Protein AF-0000000068150417 (afdb_homodimer)

Radius of gyration: 22.55 Å; Cα contacts (8 Å, |Δi|>4): 994; chains: 2; bounding box: 54×65×55 Å

Structure (mmCIF, N/CA/C/O backbone):
data_AF-0000000068150417-model_v1
#
loop_
_entity.id
_entity.type
_entity.pdbx_description
1 polymer 'Cephalosporin hydroxylase'
#
loop_
_atom_site.group_PDB
_atom_site.id
_atom_site.type_symbol
_atom_site.label_atom_id
_atom_site.label_alt_id
_atom_site.label_comp_id
_atom_site.label_asym_id
_atom_site.label_entity_id
_atom_site.label_seq_id
_atom_site.pdbx_PDB_ins_code
_atom_site.Cartn_x
_atom_site.Cartn_y
_atom_site.Cartn_z
_atom_site.occupancy
_atom_site.B_iso_or_equiv
_atom_site.auth_seq_id
_atom_site.auth_comp_id
_atom_site.auth_asym_id
_atom_site.auth_atom_id
_atom_site.pdbx_PDB_model_num
ATOM 1 N N . MET A 1 1 ? -14.008 2.586 -28.312 1 77.38 1 MET A N 1
ATOM 2 C CA . MET A 1 1 ? -13.43 3.352 -27.203 1 77.38 1 MET A CA 1
ATOM 3 C C . MET A 1 1 ? -12.102 2.75 -26.766 1 77.38 1 MET A C 1
ATOM 5 O O . MET A 1 1 ? -11.914 1.532 -26.828 1 77.38 1 MET A O 1
ATOM 9 N N . ASP A 1 2 ? -11.078 3.555 -26.672 1 90.69 2 ASP A N 1
ATOM 10 C CA . ASP A 1 2 ? -9.773 3.17 -26.125 1 90.69 2 ASP A CA 1
ATOM 11 C C . ASP A 1 2 ? -9.93 2.393 -24.828 1 90.69 2 ASP A C 1
ATOM 13 O O . ASP A 1 2 ? -10.656 2.82 -23.922 1 90.69 2 ASP A O 1
ATOM 17 N N . PRO A 1 3 ? -9.539 1.089 -24.828 1 91.44 3 PRO A N 1
ATOM 18 C CA . PRO A 1 3 ? -9.719 0.241 -23.656 1 91.44 3 PRO A CA 1
ATOM 19 C C . PRO A 1 3 ? -9.203 0.897 -22.375 1 91.44 3 PRO A C 1
ATOM 21 O O . PRO A 1 3 ? -9.773 0.681 -21.297 1 91.44 3 PRO A O 1
ATOM 24 N N . ILE A 1 4 ? -8.227 1.679 -22.484 1 91.56 4 ILE A N 1
ATOM 25 C CA . ILE A 1 4 ? -7.676 2.367 -21.312 1 91.56 4 ILE A CA 1
ATOM 26 C C . ILE A 1 4 ? -8.68 3.4 -20.797 1 91.56 4 ILE A C 1
ATOM 28 O O . ILE A 1 4 ? -8.945 3.469 -19.609 1 91.56 4 ILE A O 1
ATOM 32 N N . GLU A 1 5 ? -9.203 4.168 -21.688 1 92.88 5 GLU A N 1
ATOM 33 C CA . GLU A 1 5 ? -10.18 5.188 -21.312 1 92.88 5 GLU A CA 1
ATOM 34 C C . GLU A 1 5 ? -11.461 4.559 -20.781 1 92.88 5 GLU A C 1
ATOM 36 O O . GLU A 1 5 ? -12.094 5.098 -19.859 1 92.88 5 GLU A O 1
ATOM 41 N N . GLN A 1 6 ? -11.828 3.447 -21.406 1 93.69 6 GLN A N 1
ATOM 42 C CA . GLN A 1 6 ? -13.016 2.734 -20.953 1 93.69 6 GLN A CA 1
ATOM 43 C C . GLN A 1 6 ? -12.844 2.266 -19.5 1 93.69 6 GLN A C 1
ATOM 45 O O . GLN A 1 6 ? -13.742 2.438 -18.688 1 93.69 6 GLN A O 1
ATOM 50 N N . PHE A 1 7 ? -11.758 1.683 -19.25 1 94.81 7 PHE A N 1
ATOM 51 C CA . PHE A 1 7 ? -11.477 1.192 -17.906 1 94.81 7 PHE A CA 1
ATOM 52 C C . PHE A 1 7 ? -11.445 2.342 -16.906 1 94.81 7 PHE A C 1
ATOM 54 O O . PHE A 1 7 ? -11.984 2.23 -15.805 1 94.81 7 PHE A O 1
ATOM 61 N N . ARG A 1 8 ? -10.82 3.453 -17.234 1 94.44 8 ARG A N 1
ATOM 62 C CA . ARG A 1 8 ? -10.766 4.645 -16.391 1 94.44 8 ARG A CA 1
ATOM 63 C C . ARG A 1 8 ? -12.164 5.148 -16.062 1 94.44 8 ARG A C 1
ATOM 65 O O . ARG A 1 8 ? -12.445 5.512 -14.914 1 94.44 8 ARG A O 1
ATOM 72 N N . THR A 1 9 ? -13.031 5.152 -17.047 1 95.62 9 THR A N 1
ATOM 73 C CA . THR A 1 9 ? -14.398 5.641 -16.891 1 95.62 9 THR A CA 1
ATOM 74 C C . THR A 1 9 ? -15.195 4.711 -15.977 1 95.62 9 THR A C 1
ATOM 76 O O . THR A 1 9 ? -15.953 5.172 -15.117 1 95.62 9 THR A O 1
ATOM 79 N N . GLU A 1 10 ? -15 3.436 -16.172 1 95.94 10 GLU A N 1
ATOM 80 C CA . GLU A 1 10 ? -15.68 2.443 -15.336 1 95.94 10 GLU A CA 1
ATOM 81 C C . GLU A 1 10 ? -15.266 2.578 -13.875 1 95.94 10 GLU A C 1
ATOM 83 O O . GLU A 1 10 ? -16.109 2.5 -12.977 1 95.94 10 GLU A O 1
ATOM 88 N N . ARG A 1 11 ? -14.008 2.783 -13.672 1 97.56 11 ARG A N 1
ATOM 89 C CA . ARG A 1 11 ? -13.508 2.945 -12.312 1 97.56 11 ARG A CA 1
ATOM 90 C C . ARG A 1 11 ? -14.07 4.211 -11.672 1 97.56 11 ARG A C 1
ATOM 92 O O . ARG A 1 11 ? -14.484 4.191 -10.508 1 97.56 11 ARG A O 1
ATOM 99 N N . ALA A 1 12 ? -14.047 5.309 -12.445 1 96.75 12 ALA A N 1
ATOM 100 C CA . ALA A 1 12 ? -14.578 6.574 -11.938 1 96.75 12 ALA A CA 1
ATOM 101 C C . ALA A 1 12 ? -16.047 6.434 -11.539 1 96.75 12 ALA A C 1
ATOM 103 O O . ALA A 1 12 ? -16.469 6.961 -10.516 1 96.75 12 ALA A O 1
ATOM 104 N N . ALA A 1 13 ? -16.781 5.719 -12.344 1 97.25 13 ALA A N 1
ATOM 105 C CA . ALA A 1 13 ? -18.203 5.496 -12.07 1 97.25 13 ALA A CA 1
ATOM 106 C C . ALA A 1 13 ? -18.391 4.641 -10.82 1 97.25 13 ALA A C 1
ATOM 108 O O . ALA A 1 13 ? -19.281 4.902 -10.008 1 97.25 13 ALA A O 1
ATOM 109 N N . ALA A 1 14 ? -17.609 3.613 -10.695 1 97.31 14 ALA A N 1
ATOM 110 C CA . ALA A 1 14 ? -17.688 2.746 -9.523 1 97.31 14 ALA A CA 1
ATOM 111 C C . ALA A 1 14 ? -17.406 3.531 -8.242 1 97.31 14 ALA A C 1
ATOM 113 O O . ALA A 1 14 ? -18.156 3.434 -7.273 1 97.31 14 ALA A O 1
ATOM 114 N N . ILE A 1 15 ? -16.344 4.324 -8.258 1 97.88 15 ILE A N 1
ATOM 115 C CA . ILE A 1 15 ? -15.906 5.09 -7.094 1 97.88 15 ILE A CA 1
ATOM 116 C C . ILE A 1 15 ? -16.984 6.105 -6.711 1 97.88 15 ILE A C 1
ATOM 118 O O . ILE A 1 15 ? -17.312 6.25 -5.531 1 97.88 15 ILE A O 1
ATOM 122 N N . ASP A 1 16 ? -17.5 6.785 -7.719 1 97.25 16 ASP A N 1
ATOM 123 C CA . ASP A 1 16 ? -18.609 7.707 -7.465 1 97.25 16 ASP A CA 1
ATOM 124 C C . ASP A 1 16 ? -19.812 6.973 -6.855 1 97.25 16 ASP A C 1
ATOM 126 O O . ASP A 1 16 ? -20.469 7.496 -5.961 1 97.25 16 ASP A O 1
ATOM 130 N N . GLY A 1 17 ? -20.062 5.785 -7.316 1 97.62 17 GLY A N 1
ATOM 131 C CA . GLY A 1 17 ? -21.141 4.953 -6.805 1 97.62 17 GLY A CA 1
ATOM 132 C C . GLY A 1 17 ? -20.969 4.578 -5.348 1 97.62 17 GLY A C 1
ATOM 133 O O . GLY A 1 17 ? -21.938 4.516 -4.594 1 97.62 17 GLY A O 1
ATOM 134 N N . TYR A 1 18 ? -19.719 4.289 -4.941 1 98 18 TYR A N 1
ATOM 135 C CA . TYR A 1 18 ? -19.453 3.967 -3.545 1 98 18 TYR A CA 1
ATOM 136 C C . TYR A 1 18 ? -19.891 5.102 -2.631 1 98 18 TYR A C 1
ATOM 138 O O . TYR A 1 18 ? -20.422 4.859 -1.54 1 98 18 TYR A O 1
ATOM 146 N N . GLY A 1 19 ? -19.703 6.383 -3.033 1 96.06 19 GLY A N 1
ATOM 147 C CA . GLY A 1 19 ? -20.078 7.555 -2.254 1 96.06 19 GLY A CA 1
ATOM 148 C C . GLY A 1 19 ? -21.562 7.672 -2.023 1 96.06 19 GLY A C 1
ATOM 149 O O . GLY A 1 19 ? -22 8.359 -1.099 1 96.06 19 GLY A O 1
ATOM 150 N N . ARG A 1 20 ? -22.344 6.977 -2.834 1 97 20 ARG A N 1
ATOM 151 C CA . ARG A 1 20 ? -23.797 7.047 -2.738 1 97 20 ARG A CA 1
ATOM 152 C C . ARG A 1 20 ? -24.391 5.738 -2.213 1 97 20 ARG A C 1
ATOM 154 O O . ARG A 1 20 ? -25.594 5.625 -2.023 1 97 20 ARG A O 1
ATOM 161 N N . ASP A 1 21 ? -23.562 4.809 -1.939 1 97.75 21 ASP A N 1
ATOM 162 C CA . ASP A 1 21 ? -24 3.49 -1.484 1 97.75 21 ASP A CA 1
ATOM 163 C C . ASP A 1 21 ? -24.016 3.418 0.04 1 97.75 21 ASP A C 1
ATOM 165 O O . ASP A 1 21 ? -23.062 2.945 0.661 1 97.75 21 ASP A O 1
ATOM 169 N N . GLY A 1 22 ? -25.141 3.73 0.613 1 97.88 22 GLY A N 1
ATOM 170 C CA . GLY A 1 22 ? -25.281 3.814 2.059 1 97.88 22 GLY A CA 1
ATOM 171 C C . GLY A 1 22 ? -24.953 2.51 2.764 1 97.88 22 GLY A C 1
ATOM 172 O O . GLY A 1 22 ? -24.359 2.51 3.84 1 97.88 22 GLY A O 1
ATOM 173 N N . ASP A 1 23 ? -25.328 1.364 2.195 1 98.19 23 ASP A N 1
ATOM 174 C CA . ASP A 1 23 ? -25.094 0.056 2.797 1 98.19 23 ASP A CA 1
ATOM 175 C C . ASP A 1 23 ? -23.594 -0.268 2.826 1 98.19 23 ASP A C 1
ATOM 177 O O . ASP A 1 23 ? -23.078 -0.743 3.838 1 98.19 23 ASP A O 1
ATOM 181 N N . PHE A 1 24 ? -22.953 -0.051 1.711 1 98.38 24 PHE A N 1
ATOM 182 C CA . PHE A 1 24 ? -21.516 -0.309 1.635 1 98.38 24 PHE A CA 1
ATOM 183 C C . PHE A 1 24 ? -20.75 0.624 2.564 1 98.38 24 PHE A C 1
ATOM 185 O O . PHE A 1 24 ? -19.797 0.207 3.219 1 98.38 24 PHE A O 1
ATOM 192 N N . GLN A 1 25 ? -21.156 1.893 2.686 1 98 25 GLN A N 1
ATOM 193 C CA . GLN A 1 25 ? -20.547 2.848 3.607 1 98 25 GLN A CA 1
ATOM 194 C C . GLN A 1 25 ? -20.734 2.404 5.055 1 98 25 GLN A C 1
ATOM 196 O O . GLN A 1 25 ? -19.797 2.471 5.852 1 98 25 GLN A O 1
ATOM 201 N N . ALA A 1 26 ? -21.922 1.937 5.367 1 98.12 26 ALA A N 1
ATOM 202 C CA . ALA A 1 26 ? -22.203 1.503 6.73 1 98.12 26 ALA A CA 1
ATOM 203 C C . ALA A 1 26 ? -21.344 0.294 7.113 1 98.12 26 ALA A C 1
ATOM 205 O O . ALA A 1 26 ? -20.828 0.223 8.227 1 98.12 26 ALA A O 1
ATOM 206 N N . LEU A 1 27 ? -21.25 -0.687 6.227 1 98.62 27 LEU A N 1
ATOM 207 C CA . LEU A 1 27 ? -20.422 -1.864 6.461 1 98.62 27 LEU A CA 1
ATOM 208 C C . LEU A 1 27 ? -18.953 -1.473 6.629 1 98.62 27 LEU A C 1
ATOM 210 O O . LEU A 1 27 ? -18.266 -1.995 7.512 1 98.62 27 LEU A O 1
ATOM 214 N N . SER A 1 28 ? -18.5 -0.558 5.809 1 98.56 28 SER A N 1
ATOM 215 C CA . SER A 1 28 ? -17.125 -0.082 5.887 1 98.56 28 SER A CA 1
ATOM 216 C C . SER A 1 28 ? -16.875 0.648 7.199 1 98.56 28 SER A C 1
ATOM 218 O O . SER A 1 28 ? -15.812 0.486 7.805 1 98.56 28 SER A O 1
ATOM 220 N N . ASN A 1 29 ? -17.828 1.45 7.598 1 97.75 29 ASN A N 1
ATOM 221 C CA . ASN A 1 29 ? -17.703 2.15 8.875 1 97.75 29 ASN A CA 1
ATOM 222 C C . ASN A 1 29 ? -17.656 1.174 10.047 1 97.75 29 ASN A C 1
ATOM 224 O O . ASN A 1 29 ? -16.891 1.375 10.992 1 97.75 29 ASN A O 1
ATOM 228 N N . ARG A 1 30 ? -18.469 0.105 9.992 1 98.19 30 ARG A N 1
ATOM 229 C CA . ARG A 1 30 ? -18.453 -0.915 11.039 1 98.19 30 ARG A CA 1
ATOM 230 C C . ARG A 1 30 ? -17.094 -1.619 11.086 1 98.19 30 ARG A C 1
ATOM 232 O O . ARG A 1 30 ? -16.578 -1.887 12.172 1 98.19 30 ARG A O 1
ATOM 239 N N . TRP A 1 31 ? -16.578 -1.93 9.961 1 98.62 31 TRP A N 1
ATOM 240 C CA . TRP A 1 31 ? -15.273 -2.578 9.906 1 98.62 31 TRP A CA 1
ATOM 241 C C . TRP A 1 31 ? -14.18 -1.658 10.438 1 98.62 31 TRP A C 1
ATOM 243 O O . TRP A 1 31 ? -13.289 -2.1 11.172 1 98.62 31 TRP A O 1
ATOM 253 N N . ARG A 1 32 ? -14.242 -0.388 10.047 1 98.06 32 ARG A N 1
ATOM 254 C CA . ARG A 1 32 ? -13.273 0.594 10.523 1 98.06 32 ARG A CA 1
ATOM 255 C C . ARG A 1 32 ? -13.328 0.718 12.047 1 98.06 32 ARG A C 1
ATOM 257 O O . ARG A 1 32 ? -12.289 0.754 12.703 1 98.06 32 ARG A O 1
ATOM 264 N N . GLU A 1 33 ? -14.508 0.772 12.586 1 97.94 33 GLU A N 1
ATOM 265 C CA . GLU A 1 33 ? -14.672 0.868 14.031 1 97.94 33 GLU A CA 1
ATOM 266 C C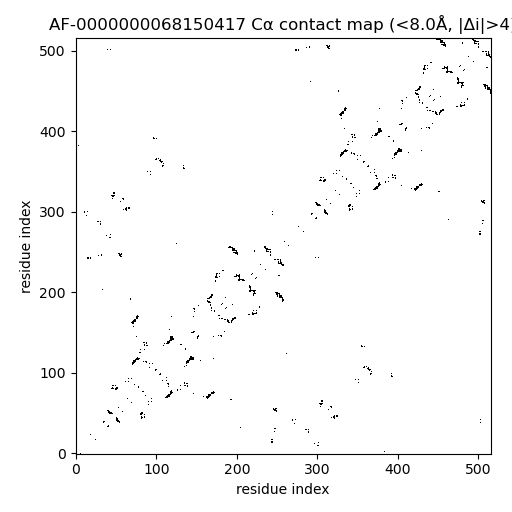 . GLU A 1 33 ? -14.094 -0.357 14.734 1 97.94 33 GLU A C 1
ATOM 268 O O . GLU A 1 33 ? -13.336 -0.226 15.695 1 97.94 33 GLU A O 1
ATOM 273 N N . ALA A 1 34 ? -14.422 -1.557 14.234 1 98.31 34 ALA A N 1
ATOM 274 C CA . ALA A 1 34 ? -13.953 -2.801 14.836 1 98.31 34 ALA A CA 1
ATOM 275 C C . ALA A 1 34 ? -12.438 -2.922 14.742 1 98.31 34 ALA A C 1
ATOM 277 O O . ALA A 1 34 ? -11.773 -3.303 15.711 1 98.31 34 ALA A O 1
ATOM 278 N N . SER A 1 35 ? -11.898 -2.623 13.57 1 98.44 35 SER A N 1
ATOM 279 C CA . SER A 1 35 ? -10.461 -2.756 13.352 1 98.44 35 SER A CA 1
ATOM 280 C C . SER A 1 35 ? -9.688 -1.733 14.172 1 98.44 35 SER A C 1
ATOM 282 O O . SER A 1 35 ? -8.602 -2.033 14.68 1 98.44 35 SER A O 1
ATOM 284 N N . MET A 1 36 ? -10.25 -0.499 14.297 1 97.44 36 MET A N 1
ATOM 285 C CA . MET A 1 36 ? -9.602 0.517 15.125 1 97.44 36 MET A CA 1
ATOM 286 C C . MET A 1 36 ? -9.57 0.082 16.594 1 97.44 36 MET A C 1
ATOM 288 O O . MET A 1 36 ? -8.547 0.238 17.266 1 97.44 36 MET A O 1
ATOM 292 N N . ALA A 1 37 ? -10.656 -0.46 17.062 1 97.19 37 ALA A N 1
ATOM 293 C CA . ALA A 1 37 ? -10.742 -0.926 18.438 1 97.19 37 ALA A CA 1
ATOM 294 C C . ALA A 1 37 ? -9.734 -2.035 18.703 1 97.19 37 ALA A C 1
ATOM 296 O O . ALA A 1 37 ? -9.234 -2.166 19.828 1 97.19 37 ALA A O 1
ATOM 297 N N . LYS A 1 38 ? -9.367 -2.727 17.688 1 97.62 38 LYS A N 1
ATOM 298 C CA . LYS A 1 38 ? -8.484 -3.877 17.844 1 97.62 38 LYS A CA 1
ATOM 299 C C . LYS A 1 38 ? -7.043 -3.514 17.5 1 97.62 38 LYS A C 1
ATOM 301 O O . LYS A 1 38 ? -6.191 -4.395 17.359 1 97.62 38 LYS A O 1
ATOM 306 N N . ARG A 1 39 ? -6.723 -2.236 17.234 1 96.81 39 ARG A N 1
ATOM 307 C CA . ARG A 1 39 ? -5.391 -1.704 16.984 1 96.81 39 ARG A CA 1
ATOM 308 C C . ARG A 1 39 ? -4.801 -2.293 15.711 1 96.81 39 ARG A C 1
ATOM 310 O O . ARG A 1 39 ? -3.598 -2.557 15.641 1 96.81 39 ARG A O 1
ATOM 317 N N . TYR A 1 40 ? -5.684 -2.512 14.789 1 98.5 40 TYR A N 1
ATOM 318 C CA . TYR A 1 40 ? -5.348 -3.088 13.492 1 98.5 40 TYR A CA 1
ATOM 319 C C . TYR A 1 40 ? -4.293 -2.248 12.781 1 98.5 40 TYR A C 1
ATOM 321 O O . TYR A 1 40 ? -3.352 -2.787 12.195 1 98.5 40 TYR A O 1
ATOM 329 N N . VAL A 1 41 ? -4.297 -0.948 12.875 1 98.12 41 VAL A N 1
ATOM 330 C CA . VAL A 1 41 ? -3.455 -0.032 12.109 1 98.12 41 VAL A CA 1
ATOM 331 C C . VAL A 1 41 ? -2.021 -0.091 12.633 1 98.12 41 VAL A C 1
ATOM 333 O O . VAL A 1 41 ? -1.094 0.39 11.977 1 98.12 41 VAL A O 1
ATOM 336 N N . TYR A 1 42 ? -1.788 -0.705 13.766 1 97.94 42 TYR A N 1
ATOM 337 C CA . TYR A 1 42 ? -0.469 -0.718 14.391 1 97.94 42 TYR A CA 1
ATOM 338 C C . TYR A 1 42 ? 0.379 -1.861 13.844 1 97.94 42 TYR A C 1
ATOM 340 O O . TYR A 1 42 ? 1.57 -1.957 14.148 1 97.94 42 TYR A O 1
ATOM 348 N N . ASN A 1 43 ? -0.133 -2.686 12.969 1 98.19 43 ASN A N 1
ATOM 349 C CA . ASN A 1 43 ? 0.503 -3.961 12.656 1 98.19 43 ASN A CA 1
ATOM 350 C C . ASN A 1 43 ? 1.342 -3.867 11.383 1 98.19 43 ASN A C 1
ATOM 352 O O . ASN A 1 43 ? 2.006 -4.832 11 1 98.19 43 ASN A O 1
ATOM 356 N N . PHE A 1 44 ? 1.406 -2.732 10.727 1 98.62 44 PHE A N 1
ATOM 357 C CA . PHE A 1 44 ? 2.025 -2.664 9.414 1 98.62 44 PHE A CA 1
ATOM 358 C C . PHE A 1 44 ? 3.381 -1.97 9.484 1 98.62 44 PHE A C 1
ATOM 360 O O . PHE A 1 44 ? 3.643 -1.206 10.414 1 98.62 44 PHE A O 1
ATOM 367 N N . ASP A 1 45 ? 4.234 -2.291 8.555 1 98.56 45 ASP A N 1
ATOM 368 C CA . ASP A 1 45 ? 5.559 -1.699 8.398 1 98.56 45 ASP A CA 1
ATOM 369 C C . ASP A 1 45 ? 5.758 -1.178 6.973 1 98.56 45 ASP A C 1
ATOM 371 O O . ASP A 1 45 ? 5.137 -1.671 6.031 1 98.56 45 ASP A O 1
ATOM 375 N N . TRP A 1 46 ? 6.539 -0.219 6.875 1 98.62 46 TRP A N 1
ATOM 376 C CA . TRP A 1 46 ? 7.074 0.191 5.582 1 98.62 46 TRP A CA 1
ATOM 377 C C . TRP A 1 46 ? 8.594 0.144 5.582 1 98.62 46 TRP A C 1
ATOM 379 O O . TRP A 1 46 ? 9.25 0.889 6.32 1 98.62 46 TRP A O 1
ATOM 389 N N . MET A 1 47 ? 9.18 -0.8 4.734 1 98.12 47 MET A N 1
ATOM 390 C CA . MET A 1 47 ? 10.625 -0.997 4.609 1 98.12 47 MET A CA 1
ATOM 391 C C . MET A 1 47 ? 11.273 -1.154 5.98 1 98.12 47 MET A C 1
ATOM 393 O O . MET A 1 47 ? 12.242 -0.469 6.293 1 98.12 47 MET A O 1
ATOM 397 N N . GLY A 1 48 ? 10.586 -1.902 6.812 1 97.06 48 GLY A N 1
ATOM 398 C CA . GLY A 1 48 ? 11.172 -2.328 8.078 1 97.06 48 GLY A CA 1
ATOM 399 C C . GLY A 1 48 ? 10.812 -1.417 9.234 1 97.06 48 GLY A C 1
ATOM 400 O O . GLY A 1 48 ? 11.164 -1.703 10.383 1 97.06 48 GLY A O 1
ATOM 401 N N . ARG A 1 49 ? 10.156 -0.29 8.992 1 97.94 49 ARG A N 1
ATOM 402 C CA . ARG A 1 49 ? 9.766 0.63 10.055 1 97.94 49 ARG A CA 1
ATOM 403 C C . ARG A 1 49 ? 8.258 0.615 10.273 1 97.94 49 ARG A C 1
ATOM 405 O O . ARG A 1 49 ? 7.488 0.648 9.312 1 97.94 49 ARG A O 1
ATOM 412 N N . PRO A 1 50 ? 7.816 0.564 11.578 1 98.19 50 PRO A N 1
ATOM 413 C CA . PRO A 1 50 ? 6.375 0.59 11.82 1 98.19 50 PRO A CA 1
ATOM 414 C C . PRO A 1 50 ? 5.707 1.848 11.266 1 98.19 50 PRO A C 1
ATOM 416 O O . PRO A 1 50 ? 6.227 2.953 11.438 1 98.19 50 PRO A O 1
ATOM 419 N N . ILE A 1 51 ? 4.633 1.663 10.57 1 98.62 51 ILE A N 1
ATOM 420 C CA . ILE A 1 51 ? 3.785 2.729 10.039 1 98.62 51 ILE A CA 1
ATOM 421 C C . ILE A 1 51 ? 2.355 2.551 10.555 1 98.62 51 ILE A C 1
ATOM 423 O O . ILE A 1 51 ? 1.712 1.536 10.273 1 98.62 51 ILE A O 1
ATOM 427 N N . ILE A 1 52 ? 1.84 3.455 11.32 1 98.12 52 ILE A N 1
ATOM 428 C CA . ILE A 1 52 ? 0.513 3.355 11.922 1 98.12 52 ILE A CA 1
ATOM 429 C C . ILE A 1 52 ? -0.528 3.938 10.969 1 98.12 52 ILE A C 1
ATOM 431 O O . ILE A 1 52 ? -0.947 5.086 11.125 1 98.12 52 ILE A O 1
ATOM 435 N N . GLN A 1 53 ? -0.897 3.197 10.023 1 98.38 53 GLN A N 1
ATOM 436 C CA . GLN A 1 53 ? -1.848 3.594 8.984 1 98.38 53 GLN A CA 1
ATOM 437 C C . GLN A 1 53 ? -2.598 2.385 8.438 1 98.38 53 GLN A C 1
ATOM 439 O O . GLN A 1 53 ? -2.078 1.268 8.445 1 98.38 53 GLN A O 1
ATOM 444 N N . TYR A 1 54 ? -3.838 2.588 7.98 1 98.75 54 TYR A N 1
ATOM 445 C CA . TYR A 1 54 ? -4.469 1.562 7.156 1 98.75 54 TYR A CA 1
ATOM 446 C C . TYR A 1 54 ? -3.693 1.355 5.859 1 98.75 54 TYR A C 1
ATOM 448 O O . TYR A 1 54 ? -3.195 2.316 5.266 1 98.75 54 TYR A O 1
ATOM 456 N N . PRO A 1 55 ? -3.666 0.112 5.34 1 98.81 55 PRO A N 1
ATOM 457 C CA . PRO A 1 55 ? -3.07 -0.134 4.023 1 98.81 55 PRO A CA 1
ATOM 458 C C . PRO A 1 55 ? -3.691 0.729 2.926 1 98.81 55 PRO A C 1
ATOM 460 O O . PRO A 1 55 ? -2.992 1.155 2.004 1 98.81 55 PRO A O 1
ATOM 463 N N . GLN A 1 56 ? -5.012 1.021 3.035 1 98.75 56 GLN A N 1
ATOM 464 C CA . GLN A 1 56 ? -5.699 1.857 2.057 1 98.75 56 GLN A CA 1
ATOM 465 C C . GLN A 1 56 ? -5.086 3.254 1.997 1 98.75 56 GLN A C 1
ATOM 467 O O . GLN A 1 56 ? -4.863 3.793 0.912 1 98.75 56 GLN A O 1
ATOM 472 N N . ASP A 1 57 ? -4.793 3.799 3.113 1 98.88 57 ASP A N 1
ATOM 473 C CA . ASP A 1 57 ? -4.207 5.133 3.178 1 98.88 57 ASP A CA 1
ATOM 474 C C . ASP A 1 57 ? -2.77 5.129 2.66 1 98.88 57 ASP A C 1
ATOM 476 O O . ASP A 1 57 ? -2.326 6.094 2.033 1 98.88 57 ASP A O 1
ATOM 480 N N . ILE A 1 58 ? -2.029 4.059 2.934 1 98.88 58 ILE A N 1
ATOM 481 C CA . ILE A 1 58 ? -0.669 3.9 2.434 1 98.88 58 ILE A CA 1
ATOM 482 C C . ILE A 1 58 ? -0.673 3.932 0.907 1 98.88 58 ILE A C 1
ATOM 484 O O . ILE A 1 58 ? 0.096 4.672 0.293 1 98.88 58 ILE A O 1
ATOM 488 N N . VAL A 1 59 ? -1.564 3.186 0.336 1 98.81 59 VAL A N 1
ATOM 489 C CA . VAL A 1 59 ? -1.64 3.104 -1.119 1 98.81 59 VAL A CA 1
ATOM 490 C C . VAL A 1 59 ? -2.109 4.441 -1.688 1 98.81 59 VAL A C 1
ATOM 492 O O . VAL A 1 59 ? -1.629 4.879 -2.736 1 98.81 59 VAL A O 1
ATOM 495 N N . ALA A 1 60 ? -3.027 5.102 -0.999 1 98.81 60 ALA A N 1
ATOM 496 C CA . ALA A 1 60 ? -3.486 6.418 -1.438 1 98.81 60 ALA A CA 1
ATOM 497 C C . ALA A 1 60 ? -2.33 7.41 -1.5 1 98.81 60 ALA A C 1
ATOM 499 O O . ALA A 1 60 ? -2.213 8.18 -2.457 1 98.81 60 ALA A O 1
ATOM 500 N N . MET A 1 61 ? -1.492 7.41 -0.476 1 98.88 61 MET A N 1
ATOM 501 C CA . MET A 1 61 ? -0.352 8.32 -0.453 1 98.88 61 MET A CA 1
ATOM 502 C C . MET A 1 61 ? 0.615 8.016 -1.591 1 98.88 61 MET A C 1
ATOM 504 O O . MET A 1 61 ? 1.162 8.93 -2.211 1 98.88 61 MET A O 1
ATOM 508 N N . GLN A 1 62 ? 0.875 6.73 -1.851 1 98.88 62 GLN A N 1
ATOM 509 C CA . GLN A 1 62 ? 1.698 6.34 -2.99 1 98.88 62 GLN A CA 1
ATOM 510 C C . GLN A 1 62 ? 1.134 6.898 -4.293 1 98.88 62 GLN A C 1
ATOM 512 O O . GLN A 1 62 ? 1.875 7.441 -5.117 1 98.88 62 GLN A O 1
ATOM 517 N N . GLU A 1 63 ? -0.151 6.773 -4.488 1 98.81 63 GLU A N 1
ATOM 518 C CA . GLU A 1 63 ? -0.794 7.246 -5.711 1 98.81 63 GLU A CA 1
ATOM 519 C C . GLU A 1 63 ? -0.714 8.766 -5.824 1 98.81 63 GLU A C 1
ATOM 521 O O . GLU A 1 63 ? -0.443 9.297 -6.902 1 98.81 63 GLU A O 1
ATOM 526 N N . LEU A 1 64 ? -0.961 9.461 -4.719 1 98.88 64 LEU A N 1
ATOM 527 C CA . LEU A 1 64 ? -0.938 10.922 -4.727 1 98.88 64 LEU A CA 1
ATOM 528 C C . LEU A 1 64 ? 0.466 11.438 -5.02 1 98.88 64 LEU A C 1
ATOM 530 O O . LEU A 1 64 ? 0.634 12.375 -5.809 1 98.88 64 LEU A O 1
ATOM 534 N N . ILE A 1 65 ? 1.438 10.844 -4.414 1 98.88 65 ILE A N 1
ATOM 535 C CA . ILE A 1 65 ? 2.812 11.297 -4.609 1 98.88 65 ILE A CA 1
ATOM 536 C C . ILE A 1 65 ? 3.248 11.023 -6.047 1 98.88 65 ILE A C 1
ATOM 538 O O . ILE A 1 65 ? 3.908 11.852 -6.672 1 98.88 65 ILE A O 1
ATOM 542 N N . TRP A 1 66 ? 2.883 9.914 -6.598 1 98.75 66 TRP A N 1
ATOM 543 C CA . TRP A 1 66 ? 3.211 9.609 -7.988 1 98.75 66 TRP A CA 1
ATOM 544 C C . TRP A 1 66 ? 2.559 10.617 -8.93 1 98.75 66 TRP A C 1
ATOM 546 O O . TRP A 1 66 ? 3.205 11.125 -9.852 1 98.75 66 TRP A O 1
ATOM 556 N N . ALA A 1 67 ? 1.314 10.891 -8.656 1 98.38 67 ALA A N 1
ATOM 557 C CA . ALA A 1 67 ? 0.53 11.727 -9.562 1 98.38 67 ALA A CA 1
ATOM 558 C C . ALA A 1 67 ? 0.979 13.18 -9.484 1 98.38 67 ALA A C 1
ATOM 560 O O . ALA A 1 67 ? 0.984 13.891 -10.5 1 98.38 67 ALA A O 1
ATOM 561 N N . THR A 1 68 ? 1.358 13.656 -8.266 1 98.62 68 THR A N 1
ATOM 562 C CA . THR A 1 68 ? 1.628 15.078 -8.086 1 98.62 68 THR A CA 1
ATOM 563 C C . THR A 1 68 ? 3.129 15.344 -8.094 1 98.62 68 THR A C 1
ATOM 565 O O . THR A 1 68 ? 3.557 16.5 -8.219 1 98.62 68 THR A O 1
ATOM 568 N N . ARG A 1 69 ? 3.924 14.43 -7.867 1 98.5 69 ARG A N 1
ATOM 569 C CA . ARG A 1 69 ? 5.379 14.453 -7.977 1 98.5 69 ARG A CA 1
ATOM 570 C C . ARG A 1 69 ? 5.977 15.562 -7.113 1 98.5 69 ARG A C 1
ATOM 572 O O . ARG A 1 69 ? 6.758 16.375 -7.598 1 98.5 69 ARG A O 1
ATOM 579 N N . PRO A 1 70 ? 5.684 15.594 -5.82 1 98.88 70 PRO A N 1
ATOM 580 C CA . PRO A 1 70 ? 6.266 16.625 -4.969 1 98.88 70 PRO A CA 1
ATOM 581 C C . PRO A 1 70 ? 7.785 16.516 -4.852 1 98.88 70 PRO A C 1
ATOM 583 O O . PRO A 1 70 ? 8.344 15.438 -5.059 1 98.88 70 PRO A O 1
ATOM 586 N N . ASP A 1 71 ? 8.445 17.641 -4.656 1 98.75 71 ASP A N 1
ATOM 587 C CA . ASP A 1 71 ? 9.867 17.609 -4.328 1 98.75 71 ASP A CA 1
ATOM 588 C C . ASP A 1 71 ? 10.086 17.859 -2.836 1 98.75 71 ASP A C 1
ATOM 590 O O . ASP A 1 71 ? 11.203 17.703 -2.338 1 98.75 71 ASP A O 1
ATOM 594 N N . LEU A 1 72 ? 8.977 18.172 -2.064 1 98.94 72 LEU A N 1
ATOM 595 C CA . LEU A 1 72 ? 9.008 18.266 -0.609 1 98.94 72 LEU A CA 1
ATOM 596 C C . LEU A 1 72 ? 7.715 17.734 -0.006 1 98.94 72 LEU A C 1
ATOM 598 O O . LEU A 1 72 ? 6.621 18.094 -0.462 1 98.94 72 LEU A O 1
ATOM 602 N N . VAL A 1 73 ? 7.828 16.859 0.962 1 98.94 73 VAL A N 1
ATOM 603 C CA . VAL A 1 73 ? 6.711 16.438 1.796 1 98.94 73 VAL A CA 1
ATOM 604 C C . VAL A 1 73 ? 6.957 16.859 3.244 1 98.94 73 VAL A C 1
ATOM 606 O O . VAL A 1 73 ? 8.008 16.547 3.814 1 98.94 73 VAL A O 1
ATOM 609 N N . ILE A 1 74 ? 6.039 17.578 3.824 1 98.94 74 ILE A N 1
ATOM 610 C CA . ILE A 1 74 ? 6.102 17.984 5.227 1 98.94 74 ILE A CA 1
ATOM 611 C C . ILE A 1 74 ? 5.094 17.188 6.039 1 98.94 74 ILE A C 1
ATOM 613 O O . ILE A 1 74 ? 3.906 17.141 5.711 1 98.94 74 ILE A O 1
ATOM 617 N N . GLU A 1 75 ? 5.598 16.547 7.059 1 98.94 75 GLU A N 1
ATOM 618 C CA . GLU A 1 75 ? 4.746 15.719 7.91 1 98.94 75 GLU A CA 1
ATOM 619 C C . GLU A 1 75 ? 4.82 16.172 9.367 1 98.94 75 GLU A C 1
ATOM 621 O O . GLU A 1 75 ? 5.91 16.328 9.914 1 98.94 75 GLU A O 1
ATOM 626 N N . THR A 1 76 ? 3.676 16.406 9.945 1 98.94 76 THR A N 1
ATOM 627 C CA . THR A 1 76 ? 3.633 16.594 11.398 1 98.94 76 THR A CA 1
ATOM 628 C C . THR A 1 76 ? 3.205 15.297 12.086 1 98.94 76 THR A C 1
ATOM 630 O O . THR A 1 76 ? 2.264 14.633 11.641 1 98.94 76 THR A O 1
ATOM 633 N N . GLY A 1 77 ? 3.881 14.906 13.086 1 98.62 77 GLY A N 1
ATOM 634 C CA . GLY A 1 77 ? 3.709 13.594 13.695 1 98.62 77 GLY A CA 1
ATOM 635 C C . GLY A 1 77 ? 4.605 12.539 13.086 1 98.62 77 GLY A C 1
ATOM 636 O O . GLY A 1 77 ? 4.531 12.266 11.883 1 98.62 77 GLY A O 1
ATOM 637 N N . ILE A 1 78 ? 5.465 11.977 13.914 1 98.31 78 ILE A N 1
ATOM 638 C CA . ILE A 1 78 ? 6.453 11.039 13.383 1 98.31 78 ILE A CA 1
ATOM 639 C C . ILE A 1 78 ? 6.168 9.641 13.914 1 98.31 78 ILE A C 1
ATOM 641 O O . ILE A 1 78 ? 6.176 8.672 13.156 1 98.31 78 ILE A O 1
ATOM 645 N N . ALA A 1 79 ? 5.82 9.508 15.305 1 96.62 79 ALA A N 1
ATOM 646 C CA . ALA A 1 79 ? 5.672 8.219 15.984 1 96.62 79 ALA A CA 1
ATOM 647 C C . ALA A 1 79 ? 6.887 7.332 15.75 1 96.62 79 ALA A C 1
ATOM 649 O O . ALA A 1 79 ? 7.992 7.652 16.188 1 96.62 79 ALA A O 1
ATOM 650 N N . HIS A 1 80 ? 6.777 6.227 14.93 1 97.12 80 HIS A N 1
ATOM 651 C CA . HIS A 1 80 ? 7.879 5.297 14.727 1 97.12 80 HIS A CA 1
ATOM 652 C C . HIS A 1 80 ? 8.688 5.668 13.484 1 97.12 80 HIS A C 1
ATOM 654 O O . HIS A 1 80 ? 9.773 5.129 13.266 1 97.12 80 HIS A O 1
ATOM 660 N N . GLY A 1 81 ? 8.195 6.531 12.664 1 98.44 81 GLY A N 1
ATOM 661 C CA . GLY A 1 81 ? 8.938 7.031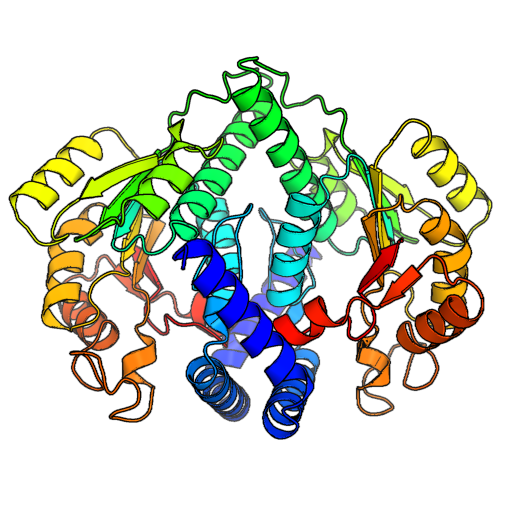 11.516 1 98.44 81 GLY A CA 1
ATOM 662 C C . GLY A 1 81 ? 8.578 6.324 10.219 1 98.44 81 GLY A C 1
ATOM 663 O O . GLY A 1 81 ? 9.125 6.641 9.164 1 98.44 81 GLY A O 1
ATOM 664 N N . GLY A 1 82 ? 7.609 5.41 10.25 1 98.69 82 GLY A N 1
ATOM 665 C CA . GLY A 1 82 ? 7.254 4.648 9.07 1 98.69 82 GLY A CA 1
ATOM 666 C C . GLY A 1 82 ? 6.758 5.512 7.926 1 98.69 82 GLY A C 1
ATOM 667 O O . GLY A 1 82 ? 7.102 5.277 6.766 1 98.69 82 GLY A O 1
ATOM 668 N N . SER A 1 83 ? 5.934 6.5 8.188 1 98.75 83 SER A N 1
ATOM 669 C CA . SER A 1 83 ? 5.41 7.359 7.133 1 98.75 83 SER A CA 1
ATOM 670 C C . SER A 1 83 ? 6.508 8.234 6.539 1 98.75 83 SER A C 1
ATOM 672 O O . SER A 1 83 ? 6.488 8.539 5.348 1 98.75 83 SER A O 1
ATOM 674 N N . LEU A 1 84 ? 7.492 8.672 7.324 1 98.81 84 LEU A N 1
ATOM 675 C CA . LEU A 1 84 ? 8.641 9.406 6.805 1 98.81 84 LEU A CA 1
ATOM 676 C C . LEU A 1 84 ? 9.43 8.555 5.812 1 98.81 84 LEU A C 1
ATOM 678 O O . LEU A 1 84 ? 9.797 9.031 4.738 1 98.81 84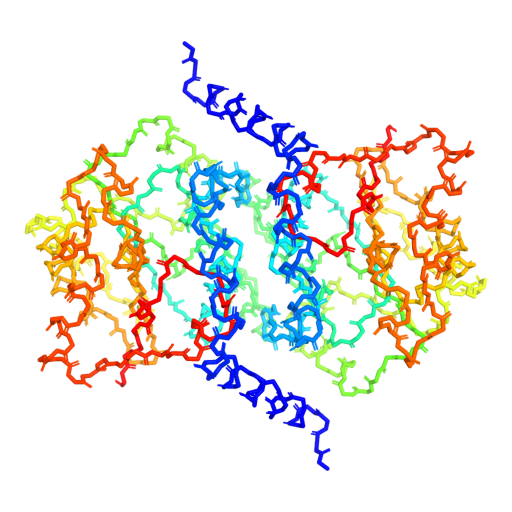 LEU A O 1
ATOM 682 N N . ILE A 1 85 ? 9.656 7.289 6.223 1 98.81 85 ILE A N 1
ATOM 683 C CA . ILE A 1 85 ? 10.398 6.375 5.363 1 98.81 85 ILE A CA 1
ATOM 684 C C . ILE A 1 85 ? 9.617 6.121 4.078 1 98.81 85 ILE A C 1
ATOM 686 O O . ILE A 1 85 ? 10.195 6.059 2.992 1 98.81 85 ILE A O 1
ATOM 690 N N . MET A 1 86 ? 8.32 5.996 4.203 1 98.88 86 MET A N 1
ATOM 691 C CA . MET A 1 86 ? 7.488 5.805 3.018 1 98.88 86 MET A CA 1
ATOM 692 C C . MET A 1 86 ? 7.621 6.984 2.062 1 98.88 86 MET A C 1
ATOM 694 O O . MET A 1 86 ? 7.93 6.801 0.883 1 98.88 86 MET A O 1
ATOM 698 N N . SER A 1 87 ? 7.422 8.172 2.598 1 98.88 87 SER A N 1
ATOM 699 C CA . SER A 1 87 ? 7.523 9.359 1.751 1 98.88 87 SER A CA 1
ATOM 700 C C . SER A 1 87 ? 8.914 9.477 1.133 1 98.88 87 SER A C 1
ATOM 702 O O . SER A 1 87 ? 9.039 9.758 -0.061 1 98.88 87 SER A O 1
ATOM 704 N N . ALA A 1 88 ? 9.898 9.227 1.952 1 98.75 88 ALA A N 1
ATOM 705 C CA . ALA A 1 88 ? 11.273 9.289 1.458 1 98.75 88 ALA A CA 1
ATOM 706 C C . ALA A 1 88 ? 11.484 8.289 0.323 1 98.75 88 ALA A C 1
ATOM 708 O O . ALA A 1 88 ? 12.133 8.609 -0.678 1 98.75 88 ALA A O 1
ATOM 709 N N . SER A 1 89 ? 10.977 7.109 0.498 1 98.62 89 SER A N 1
ATOM 710 C CA . SER A 1 89 ? 11.141 6.07 -0.512 1 98.62 89 SER A CA 1
ATOM 711 C C . SER A 1 89 ? 10.422 6.434 -1.805 1 98.62 89 SER A C 1
ATOM 713 O O . SER A 1 89 ? 10.922 6.164 -2.898 1 98.62 89 SER A O 1
ATOM 715 N N . LEU A 1 90 ? 9.25 6.992 -1.713 1 98.62 90 LEU A N 1
ATOM 716 C CA . LEU A 1 90 ? 8.484 7.371 -2.895 1 98.62 90 LEU A CA 1
ATOM 717 C C . LEU A 1 90 ? 9.156 8.531 -3.629 1 98.62 90 LEU A C 1
ATOM 719 O O . LEU A 1 90 ? 9.172 8.555 -4.863 1 98.62 90 LEU A O 1
ATOM 723 N N . LEU A 1 91 ? 9.727 9.453 -2.879 1 98.44 91 LEU A N 1
ATOM 724 C CA . LEU A 1 91 ? 10.492 10.539 -3.492 1 98.44 91 LEU A CA 1
ATOM 725 C C . LEU A 1 91 ? 11.75 10 -4.164 1 98.44 91 LEU A C 1
ATOM 727 O O . LEU A 1 91 ? 12.117 10.445 -5.254 1 98.44 91 LEU A O 1
ATOM 731 N N . ALA A 1 92 ? 12.422 9.039 -3.502 1 97.44 92 ALA A N 1
ATOM 732 C CA . ALA A 1 92 ? 13.586 8.391 -4.094 1 97.44 92 ALA A CA 1
ATOM 733 C C . ALA A 1 92 ? 13.219 7.707 -5.41 1 97.44 92 ALA A C 1
ATOM 735 O O . ALA A 1 92 ? 14 7.734 -6.367 1 97.44 92 ALA A O 1
ATOM 736 N N . MET A 1 93 ? 12.102 7.117 -5.453 1 97.38 93 MET A N 1
ATOM 737 C CA . MET A 1 93 ? 11.633 6.441 -6.66 1 97.38 93 MET A CA 1
ATOM 738 C C . MET A 1 93 ? 11.391 7.445 -7.785 1 97.38 93 MET A C 1
ATOM 740 O O . MET A 1 93 ? 11.688 7.16 -8.945 1 97.38 93 MET A O 1
ATOM 744 N N . LEU A 1 94 ? 10.836 8.586 -7.422 1 97.38 94 LEU A N 1
ATOM 745 C CA . LEU A 1 94 ? 10.688 9.633 -8.422 1 97.38 94 LEU A CA 1
ATOM 746 C C . LEU A 1 94 ? 12.039 10.023 -9.008 1 97.38 94 LEU A C 1
ATOM 748 O O . LEU A 1 94 ? 12.18 10.172 -10.227 1 97.38 94 LEU A O 1
ATOM 752 N N . ASP A 1 95 ? 13.031 10.18 -8.148 1 95.31 95 ASP A N 1
ATOM 753 C CA . ASP A 1 95 ? 14.383 10.492 -8.594 1 95.31 95 ASP A CA 1
ATOM 754 C C . ASP A 1 95 ? 14.914 9.414 -9.531 1 95.31 95 ASP A C 1
ATOM 756 O O . ASP A 1 95 ? 15.508 9.719 -10.57 1 95.31 95 ASP A O 1
ATOM 760 N N . MET A 1 96 ? 14.695 8.219 -9.133 1 94.38 96 MET A N 1
ATOM 761 C CA . MET A 1 96 ? 15.164 7.082 -9.922 1 94.38 96 MET A CA 1
ATOM 762 C C . MET A 1 96 ? 14.516 7.066 -11.297 1 94.38 96 MET A C 1
ATOM 764 O O . MET A 1 96 ? 15.195 6.91 -12.312 1 94.38 96 MET A O 1
ATOM 768 N N . CYS A 1 97 ? 13.25 7.238 -11.336 1 96.5 97 CYS A N 1
ATOM 769 C CA . CYS A 1 97 ? 12.508 7.219 -12.594 1 96.5 97 CYS A CA 1
ATOM 770 C C . CYS A 1 97 ? 12.914 8.383 -13.484 1 96.5 97 CYS A C 1
ATOM 772 O O . CYS A 1 97 ? 13.07 8.219 -14.695 1 96.5 97 CYS A O 1
ATOM 774 N N . ASP A 1 98 ? 13.086 9.562 -12.875 1 95.69 98 ASP A N 1
ATOM 775 C CA . ASP A 1 98 ? 13.539 10.727 -13.625 1 95.69 98 ASP A CA 1
ATOM 776 C C . ASP A 1 98 ? 14.906 10.477 -14.258 1 95.69 98 ASP A C 1
ATOM 778 O O . ASP A 1 98 ? 15.133 10.82 -15.422 1 95.69 98 ASP A O 1
ATOM 782 N N . ALA A 1 99 ? 15.789 9.906 -13.469 1 93.88 99 ALA A N 1
ATOM 783 C CA . ALA A 1 99 ? 17.141 9.625 -13.953 1 93.88 99 ALA A CA 1
ATOM 784 C C . ALA A 1 99 ? 17.109 8.617 -15.102 1 93.88 99 ALA A C 1
ATOM 786 O O . ALA A 1 99 ? 17.812 8.789 -16.109 1 93.88 99 ALA A O 1
ATOM 787 N N . ILE A 1 100 ? 16.312 7.59 -14.992 1 95.31 100 ILE A N 1
ATOM 788 C CA . ILE A 1 100 ? 16.188 6.566 -16.016 1 95.31 100 ILE A CA 1
ATOM 789 C C . ILE A 1 100 ? 15.664 7.195 -17.312 1 95.31 100 ILE A C 1
ATOM 791 O O . ILE A 1 100 ? 16.219 6.957 -18.391 1 95.31 100 ILE A O 1
ATOM 795 N N . GLU A 1 101 ? 14.688 7.984 -17.203 1 95.69 101 GLU A N 1
ATOM 796 C CA . GLU A 1 101 ? 14.086 8.625 -18.359 1 95.69 101 GLU A CA 1
ATOM 797 C C . GLU A 1 101 ? 15.062 9.586 -19.031 1 95.69 101 GLU A C 1
ATOM 799 O O . GLU A 1 101 ? 15.086 9.703 -20.266 1 95.69 101 GLU A O 1
ATOM 804 N N . ALA A 1 102 ? 15.883 10.234 -18.172 1 94.5 102 ALA A N 1
ATOM 805 C CA . ALA A 1 102 ? 16.875 11.188 -18.672 1 94.5 102 ALA A CA 1
ATOM 806 C C . ALA A 1 102 ? 18.125 10.469 -19.172 1 94.5 102 ALA A C 1
ATOM 808 O O . ALA A 1 102 ? 18.969 11.062 -19.844 1 94.5 102 ALA A O 1
ATOM 809 N N . GLY A 1 103 ? 18.328 9.195 -18.844 1 92.31 103 GLY A N 1
ATOM 810 C CA . GLY A 1 103 ? 19.5 8.414 -19.25 1 92.31 103 GLY A CA 1
ATOM 811 C C . GLY A 1 103 ? 20.766 8.812 -18.516 1 92.31 103 GLY A C 1
ATOM 812 O O . GLY A 1 103 ? 21.844 8.844 -19.109 1 92.31 103 GLY A O 1
ATOM 813 N N . VAL A 1 104 ? 20.562 9.219 -17.234 1 90.19 104 VAL A N 1
ATOM 814 C CA . VAL A 1 104 ? 21.719 9.672 -16.469 1 90.19 104 VAL A CA 1
ATOM 815 C C . VAL A 1 104 ? 21.828 8.883 -15.164 1 90.19 104 VAL A C 1
ATOM 817 O O . VAL A 1 104 ? 20.844 8.336 -14.68 1 90.19 104 VAL A O 1
ATOM 820 N N . SER A 1 105 ? 23.031 8.781 -14.734 1 87.44 105 SER A N 1
ATOM 821 C CA . SER A 1 105 ? 23.266 8.258 -13.391 1 87.44 105 SER A CA 1
ATOM 822 C C . SER A 1 105 ? 23.141 9.359 -12.344 1 87.44 105 SER A C 1
ATOM 824 O O . SER A 1 105 ? 23.047 10.539 -12.68 1 87.44 105 SER A O 1
ATOM 826 N N . PHE A 1 106 ? 22.906 8.945 -11.109 1 84.25 106 PHE A N 1
ATOM 827 C CA . PHE A 1 106 ? 22.875 9.922 -10.023 1 84.25 106 PHE A CA 1
ATOM 828 C C . PHE A 1 106 ? 23.391 9.305 -8.727 1 84.25 106 PHE A C 1
ATOM 830 O O . PHE A 1 106 ? 23.547 8.086 -8.64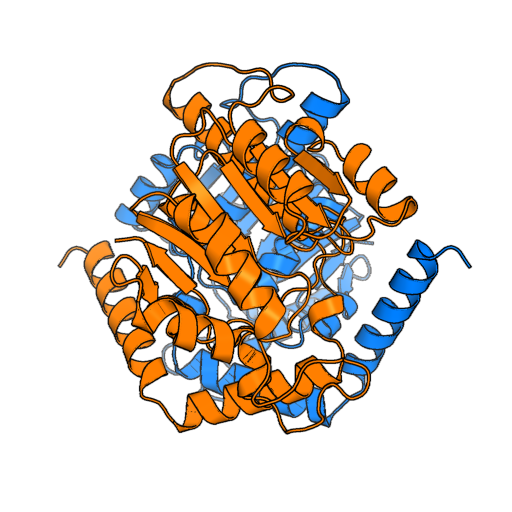1 1 84.25 106 PHE A O 1
ATOM 837 N N . ASP A 1 107 ? 23.797 10.141 -7.844 1 88.06 107 ASP A N 1
ATOM 838 C CA . ASP A 1 107 ? 24.188 9.711 -6.5 1 88.06 107 ASP A CA 1
ATOM 839 C C . ASP A 1 107 ? 22.953 9.438 -5.645 1 88.06 107 ASP A C 1
ATOM 841 O O . ASP A 1 107 ? 22.219 10.367 -5.273 1 88.06 107 ASP A O 1
ATOM 845 N N . PRO A 1 108 ? 22.781 8.133 -5.293 1 89.44 108 PRO A N 1
ATOM 846 C CA . PRO A 1 108 ? 21.547 7.797 -4.574 1 89.44 108 PRO A CA 1
ATOM 847 C C . PRO A 1 108 ? 21.5 8.367 -3.16 1 89.44 108 PRO A C 1
ATOM 849 O O . PRO A 1 108 ? 20.438 8.398 -2.531 1 89.44 108 PRO A O 1
ATOM 852 N N . SER A 1 109 ? 22.609 8.82 -2.648 1 89.62 109 SER A N 1
ATOM 853 C CA . SER A 1 109 ? 22.656 9.375 -1.298 1 89.62 109 SER A CA 1
ATOM 854 C C . SER A 1 109 ? 22.328 10.859 -1.293 1 89.62 109 SER A C 1
ATOM 856 O O . SER A 1 109 ? 22.078 11.445 -0.236 1 89.62 109 SER A O 1
ATOM 858 N N . ARG A 1 110 ? 22.312 11.406 -2.498 1 89.06 110 ARG A N 1
ATOM 859 C CA . ARG A 1 110 ? 21.969 12.82 -2.645 1 89.06 110 ARG A CA 1
ATOM 860 C C . ARG A 1 110 ? 20.625 12.984 -3.34 1 89.06 110 ARG A C 1
ATOM 862 O O . ARG A 1 110 ? 20.344 12.297 -4.32 1 89.06 110 ARG A O 1
ATOM 869 N N . SER A 1 111 ? 19.844 13.805 -2.705 1 89.69 111 SER A N 1
ATOM 870 C CA . SER A 1 111 ? 18.547 14.016 -3.322 1 89.69 111 SER A CA 1
ATOM 871 C C . SER A 1 111 ? 18.141 15.484 -3.281 1 89.69 111 SER A C 1
ATOM 873 O O . SER A 1 111 ? 18.484 16.203 -2.338 1 89.69 111 SER A O 1
ATOM 875 N N . LYS A 1 112 ? 17.422 15.875 -4.355 1 91.94 112 LYS A N 1
ATOM 876 C CA . LYS A 1 112 ? 16.812 17.203 -4.395 1 91.94 112 LYS A CA 1
ATOM 877 C C . LYS A 1 112 ? 15.422 17.172 -3.775 1 91.94 112 LYS A C 1
ATOM 879 O O . LYS A 1 112 ? 14.828 18.234 -3.523 1 91.94 112 LYS A O 1
ATOM 884 N N . ARG A 1 113 ? 14.906 15.984 -3.543 1 97.81 113 ARG A N 1
ATOM 885 C CA . ARG A 1 113 ? 13.617 15.828 -2.877 1 97.81 113 ARG A CA 1
ATOM 886 C C . ARG A 1 113 ? 13.797 15.461 -1.409 1 97.81 113 ARG A C 1
ATOM 888 O O . ARG A 1 113 ? 14.727 14.727 -1.058 1 97.81 113 ARG A O 1
ATOM 895 N N . LYS A 1 114 ? 12.898 16.016 -0.546 1 98.25 114 LYS A N 1
ATOM 896 C CA . LYS A 1 114 ? 13.102 15.805 0.885 1 98.25 114 LYS A CA 1
ATOM 897 C C . LYS A 1 114 ? 11.766 15.625 1.606 1 98.25 114 LYS A C 1
ATOM 899 O O . LYS A 1 114 ? 10.711 15.961 1.067 1 98.25 114 LYS A O 1
ATOM 904 N N . VAL A 1 115 ? 11.891 15.008 2.762 1 98.88 115 VAL A N 1
ATOM 905 C CA . VAL A 1 115 ? 10.797 14.914 3.727 1 98.88 115 VAL A CA 1
ATOM 906 C C . VAL A 1 115 ? 11.172 15.664 5 1 98.88 115 VAL A C 1
ATOM 908 O O . VAL A 1 115 ? 12.266 15.477 5.543 1 98.88 115 VAL A O 1
ATOM 911 N N . ILE A 1 116 ? 10.305 16.547 5.422 1 98.94 116 ILE A N 1
ATOM 912 C CA . ILE A 1 116 ? 10.461 17.203 6.715 1 98.94 116 ILE A CA 1
ATOM 913 C C . ILE A 1 116 ? 9.469 16.594 7.715 1 98.94 116 ILE A C 1
ATOM 915 O O . ILE A 1 116 ? 8.258 16.578 7.461 1 98.94 116 ILE A O 1
ATOM 919 N N . GLY A 1 117 ? 9.984 16.031 8.766 1 98.88 117 GLY A N 1
ATOM 920 C CA . GLY A 1 117 ? 9.164 15.531 9.859 1 98.88 117 GLY A CA 1
ATOM 921 C C . GLY A 1 117 ? 9.234 16.391 11.102 1 98.88 117 GLY A C 1
ATOM 922 O O . GLY A 1 117 ? 10.312 16.859 11.484 1 98.88 117 GLY A O 1
ATOM 923 N N . ILE A 1 118 ? 8.094 16.688 11.68 1 98.94 118 ILE A N 1
ATOM 924 C CA . ILE A 1 118 ? 8 17.484 12.898 1 98.94 118 ILE A CA 1
ATOM 925 C C . ILE A 1 118 ? 7.305 16.688 13.992 1 98.94 118 ILE A C 1
ATOM 927 O O . ILE A 1 118 ? 6.254 16.078 13.758 1 98.94 118 ILE A O 1
ATOM 931 N N . ASP A 1 119 ? 7.875 16.625 15.125 1 98.88 119 ASP A N 1
ATOM 932 C CA . ASP A 1 119 ? 7.234 15.984 16.266 1 98.88 119 ASP A CA 1
ATOM 933 C C . ASP A 1 119 ? 7.629 16.672 17.578 1 98.88 119 ASP A C 1
ATOM 935 O O . ASP A 1 119 ? 8.766 17.125 17.719 1 98.88 119 ASP A O 1
ATOM 939 N N . ILE A 1 120 ? 6.715 16.703 18.5 1 98.44 120 ILE A N 1
ATOM 940 C CA . ILE A 1 120 ? 6.945 17.375 19.781 1 98.44 120 ILE A CA 1
ATOM 941 C C . ILE A 1 120 ? 7.984 16.594 20.578 1 98.44 120 ILE A C 1
ATOM 943 O O . ILE A 1 120 ? 8.742 17.188 21.359 1 98.44 120 ILE A O 1
ATOM 947 N N . ASP A 1 121 ? 7.988 15.336 20.359 1 97.75 121 ASP A N 1
ATOM 948 C CA . ASP A 1 121 ? 8.883 14.414 21.062 1 97.75 121 ASP A CA 1
ATOM 949 C C . ASP A 1 121 ? 9.281 13.25 20.156 1 97.75 121 ASP A C 1
ATOM 951 O O . ASP A 1 121 ? 8.508 12.32 19.953 1 97.75 121 ASP A O 1
ATOM 955 N N . ILE A 1 122 ? 10.469 13.289 19.672 1 98.12 122 ILE A N 1
ATOM 956 C CA . ILE A 1 122 ? 11.008 12.195 18.875 1 98.12 122 ILE A CA 1
ATOM 957 C C . ILE A 1 122 ? 11.781 11.234 19.781 1 98.12 122 ILE A C 1
ATOM 959 O O . ILE A 1 122 ? 12.945 11.477 20.109 1 98.12 122 ILE A O 1
ATOM 963 N N . ARG A 1 123 ? 11.18 10.164 20.219 1 97.25 123 ARG A N 1
ATOM 964 C CA . ARG A 1 123 ? 11.812 9.219 21.141 1 97.25 123 ARG A CA 1
ATOM 965 C C . ARG A 1 123 ? 13.172 8.773 20.609 1 97.25 123 ARG A C 1
ATOM 967 O O . ARG A 1 123 ? 13.32 8.5 19.422 1 97.25 123 ARG A O 1
ATOM 974 N N . PRO A 1 124 ? 14.148 8.648 21.422 1 96.69 124 PRO A N 1
ATOM 975 C CA . PRO A 1 124 ? 15.531 8.391 21 1 96.69 124 PRO A CA 1
ATOM 976 C C . PRO A 1 124 ? 15.664 7.137 20.141 1 96.69 124 PRO A C 1
ATOM 978 O O . PRO A 1 124 ? 16.391 7.137 19.156 1 96.69 124 PRO A O 1
ATOM 981 N N . HIS A 1 125 ? 15.016 6.051 20.531 1 96.31 125 HIS A N 1
ATOM 982 C CA . HIS A 1 125 ? 15.141 4.812 19.766 1 96.31 125 HIS A CA 1
ATOM 983 C C . HIS A 1 125 ? 14.539 4.961 18.375 1 96.31 125 HIS A C 1
ATOM 985 O O . HIS A 1 125 ? 15.016 4.348 17.422 1 96.31 125 HIS A O 1
ATOM 991 N N . ASN A 1 126 ? 13.477 5.738 18.219 1 97.38 126 ASN A N 1
ATOM 992 C CA . ASN A 1 126 ? 12.891 5.996 16.906 1 97.38 126 ASN A CA 1
ATOM 993 C C . ASN A 1 126 ? 13.789 6.891 16.062 1 97.38 126 ASN A C 1
ATOM 995 O O . ASN A 1 126 ? 13.969 6.648 14.867 1 97.38 126 ASN A O 1
ATOM 999 N N . ARG A 1 127 ? 14.344 7.961 16.703 1 97.94 127 ARG A N 1
ATOM 1000 C CA . ARG A 1 127 ? 15.289 8.812 16 1 97.94 127 ARG A CA 1
ATOM 1001 C C . ARG A 1 127 ? 16.469 8 15.453 1 97.94 127 ARG A C 1
ATOM 1003 O O . ARG A 1 127 ? 16.828 8.133 14.289 1 97.94 127 ARG A O 1
ATOM 1010 N N . ALA A 1 128 ? 17.016 7.148 16.297 1 97.75 128 ALA A N 1
ATOM 1011 C CA . ALA A 1 128 ? 18.156 6.324 15.914 1 97.75 128 ALA A CA 1
ATOM 1012 C C . ALA A 1 128 ? 17.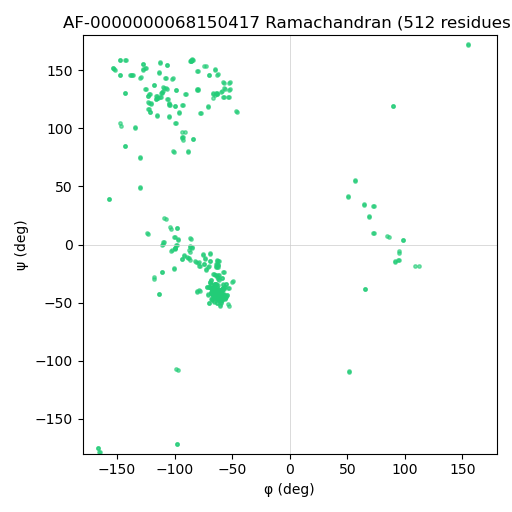812 5.414 14.742 1 97.75 128 ALA A C 1
ATOM 1014 O O . ALA A 1 128 ? 18.609 5.234 13.82 1 97.75 128 ALA A O 1
ATOM 1015 N N . ALA A 1 129 ? 16.625 4.82 14.789 1 97.44 129 ALA A N 1
ATOM 1016 C CA . ALA A 1 129 ? 16.188 3.908 13.734 1 97.44 129 ALA A CA 1
ATOM 1017 C C . ALA A 1 129 ? 16 4.648 12.406 1 97.44 129 ALA A C 1
ATOM 1019 O O . ALA A 1 129 ? 16.406 4.148 11.352 1 97.44 129 ALA A O 1
ATOM 1020 N N . ILE A 1 130 ? 15.414 5.832 12.453 1 98.44 130 ILE A N 1
ATOM 1021 C CA . ILE A 1 130 ? 15.195 6.629 11.25 1 98.44 130 ILE A CA 1
ATOM 1022 C C . ILE A 1 130 ? 16.547 7.062 10.672 1 98.44 130 ILE A C 1
ATOM 1024 O O . ILE A 1 130 ? 16.781 6.941 9.469 1 98.44 130 ILE A O 1
ATOM 1028 N N . GLU A 1 131 ? 17.453 7.488 11.555 1 98 131 GLU A N 1
ATOM 1029 C CA . GLU A 1 131 ? 18.75 8.023 11.133 1 98 131 GLU A CA 1
ATOM 1030 C C . GLU A 1 131 ? 19.672 6.914 10.617 1 98 131 GLU A C 1
ATOM 1032 O O . GLU A 1 131 ? 20.609 7.18 9.867 1 98 131 GLU A O 1
ATOM 1037 N N . SER A 1 132 ? 19.406 5.656 11 1 97.56 132 SER A N 1
ATOM 1038 C CA . SER A 1 132 ? 20.219 4.531 10.555 1 97.56 132 SER A CA 1
ATOM 1039 C C . SER A 1 132 ? 19.656 3.91 9.281 1 97.56 132 SER A C 1
ATOM 1041 O O . SER A 1 132 ? 20.297 3.062 8.664 1 97.56 132 SER A O 1
ATOM 1043 N N . HIS A 1 133 ? 18.484 4.312 8.891 1 97.88 133 HIS A N 1
ATOM 1044 C CA . HIS A 1 133 ? 17.844 3.773 7.691 1 97.88 133 HIS A CA 1
ATOM 1045 C C . HIS A 1 133 ? 18.562 4.254 6.434 1 97.88 133 HIS A C 1
ATOM 1047 O O . HIS A 1 133 ? 19.031 5.395 6.375 1 97.88 133 HIS A O 1
ATOM 1053 N N . PRO A 1 134 ? 18.656 3.467 5.367 1 97.12 134 PRO A N 1
ATOM 1054 C CA . PRO A 1 134 ? 19.359 3.873 4.152 1 97.12 134 PRO A CA 1
ATOM 1055 C C . PRO A 1 134 ? 18.797 5.156 3.545 1 97.12 134 PRO A C 1
ATOM 1057 O O . PRO A 1 134 ? 19.531 5.91 2.898 1 97.12 134 PRO A O 1
ATOM 1060 N N . LEU A 1 135 ? 17.547 5.453 3.846 1 97.62 135 LEU A N 1
ATOM 1061 C CA . LEU A 1 135 ? 16.906 6.594 3.197 1 97.62 135 LEU A CA 1
ATOM 1062 C C . LEU A 1 135 ? 16.953 7.828 4.098 1 97.62 135 LEU A C 1
ATOM 1064 O O . LEU A 1 135 ? 16.328 8.844 3.805 1 97.62 135 LEU A O 1
ATOM 1068 N N . ALA A 1 136 ? 17.75 7.793 5.105 1 97.44 136 ALA A N 1
ATOM 1069 C CA . ALA A 1 136 ? 17.812 8.844 6.117 1 97.44 136 ALA A CA 1
ATOM 1070 C C . ALA A 1 136 ? 18.25 10.172 5.5 1 97.44 136 ALA A C 1
ATOM 1072 O O . ALA A 1 136 ? 17.844 11.242 5.957 1 97.44 136 ALA A O 1
ATOM 1073 N N . SER A 1 137 ? 19.047 10.133 4.449 1 95.81 137 SER A N 1
ATOM 1074 C CA . SER A 1 137 ? 19.578 11.344 3.842 1 95.81 137 SER A CA 1
ATOM 1075 C C . SER A 1 137 ? 18.469 12.219 3.268 1 95.81 137 SER A C 1
ATOM 1077 O O . SER A 1 137 ? 18.672 13.406 3.02 1 95.81 137 SER A O 1
ATOM 1079 N N . ARG A 1 138 ? 17.266 11.664 3.078 1 97.69 138 ARG A N 1
ATOM 1080 C CA . ARG A 1 138 ? 16.141 12.383 2.49 1 97.69 138 ARG A CA 1
ATOM 1081 C C . ARG A 1 138 ? 15.219 12.938 3.57 1 97.69 138 ARG A C 1
ATOM 1083 O O . ARG A 1 138 ? 14.18 13.523 3.266 1 97.69 138 ARG A O 1
ATOM 1090 N N . ILE A 1 139 ? 15.586 12.773 4.816 1 98.56 139 ILE A N 1
ATOM 1091 C CA . ILE A 1 139 ? 14.68 13.102 5.906 1 98.56 139 ILE A CA 1
ATOM 1092 C C . ILE A 1 139 ? 15.328 14.133 6.828 1 98.56 139 ILE A C 1
ATOM 1094 O O . ILE A 1 139 ? 16.469 13.961 7.254 1 98.56 139 ILE A O 1
ATOM 1098 N N . GLN A 1 140 ? 14.672 15.234 6.98 1 98.5 140 GLN A N 1
ATOM 1099 C CA . GLN A 1 140 ? 15.023 16.219 7.996 1 98.5 140 GLN A CA 1
ATOM 1100 C C . GLN A 1 140 ? 13.961 16.281 9.094 1 98.5 140 GLN A C 1
ATOM 1102 O O . GLN A 1 140 ? 12.766 16.344 8.797 1 98.5 140 GLN A O 1
ATOM 1107 N N . MET A 1 141 ? 14.406 16.219 10.375 1 98.81 141 MET A N 1
ATOM 1108 C CA . MET A 1 141 ? 13.445 16.188 11.477 1 98.81 141 MET A CA 1
ATOM 1109 C C . MET A 1 141 ? 13.617 17.406 12.375 1 98.81 141 MET A C 1
ATOM 1111 O O . MET A 1 141 ? 14.742 17.844 12.648 1 98.81 141 MET A O 1
ATOM 1115 N N . PHE A 1 142 ? 12.523 18 12.773 1 98.81 142 PHE A N 1
ATOM 1116 C CA . PHE A 1 142 ? 12.453 19.062 13.766 1 98.81 142 PHE A CA 1
ATOM 1117 C C . PHE A 1 142 ? 11.703 18.594 15.008 1 98.81 142 PHE A C 1
ATOM 1119 O O . PHE A 1 142 ? 10.578 18.094 14.914 1 98.81 142 PHE A O 1
ATOM 1126 N N . GLU A 1 143 ? 12.328 18.734 16.188 1 98.75 143 GLU A N 1
ATOM 1127 C CA . GLU A 1 143 ? 11.695 18.359 17.453 1 98.75 143 GLU A CA 1
ATOM 1128 C C . GLU A 1 143 ? 11.141 19.578 18.172 1 98.75 143 GLU A C 1
ATOM 1130 O O . GLU A 1 143 ? 11.867 20.516 18.469 1 98.75 143 GLU A O 1
ATOM 1135 N N . GLY A 1 144 ? 9.922 19.625 18.391 1 98.69 144 GLY A N 1
ATOM 1136 C CA . GLY A 1 144 ? 9.156 20.688 19 1 98.69 144 GLY A CA 1
ATOM 1137 C C . GLY A 1 144 ? 7.695 20.703 18.578 1 98.69 144 GLY A C 1
ATOM 1138 O O . GLY A 1 144 ? 7.285 19.906 17.734 1 98.69 144 GLY A O 1
ATOM 1139 N N . SER A 1 145 ? 6.941 21.531 19.219 1 98.75 145 SER A N 1
ATOM 1140 C CA . SER A 1 145 ? 5.539 21.656 18.828 1 98.75 145 SER A CA 1
ATOM 1141 C C . SER A 1 145 ? 5.391 22.172 17.406 1 98.75 145 SER A C 1
ATOM 1143 O O . SER A 1 145 ? 6.016 23.172 17.031 1 98.75 145 SER A O 1
ATOM 1145 N N . SER A 1 146 ? 4.582 21.484 16.578 1 98.81 146 SER A N 1
ATOM 1146 C CA . SER A 1 146 ? 4.383 21.891 15.188 1 98.81 146 SER A CA 1
ATOM 1147 C C . SER A 1 146 ? 3.727 23.266 15.094 1 98.81 146 SER A C 1
ATOM 1149 O O . SER A 1 146 ? 3.734 23.875 14.031 1 98.81 146 SER A O 1
ATOM 1151 N N . ILE A 1 147 ? 3.188 23.719 16.266 1 98.81 147 ILE A N 1
ATOM 1152 C CA . ILE A 1 147 ? 2.508 25.016 16.188 1 98.81 147 ILE A CA 1
ATOM 1153 C C . ILE A 1 147 ? 3.32 26.062 16.922 1 98.81 147 ILE A C 1
ATOM 1155 O O . ILE A 1 147 ? 2.85 27.188 17.125 1 98.81 147 ILE A O 1
ATOM 1159 N N . ASP A 1 148 ? 4.477 25.719 17.469 1 98.75 148 ASP A N 1
ATOM 1160 C CA . ASP A 1 148 ? 5.402 26.703 18.016 1 98.75 148 ASP A CA 1
ATOM 1161 C C . ASP A 1 148 ? 5.918 27.641 16.922 1 98.75 148 ASP A C 1
ATOM 1163 O O . ASP A 1 148 ? 6.43 27.188 15.898 1 98.75 148 ASP A O 1
ATOM 1167 N N . PRO A 1 149 ? 5.84 28.969 17.203 1 98.56 149 PRO A N 1
ATOM 1168 C CA . PRO A 1 149 ? 6.258 29.922 16.172 1 98.56 149 PRO A CA 1
ATOM 1169 C C . PRO A 1 149 ? 7.703 29.719 15.727 1 98.56 149 PRO A C 1
ATOM 1171 O O . PRO A 1 149 ? 8.023 29.922 14.555 1 98.56 149 PRO A O 1
ATOM 1174 N N . ASP A 1 150 ? 8.547 29.344 16.594 1 98.62 150 ASP A N 1
ATOM 1175 C CA . ASP A 1 150 ? 9.945 29.109 16.234 1 98.62 150 ASP A CA 1
ATOM 1176 C C . ASP A 1 150 ? 10.078 27.891 15.32 1 98.62 150 ASP A C 1
ATOM 1178 O O . ASP A 1 150 ? 10.859 27.906 14.367 1 98.62 150 ASP A O 1
ATOM 1182 N N . ILE A 1 151 ? 9.367 26.828 15.602 1 98.81 151 ILE A N 1
ATOM 1183 C CA . ILE A 1 151 ? 9.391 25.641 14.766 1 98.81 151 ILE A CA 1
ATOM 1184 C C . ILE A 1 151 ? 8.789 25.938 13.398 1 98.81 151 ILE A C 1
ATOM 1186 O O . ILE A 1 151 ? 9.336 25.547 12.367 1 98.81 151 ILE A O 1
ATOM 1190 N N . VAL A 1 152 ? 7.68 26.656 13.398 1 98.81 152 VAL A N 1
ATOM 1191 C CA . VAL A 1 152 ? 7.035 27.031 12.141 1 98.81 152 VAL A CA 1
ATOM 1192 C C . VAL A 1 152 ? 8.008 27.828 11.281 1 98.81 152 VAL A C 1
ATOM 1194 O O . VAL A 1 152 ? 8.117 27.594 10.078 1 98.81 152 VAL A O 1
ATOM 1197 N N . ALA A 1 153 ? 8.742 28.75 11.906 1 98.69 153 ALA A N 1
ATOM 1198 C CA . ALA A 1 153 ? 9.719 29.562 11.188 1 98.69 153 ALA A CA 1
ATOM 1199 C C . ALA A 1 153 ? 10.836 28.703 10.617 1 98.69 153 ALA A C 1
ATOM 1201 O O . ALA A 1 153 ? 11.273 28.906 9.477 1 98.69 153 ALA A O 1
ATOM 1202 N N . GLN A 1 154 ? 11.297 27.766 11.344 1 98.69 154 GLN A N 1
ATOM 1203 C CA . GLN A 1 154 ? 12.352 26.859 10.891 1 98.69 154 GLN A CA 1
ATOM 1204 C C . GLN A 1 154 ? 11.891 26.016 9.703 1 98.69 154 GLN A C 1
ATOM 1206 O O . GLN A 1 154 ? 12.641 25.828 8.742 1 98.69 154 GLN A O 1
ATOM 1211 N N . VAL A 1 155 ? 10.664 25.5 9.773 1 98.75 155 VAL A N 1
ATOM 1212 C CA . VAL A 1 155 ? 10.117 24.688 8.695 1 98.75 155 VAL A CA 1
ATOM 1213 C C . VAL A 1 155 ? 9.945 25.531 7.441 1 98.75 155 VAL A C 1
ATOM 1215 O O . VAL A 1 155 ? 10.25 25.078 6.332 1 98.75 155 VAL A O 1
ATOM 1218 N N . ARG A 1 156 ? 9.445 26.734 7.617 1 98.38 156 ARG A N 1
ATOM 1219 C CA . ARG A 1 156 ? 9.281 27.641 6.48 1 98.38 156 ARG A CA 1
ATOM 1220 C C . ARG A 1 156 ? 10.625 27.922 5.812 1 98.38 156 ARG A C 1
ATOM 1222 O O . ARG A 1 156 ? 10.727 27.922 4.586 1 98.38 156 ARG A O 1
ATOM 1229 N N . GLU A 1 157 ? 11.617 28.156 6.641 1 98.44 157 GLU A N 1
ATOM 1230 C CA . GLU A 1 157 ? 12.953 28.391 6.113 1 98.44 157 GLU A CA 1
ATOM 1231 C C . GLU A 1 157 ? 13.469 27.156 5.371 1 98.44 157 GLU A C 1
ATOM 1233 O O . GLU A 1 157 ? 14.008 27.266 4.27 1 98.44 157 GLU A O 1
ATOM 1238 N N . ALA A 1 158 ? 13.305 25.984 5.957 1 98.06 158 ALA A N 1
ATOM 1239 C CA . ALA A 1 158 ? 13.781 24.734 5.375 1 98.06 158 ALA A CA 1
ATOM 1240 C C . ALA A 1 158 ? 13.031 24.406 4.094 1 98.06 158 ALA A C 1
ATOM 1242 O O . ALA A 1 158 ? 13.531 23.656 3.246 1 98.06 158 ALA A O 1
ATOM 1243 N N . SER A 1 159 ? 11.828 24.922 3.994 1 97.75 159 SER A N 1
ATOM 1244 C CA . SER A 1 159 ? 10.977 24.609 2.852 1 97.75 159 SER A CA 1
ATOM 1245 C C . SER A 1 159 ? 11.234 25.562 1.692 1 97.75 159 SER A C 1
ATOM 1247 O O . SER A 1 159 ? 10.734 25.359 0.585 1 97.75 159 SER A O 1
ATOM 1249 N N . ALA A 1 160 ? 12.109 26.516 2.08 1 93.81 160 ALA A N 1
ATOM 1250 C CA . ALA A 1 160 ? 12.383 27.531 1.058 1 93.81 160 ALA A CA 1
ATOM 1251 C C . ALA A 1 160 ? 13.125 26.922 -0.13 1 93.81 160 ALA A C 1
ATOM 1253 O O . ALA A 1 160 ? 14.008 26.078 0.046 1 93.81 160 ALA A O 1
ATOM 1254 N N . GLY A 1 161 ? 12.773 27 -1.32 1 94.06 161 GLY A N 1
ATOM 1255 C CA . GLY A 1 161 ? 13.469 26.547 -2.51 1 94.06 161 GLY A CA 1
ATOM 1256 C C . GLY A 1 161 ? 12.766 25.391 -3.197 1 94.06 161 GLY A C 1
ATOM 1257 O O . GLY A 1 161 ? 13.148 24.984 -4.297 1 94.06 161 GLY A O 1
ATOM 1258 N N . TYR A 1 162 ? 11.891 24.75 -2.414 1 97.62 162 TYR A N 1
ATOM 1259 C CA . TYR A 1 162 ? 11.133 23.672 -3.029 1 97.62 162 TYR A CA 1
ATOM 1260 C C . TYR A 1 162 ? 9.961 24.219 -3.838 1 97.62 162 TYR A C 1
ATOM 1262 O O . TYR A 1 162 ? 9.414 25.281 -3.512 1 97.62 162 TYR A O 1
ATOM 1270 N N . SER A 1 163 ? 9.594 23.516 -4.875 1 97.12 163 SER A N 1
ATOM 1271 C CA . SER A 1 163 ? 8.656 24.062 -5.852 1 97.12 163 SER A CA 1
ATOM 1272 C C . SER A 1 163 ? 7.312 23.344 -5.797 1 97.12 163 SER A C 1
ATOM 1274 O O . SER A 1 163 ? 6.301 23.859 -6.281 1 97.12 163 SER A O 1
ATOM 1276 N N . ARG A 1 164 ? 7.234 22.172 -5.34 1 98.44 164 ARG A N 1
ATOM 1277 C CA . ARG A 1 164 ? 6.02 21.359 -5.262 1 98.44 164 ARG A CA 1
ATOM 1278 C C . ARG A 1 164 ? 5.895 20.688 -3.896 1 98.44 164 ARG A C 1
ATOM 1280 O O . ARG A 1 164 ? 6.484 19.641 -3.662 1 98.44 164 ARG A O 1
ATOM 1287 N N . VAL A 1 165 ? 5.07 21.266 -3.07 1 98.94 165 VAL A N 1
ATOM 1288 C CA . VAL A 1 165 ? 5.066 20.906 -1.657 1 98.94 165 VAL A CA 1
ATOM 1289 C C . VAL A 1 165 ? 3.762 20.203 -1.31 1 98.94 165 VAL A C 1
ATOM 1291 O O . VAL A 1 165 ? 2.678 20.656 -1.678 1 98.94 165 VAL A O 1
ATOM 1294 N N . MET A 1 166 ? 3.85 19.047 -0.719 1 98.94 166 MET A N 1
ATOM 1295 C CA . MET A 1 166 ? 2.744 18.328 -0.093 1 98.94 166 MET A CA 1
ATOM 1296 C C . MET A 1 166 ? 2.863 18.359 1.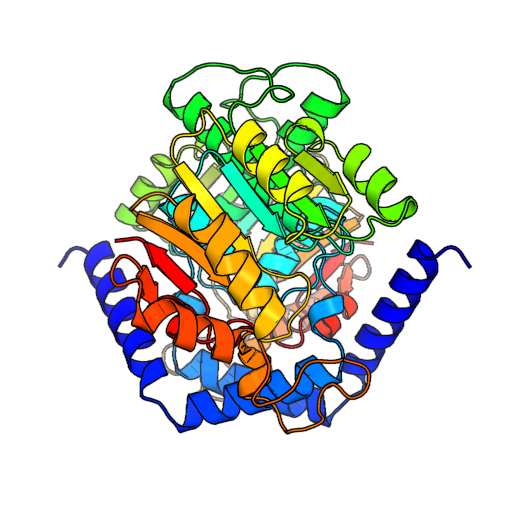428 1 98.94 166 MET A C 1
ATOM 1298 O O . MET A 1 166 ? 3.971 18.328 1.968 1 98.94 166 MET A O 1
ATOM 1302 N N . VAL A 1 167 ? 1.72 18.469 2.121 1 98.94 167 VAL A N 1
ATOM 1303 C CA . VAL A 1 167 ? 1.71 18.516 3.58 1 98.94 167 VAL A CA 1
ATOM 1304 C C . VAL A 1 167 ? 0.799 17.422 4.129 1 98.94 167 VAL A C 1
ATOM 1306 O O . VAL A 1 167 ? -0.282 17.172 3.59 1 98.94 167 VAL A O 1
ATOM 1309 N N . CYS A 1 168 ? 1.286 16.719 5.102 1 98.94 168 CYS A N 1
ATOM 1310 C CA . CYS A 1 168 ? 0.516 15.734 5.848 1 98.94 168 CYS A CA 1
ATOM 1311 C C . CYS A 1 168 ? 0.462 16.094 7.328 1 98.94 168 CYS A C 1
ATOM 1313 O O . CYS A 1 168 ? 1.5 16.188 7.984 1 98.94 168 CYS A O 1
ATOM 1315 N N . LEU A 1 169 ? -0.714 16.266 7.863 1 98.94 169 LEU A N 1
ATOM 1316 C CA . LEU A 1 169 ? -0.888 16.609 9.266 1 98.94 169 LEU A CA 1
ATOM 1317 C C . LEU A 1 169 ? -1.372 15.414 10.078 1 98.94 169 LEU A C 1
ATOM 1319 O O . LEU A 1 169 ? -2.416 14.836 9.766 1 98.94 169 LEU A O 1
ATOM 1323 N N . ASP A 1 170 ? -0.608 14.992 11.109 1 98.81 170 ASP A N 1
ATOM 1324 C CA . ASP A 1 170 ? -0.961 13.812 11.883 1 98.81 170 ASP A CA 1
ATOM 1325 C C . ASP A 1 170 ? -0.332 13.859 13.273 1 98.81 170 ASP A C 1
ATOM 1327 O O . ASP A 1 170 ? 0.131 12.844 13.789 1 98.81 170 ASP A O 1
ATOM 1331 N N . SER A 1 171 ? -0.266 14.984 13.953 1 97.88 171 SER A N 1
ATOM 1332 C CA . SER A 1 171 ? 0.312 15.102 15.289 1 97.88 171 SER A CA 1
ATOM 1333 C C . SER A 1 171 ? -0.77 15.086 16.359 1 97.88 171 SER A C 1
ATOM 1335 O O . SER A 1 171 ? -1.346 14.031 16.656 1 97.88 171 SER A O 1
ATOM 1337 N N . MET A 1 172 ? -1.069 16.266 17.016 1 97.75 172 MET A N 1
ATOM 1338 C CA . MET A 1 172 ? -2.158 16.406 17.969 1 97.75 172 MET A CA 1
ATOM 1339 C C . MET A 1 172 ? -3.494 16.594 17.266 1 97.75 172 MET A C 1
ATOM 1341 O O . MET A 1 172 ? -3.596 17.391 16.328 1 97.75 172 MET A O 1
ATOM 1345 N N . HIS A 1 173 ? -4.555 15.82 17.719 1 98.38 173 HIS A N 1
ATOM 1346 C CA . HIS A 1 173 ? -5.746 15.695 16.875 1 98.38 173 HIS A CA 1
ATOM 1347 C C . HIS A 1 173 ? -6.879 16.562 17.406 1 98.38 173 HIS A C 1
ATOM 1349 O O . HIS A 1 173 ? -8.031 16.406 17 1 98.38 173 HIS A O 1
ATOM 1355 N N . THR A 1 174 ? -6.555 17.531 18.344 1 98.81 174 THR A N 1
ATOM 1356 C CA . THR A 1 174 ? -7.59 18.453 18.781 1 98.81 174 THR A CA 1
ATOM 1357 C C . THR A 1 174 ? -7.875 19.484 17.688 1 98.81 174 THR A C 1
ATOM 1359 O O . THR A 1 174 ? -6.992 19.812 16.891 1 98.81 174 THR A O 1
ATOM 1362 N N . HIS A 1 175 ? -9.094 19.984 17.719 1 98.88 175 HIS A N 1
ATOM 1363 C CA . HIS A 1 175 ? -9.531 20.984 16.766 1 98.88 175 HIS A CA 1
ATOM 1364 C C . HIS A 1 175 ? -8.562 22.172 16.719 1 98.88 175 HIS A C 1
ATOM 1366 O O . HIS A 1 175 ? -8.086 22.547 15.641 1 98.88 175 HIS A O 1
ATOM 1372 N N . ALA A 1 176 ? -8.289 22.719 17.875 1 98.88 176 ALA A N 1
ATOM 1373 C CA . ALA A 1 176 ? -7.48 23.938 17.953 1 98.88 176 ALA A CA 1
ATOM 1374 C C . ALA A 1 176 ? -6.074 23.688 17.406 1 98.88 176 ALA A C 1
ATOM 1376 O O . ALA A 1 176 ? -5.527 24.547 16.703 1 98.88 176 ALA A O 1
ATOM 1377 N N . HIS A 1 177 ? -5.512 22.609 17.766 1 98.88 177 HIS A N 1
ATOM 1378 C CA . HIS A 1 177 ? -4.16 22.312 17.312 1 98.88 177 HIS A CA 1
ATOM 1379 C C . HIS A 1 177 ? -4.109 22.109 15.797 1 98.88 177 HIS A C 1
ATOM 1381 O O . HIS A 1 177 ? -3.236 22.656 15.125 1 98.88 177 HIS A O 1
ATOM 1387 N N . VAL A 1 178 ? -5.004 21.297 15.234 1 98.94 178 VAL A N 1
ATOM 1388 C CA . VAL A 1 178 ? -5.008 21.016 13.805 1 98.94 178 VAL A CA 1
ATOM 1389 C C . VAL A 1 178 ? -5.293 22.281 13.016 1 98.94 178 VAL A C 1
ATOM 1391 O O . VAL A 1 178 ? -4.699 22.516 11.961 1 98.94 178 VAL A O 1
ATOM 1394 N N . LEU A 1 179 ? -6.23 23.094 13.555 1 98.94 179 LEU A N 1
ATOM 1395 C CA . LEU A 1 179 ? -6.496 24.375 12.891 1 98.94 179 LEU A CA 1
ATOM 1396 C C . LEU A 1 179 ? -5.238 25.219 12.82 1 98.94 179 LEU A C 1
ATOM 1398 O O . LEU A 1 179 ? -4.949 25.844 11.789 1 98.94 179 LEU A O 1
ATOM 1402 N N . ALA A 1 180 ? -4.484 25.281 13.891 1 98.94 180 ALA A N 1
ATOM 1403 C CA . ALA A 1 180 ? -3.223 26.016 13.922 1 98.94 180 ALA A CA 1
ATOM 1404 C C . ALA A 1 180 ? -2.225 25.438 12.922 1 98.94 180 ALA A C 1
ATOM 1406 O O . ALA A 1 180 ? -1.49 26.188 12.266 1 98.94 180 ALA A O 1
ATOM 1407 N N . GLU A 1 181 ? -2.143 24.125 12.789 1 98.94 181 GLU A N 1
ATOM 1408 C CA . GLU A 1 181 ? -1.269 23.484 11.812 1 98.94 181 GLU A CA 1
ATOM 1409 C C . GLU A 1 181 ? -1.683 23.844 10.383 1 98.94 181 GLU A C 1
ATOM 1411 O O . GLU A 1 181 ? -0.832 24.094 9.531 1 98.94 181 GLU A O 1
ATOM 1416 N N . LEU A 1 182 ? -3.021 23.734 10.172 1 98.94 182 LEU A N 1
ATOM 1417 C CA . LEU A 1 182 ? -3.523 24.125 8.852 1 98.94 182 LEU A CA 1
ATOM 1418 C C . LEU A 1 182 ? -3.111 25.547 8.508 1 98.94 182 LEU A C 1
ATOM 1420 O O . LEU A 1 182 ? -2.639 25.812 7.398 1 98.94 182 LEU A O 1
ATOM 1424 N N . GLU A 1 183 ? -3.24 26.469 9.453 1 98.81 183 GLU A N 1
ATOM 1425 C CA . GLU A 1 183 ? -2.855 27.859 9.227 1 98.81 183 GLU A CA 1
ATOM 1426 C C . GLU A 1 183 ? -1.356 27.984 8.977 1 98.81 183 GLU A C 1
ATOM 1428 O O . GLU A 1 183 ? -0.925 28.812 8.172 1 98.81 183 GLU A O 1
ATOM 1433 N N . ALA A 1 184 ? -0.587 27.188 9.602 1 98.81 184 ALA A N 1
ATOM 1434 C CA . ALA A 1 184 ? 0.87 27.281 9.539 1 98.81 184 ALA A CA 1
ATOM 1435 C C . ALA A 1 184 ? 1.403 26.641 8.258 1 98.81 184 ALA A C 1
ATOM 1437 O O . ALA A 1 184 ? 2.322 27.156 7.629 1 98.81 184 ALA A O 1
ATOM 1438 N N . TYR A 1 185 ? 0.834 25.484 7.82 1 98.94 185 TYR A N 1
ATOM 1439 C CA . TYR A 1 185 ? 1.544 24.641 6.855 1 98.94 185 TYR A CA 1
ATOM 1440 C C . TYR A 1 185 ? 0.748 24.516 5.562 1 98.94 185 TYR A C 1
ATOM 1442 O O . TYR A 1 185 ? 1.322 24.312 4.488 1 98.94 185 TYR A O 1
ATOM 1450 N N . ALA A 1 186 ? -0.607 24.578 5.574 1 98.88 186 ALA A N 1
ATOM 1451 C CA . ALA A 1 186 ? -1.413 24.406 4.367 1 98.88 186 ALA A CA 1
ATOM 1452 C C . ALA A 1 186 ? -1.027 25.438 3.303 1 98.88 186 ALA A C 1
ATOM 1454 O O . ALA A 1 186 ? -0.997 25.109 2.111 1 98.88 186 ALA A O 1
ATOM 1455 N N . PRO A 1 187 ? -0.712 26.703 3.707 1 98.5 187 PRO A N 1
ATOM 1456 C CA . PRO A 1 187 ? -0.343 27.703 2.695 1 98.5 187 PRO A CA 1
ATOM 1457 C C . PRO A 1 187 ? 0.921 27.312 1.929 1 98.5 187 PRO A C 1
ATOM 1459 O O . PRO A 1 187 ? 1.187 27.859 0.855 1 98.5 187 PRO A O 1
ATOM 1462 N N . LEU A 1 188 ? 1.734 26.391 2.436 1 98.69 188 LEU A N 1
ATOM 1463 C CA . LEU A 1 188 ? 2.961 25.953 1.772 1 98.69 188 LEU A CA 1
ATOM 1464 C C . LEU A 1 188 ? 2.654 24.984 0.641 1 98.69 188 LEU A C 1
ATOM 1466 O O . LEU A 1 188 ? 3.506 24.734 -0.213 1 98.69 188 LEU A O 1
ATOM 1470 N N . VAL A 1 189 ? 1.439 24.391 0.676 1 98.88 189 VAL A N 1
ATOM 1471 C CA . VAL A 1 189 ? 1.059 23.422 -0.35 1 98.88 189 VAL A CA 1
ATOM 1472 C C . VAL A 1 189 ? 0.928 24.125 -1.698 1 98.88 189 VAL A C 1
ATOM 1474 O O . VAL A 1 189 ? 0.293 25.188 -1.797 1 98.88 189 VAL A O 1
ATOM 1477 N N . THR A 1 190 ? 1.541 23.594 -2.717 1 98.5 190 THR A N 1
ATOM 1478 C CA . THR A 1 190 ? 1.485 24.188 -4.047 1 98.5 190 THR A CA 1
ATOM 1479 C C . THR A 1 190 ? 0.238 23.734 -4.797 1 98.5 190 THR A C 1
ATOM 1481 O O . THR A 1 190 ? -0.319 22.672 -4.492 1 98.5 190 THR A O 1
ATOM 1484 N N . ALA A 1 191 ? -0.149 24.531 -5.801 1 98.44 191 ALA A N 1
ATOM 1485 C CA . ALA A 1 191 ? -1.33 24.203 -6.594 1 98.44 191 ALA A CA 1
ATOM 1486 C C . ALA A 1 191 ? -1.198 22.828 -7.23 1 98.44 191 ALA A C 1
ATOM 1488 O O . ALA A 1 191 ? -0.135 22.469 -7.746 1 98.44 191 ALA A O 1
ATOM 1489 N N . GLY A 1 192 ? -2.268 22.031 -7.141 1 98.38 192 GLY A N 1
ATOM 1490 C CA . GLY A 1 192 ? -2.283 20.688 -7.703 1 98.38 192 GLY A CA 1
ATOM 1491 C C . GLY A 1 192 ? -1.831 19.625 -6.719 1 98.38 192 GLY A C 1
ATOM 1492 O O . GLY A 1 192 ? -2.041 18.422 -6.945 1 98.38 192 GLY A O 1
ATOM 1493 N N . CYS A 1 193 ? -1.222 20.031 -5.625 1 98.75 193 CYS A N 1
ATOM 1494 C CA . CYS A 1 193 ? -0.798 19.109 -4.582 1 98.75 193 CYS A CA 1
ATOM 1495 C C . CYS A 1 193 ? -1.814 19.062 -3.447 1 98.75 193 CYS A C 1
ATOM 1497 O O . CYS A 1 193 ? -2.93 19.562 -3.586 1 98.75 193 CYS A O 1
ATOM 1499 N N . TYR A 1 194 ? -1.426 18.359 -2.35 1 98.94 194 TYR A N 1
ATOM 1500 C CA . TYR A 1 194 ? -2.43 18.078 -1.328 1 98.94 194 TYR A CA 1
ATOM 1501 C C . TYR A 1 194 ? -1.928 18.484 0.054 1 98.94 194 TYR A C 1
ATOM 1503 O O . TYR A 1 194 ? -0.733 18.375 0.342 1 98.94 194 TYR A O 1
ATOM 1511 N N . CYS A 1 195 ? -2.811 18.969 0.851 1 98.94 195 CYS A N 1
ATOM 1512 C CA . CYS A 1 195 ? -2.719 18.906 2.307 1 98.94 195 CYS A CA 1
ATOM 1513 C C . CYS A 1 195 ? -3.574 17.781 2.861 1 98.94 195 CYS A C 1
ATOM 1515 O O . CYS A 1 195 ? -4.801 17.891 2.918 1 98.94 195 CYS A O 1
ATOM 1517 N N . VAL A 1 196 ? -2.971 16.719 3.264 1 99 196 VAL A N 1
ATOM 1518 C CA . VAL A 1 196 ? -3.701 15.578 3.797 1 99 196 VAL A CA 1
ATOM 1519 C C . VAL A 1 196 ? -3.795 15.688 5.316 1 99 196 VAL A C 1
ATOM 1521 O O . VAL A 1 196 ? -2.771 15.742 6.008 1 99 196 VAL A O 1
ATOM 1524 N N . VAL A 1 197 ? -5.004 15.742 5.828 1 98.94 197 VAL A N 1
ATOM 1525 C CA . VAL A 1 197 ? -5.258 15.828 7.262 1 98.94 197 VAL A CA 1
ATOM 1526 C C . VAL A 1 197 ? -5.746 14.477 7.785 1 98.94 197 VAL A C 1
ATOM 1528 O O . VAL A 1 197 ? -6.875 14.07 7.5 1 98.94 197 VAL A O 1
ATOM 1531 N N . PHE A 1 198 ? -4.914 13.836 8.547 1 98.81 198 PHE A N 1
ATOM 1532 C CA . PHE A 1 198 ? -5.211 12.484 9.008 1 98.81 198 PHE A CA 1
ATOM 1533 C C . PHE A 1 198 ? -6.062 12.516 10.273 1 98.81 198 PHE A C 1
ATOM 1535 O O . PHE A 1 198 ? -6.109 13.531 10.969 1 98.81 198 PHE A O 1
ATOM 1542 N N . ASP A 1 199 ? -6.727 11.445 10.508 1 98.62 199 ASP A N 1
ATOM 1543 C CA . ASP A 1 199 ? -7.512 11.102 11.688 1 98.62 199 ASP A CA 1
ATOM 1544 C C . ASP A 1 199 ? -8.766 11.969 11.789 1 98.62 199 ASP A C 1
ATOM 1546 O O . ASP A 1 199 ? -9.258 12.227 12.891 1 98.62 199 ASP A O 1
ATOM 1550 N N . THR A 1 200 ? -9.203 12.484 10.648 1 98.81 200 THR A N 1
ATOM 1551 C CA . THR A 1 200 ? -10.508 13.141 10.594 1 98.81 200 THR A CA 1
ATOM 1552 C C . THR A 1 200 ? -11.617 12.148 10.938 1 98.81 200 THR A C 1
ATOM 1554 O O . THR A 1 200 ? -12.734 12.555 11.281 1 98.81 200 THR A O 1
ATOM 1557 N N . LEU A 1 201 ? -11.336 10.812 10.945 1 98.5 201 LEU A N 1
ATOM 1558 C CA . LEU A 1 201 ? -12.32 9.781 11.234 1 98.5 201 LEU A CA 1
ATOM 1559 C C . LEU A 1 201 ? -12.844 9.914 12.664 1 98.5 201 LEU A C 1
ATOM 1561 O O . LEU A 1 201 ? -13.898 9.367 13 1 98.5 201 LEU A O 1
ATOM 1565 N N . VAL A 1 202 ? -12.102 10.617 13.516 1 98.5 202 VAL A N 1
ATOM 1566 C CA . VAL A 1 202 ? -12.484 10.773 14.914 1 98.5 202 VAL A CA 1
ATOM 1567 C C . VAL A 1 202 ? -13.914 11.297 15.008 1 98.5 202 VAL A C 1
ATOM 1569 O O . VAL A 1 202 ? -14.688 10.875 15.875 1 98.5 202 VAL A O 1
ATOM 1572 N N . GLU A 1 203 ? -14.305 12.172 14.117 1 98.5 203 GLU A N 1
ATOM 1573 C CA . GLU A 1 203 ? -15.625 12.789 14.117 1 98.5 203 GLU A CA 1
ATOM 1574 C C . GLU A 1 203 ? -16.719 11.75 13.859 1 98.5 203 GLU A C 1
ATOM 1576 O O . GLU A 1 203 ? -17.859 11.93 14.281 1 98.5 203 GLU A O 1
ATOM 1581 N N . ASP A 1 204 ? -16.359 10.688 13.18 1 97.5 204 ASP A N 1
ATOM 1582 C CA . ASP A 1 204 ? -17.328 9.695 12.734 1 97.5 204 ASP A CA 1
ATOM 1583 C C . ASP A 1 204 ? -17.344 8.484 13.664 1 97.5 204 ASP A C 1
ATOM 1585 O O . ASP A 1 204 ? -18.094 7.535 13.438 1 97.5 204 ASP A O 1
ATOM 1589 N N . MET A 1 205 ? -16.469 8.477 14.664 1 97.69 205 MET A N 1
ATOM 1590 C CA . MET A 1 205 ? -16.406 7.402 15.648 1 97.69 205 MET A CA 1
ATOM 1591 C C . MET A 1 205 ? -17.391 7.656 16.797 1 97.69 205 MET A C 1
ATOM 1593 O O . MET A 1 205 ? -17.844 8.789 16.984 1 97.69 205 MET A O 1
ATOM 1597 N N . PRO A 1 206 ? -17.781 6.578 17.547 1 97.06 206 PRO A N 1
ATOM 1598 C CA . PRO A 1 206 ? -18.609 6.816 18.734 1 97.06 206 PRO A CA 1
ATOM 1599 C C . PRO A 1 206 ? -17.922 7.75 19.734 1 97.06 206 PRO A C 1
ATOM 1601 O O . PRO A 1 206 ? -16.719 7.668 19.938 1 97.06 206 PRO A O 1
ATOM 1604 N N . ALA A 1 207 ? -18.734 8.648 20.328 1 97.31 207 ALA A N 1
ATOM 1605 C CA . ALA A 1 207 ? -18.203 9.516 21.375 1 97.31 207 ALA A CA 1
ATOM 1606 C C . ALA A 1 207 ? -17.5 8.695 22.453 1 97.31 207 ALA A C 1
ATOM 1608 O O . ALA A 1 207 ? -18 7.645 22.875 1 97.31 207 ALA A O 1
ATOM 1609 N N . GLY A 1 208 ? -16.344 9.125 22.844 1 97.06 208 GLY A N 1
ATOM 1610 C CA . GLY A 1 208 ? -15.609 8.461 23.906 1 97.06 208 GLY A CA 1
ATOM 1611 C C . GLY A 1 208 ? -14.789 7.277 23.422 1 97.06 208 GLY A C 1
ATOM 1612 O O . GLY A 1 208 ? -14.188 6.559 24.219 1 97.06 208 GLY A O 1
ATOM 1613 N N . PHE A 1 209 ? -14.734 7.117 22.125 1 96.69 209 PHE A N 1
ATOM 1614 C CA . PHE A 1 209 ? -14 5.988 21.562 1 96.69 209 PHE A CA 1
ATOM 1615 C C . PHE A 1 209 ? -12.531 6.035 21.969 1 96.69 209 PHE A C 1
ATOM 1617 O O . PHE A 1 209 ? -11.93 5 22.266 1 96.69 209 PHE A O 1
ATOM 1624 N N . PHE A 1 210 ? -12.016 7.238 21.969 1 94.94 210 PHE A N 1
ATOM 1625 C CA . PHE A 1 210 ? -10.633 7.457 22.375 1 94.94 210 PHE A CA 1
ATOM 1626 C C . PHE A 1 210 ? -10.562 7.996 23.797 1 94.94 210 PHE A C 1
ATOM 1628 O O . PHE A 1 210 ? -10.297 9.18 24 1 94.94 210 PHE A O 1
ATOM 1635 N N . ASP A 1 211 ? -10.664 7.223 24.75 1 90.44 211 ASP A N 1
ATOM 1636 C CA . ASP A 1 211 ? -10.922 7.637 26.125 1 90.44 211 ASP A CA 1
ATOM 1637 C C . ASP A 1 211 ? -9.648 8.141 26.797 1 90.44 211 ASP A C 1
ATOM 1639 O O . ASP A 1 211 ? -9.711 8.852 27.812 1 90.44 211 ASP A O 1
ATOM 1643 N N . ASP A 1 212 ? -8.586 7.895 26.297 1 93.06 212 ASP A N 1
ATOM 1644 C CA . ASP A 1 212 ? -7.336 8.336 26.891 1 93.06 212 ASP A CA 1
ATOM 1645 C C . ASP A 1 212 ? -6.707 9.469 26.078 1 93.06 212 ASP A C 1
ATOM 1647 O O . ASP A 1 212 ? -5.5 9.703 26.172 1 93.06 212 ASP A O 1
ATOM 1651 N N . ARG A 1 213 ? -7.543 10.188 25.281 1 95.75 213 ARG A N 1
ATOM 1652 C CA . ARG A 1 213 ? -7.055 11.242 24.406 1 95.75 213 ARG A CA 1
ATOM 1653 C C . ARG A 1 213 ? -7.824 12.539 24.625 1 95.75 213 ARG A C 1
ATOM 1655 O O . ARG A 1 213 ? -8.961 12.523 25.094 1 95.75 213 ARG A O 1
ATOM 1662 N N . PRO A 1 214 ? -7.219 13.648 24.312 1 97.31 214 PRO A N 1
ATOM 1663 C CA . PRO A 1 214 ? -7.887 14.93 24.531 1 97.31 214 PRO A CA 1
ATOM 1664 C C . PRO A 1 214 ? -8.766 15.344 23.344 1 97.31 214 PRO A C 1
ATOM 1666 O O . PRO A 1 214 ? -9.242 16.484 23.297 1 97.31 214 PRO A O 1
ATOM 1669 N N . TRP A 1 215 ? -8.93 14.539 22.375 1 98.12 215 TRP A N 1
ATOM 1670 C CA . TRP A 1 215 ? -9.812 14.797 21.234 1 98.12 215 TRP A CA 1
ATOM 1671 C C . TRP A 1 215 ? -11 13.844 21.234 1 98.12 215 TRP A C 1
ATOM 1673 O O . TRP A 1 215 ? -10.945 12.781 21.859 1 98.12 215 TRP A O 1
ATOM 1683 N N . ASP A 1 216 ? -12.023 14.234 20.625 1 98.19 216 ASP A N 1
ATOM 1684 C CA . ASP A 1 216 ? -13.258 13.461 20.5 1 98.19 216 ASP A CA 1
ATOM 1685 C C . ASP A 1 216 ? -14.172 14.047 19.438 1 98.19 216 ASP A C 1
ATOM 1687 O O . ASP A 1 216 ? -13.766 14.93 18.688 1 98.19 216 ASP A O 1
ATOM 1691 N N . VAL A 1 217 ? -15.383 13.43 19.359 1 98.06 217 VAL A N 1
ATOM 1692 C CA . VAL A 1 217 ? -16.406 14.016 18.516 1 98.06 217 VAL A CA 1
ATOM 1693 C C . VAL A 1 217 ? -16.625 15.477 18.891 1 98.06 217 VAL A C 1
ATOM 1695 O O . VAL A 1 217 ? -16.734 15.812 20.062 1 98.06 217 VAL A O 1
ATOM 1698 N N . GLY A 1 218 ? -16.531 16.312 17.859 1 98.5 218 GLY A N 1
ATOM 1699 C CA . GLY A 1 218 ? -16.734 17.734 18.094 1 98.5 218 GLY A CA 1
ATOM 1700 C C . GLY A 1 218 ? -15.43 18.484 18.328 1 98.5 218 GLY A C 1
ATOM 1701 O O . GLY A 1 218 ? -15.414 19.719 18.328 1 98.5 218 GLY A O 1
ATOM 1702 N N . ASP A 1 219 ? -14.336 17.859 18.562 1 98.81 219 ASP A N 1
ATOM 1703 C CA . ASP A 1 219 ? -13 18.391 18.781 1 98.81 219 ASP A CA 1
ATOM 1704 C C . ASP A 1 219 ? -11.938 17.484 18.156 1 98.81 219 ASP A C 1
ATOM 1706 O O . ASP A 1 219 ? -11.312 16.688 18.859 1 98.81 219 ASP A O 1
ATOM 1710 N N . ASN A 1 220 ? -11.727 17.703 16.906 1 98.88 220 ASN A N 1
ATOM 1711 C CA . ASN A 1 220 ? -10.883 16.781 16.156 1 98.88 220 ASN A CA 1
ATOM 1712 C C . ASN A 1 220 ? -10.453 17.375 14.812 1 98.88 220 ASN A C 1
ATOM 1714 O O . ASN A 1 220 ? -10.836 18.5 14.477 1 98.88 220 ASN A O 1
ATOM 1718 N N . PRO A 1 221 ? -9.695 16.641 13.992 1 98.94 221 PRO A N 1
ATOM 1719 C CA . PRO A 1 221 ? -9.164 17.156 12.734 1 98.94 221 PRO A CA 1
ATOM 1720 C C . PRO A 1 221 ? -10.266 17.5 11.734 1 98.94 221 PRO A C 1
ATOM 1722 O O . PRO A 1 221 ? -10.141 18.469 10.969 1 98.94 221 PRO A O 1
ATOM 1725 N N . LYS A 1 222 ? -11.375 16.75 11.719 1 98.94 222 LYS A N 1
ATOM 1726 C CA . LYS A 1 222 ? -12.422 17.031 10.75 1 98.94 222 LYS A CA 1
ATOM 1727 C C . LYS A 1 222 ? -13.078 18.391 11.016 1 98.94 222 LYS A C 1
ATOM 1729 O O . LYS A 1 222 ? -13.344 19.141 10.086 1 98.94 222 LYS A O 1
ATOM 1734 N N . THR A 1 223 ? -13.328 18.609 12.305 1 98.94 223 THR A N 1
ATOM 1735 C CA . THR A 1 223 ? -13.914 19.906 12.648 1 98.94 223 THR A CA 1
ATOM 1736 C C . THR A 1 223 ? -12.977 21.047 12.281 1 98.94 223 THR A C 1
ATOM 1738 O O . THR A 1 223 ? -13.422 22.109 11.836 1 98.94 223 THR A O 1
ATOM 1741 N N . ALA A 1 224 ? -11.664 20.859 12.406 1 98.94 224 ALA A N 1
ATOM 1742 C CA . ALA A 1 224 ? -10.672 21.859 12.023 1 98.94 224 ALA A CA 1
ATOM 1743 C C . ALA A 1 224 ? -10.664 22.078 10.508 1 98.94 224 ALA A C 1
ATOM 1745 O O . ALA A 1 224 ? -10.594 23.203 10.031 1 98.94 224 ALA A O 1
ATOM 1746 N N . VAL A 1 225 ? -10.75 20.953 9.758 1 98.94 225 VAL A N 1
ATOM 1747 C CA . VAL A 1 225 ? -10.766 21.016 8.297 1 98.94 225 VAL A CA 1
ATOM 1748 C C . VAL A 1 225 ? -11.953 21.844 7.828 1 98.94 225 VAL A C 1
ATOM 1750 O O . VAL A 1 225 ? -11.797 22.75 7.008 1 98.94 225 VAL A O 1
ATOM 1753 N N . HIS A 1 226 ? -13.133 21.516 8.359 1 98.94 226 HIS A N 1
ATOM 1754 C CA . HIS A 1 226 ? -14.344 22.203 7.938 1 98.94 226 HIS A CA 1
ATOM 1755 C C . HIS A 1 226 ? -14.297 23.688 8.305 1 98.94 226 HIS A C 1
ATOM 1757 O O . HIS A 1 226 ? -14.75 24.531 7.535 1 98.94 226 HIS A O 1
ATOM 1763 N N . GLU A 1 227 ? -13.781 23.984 9.477 1 98.94 227 GLU A N 1
ATOM 1764 C CA . GLU A 1 227 ? -13.617 25.375 9.859 1 98.94 227 GLU A CA 1
ATOM 1765 C C . GLU A 1 227 ? -12.648 26.094 8.93 1 98.94 227 GLU A C 1
ATOM 1767 O O . GLU A 1 227 ? -12.938 27.203 8.461 1 98.94 227 GLU A O 1
ATOM 1772 N N . TYR A 1 228 ? -11.492 25.547 8.703 1 98.94 228 TYR A N 1
ATOM 1773 C CA . TYR A 1 228 ? -10.445 26.125 7.867 1 98.94 228 TYR A CA 1
ATOM 1774 C C . TYR A 1 228 ? -10.977 26.438 6.477 1 98.94 228 TYR A C 1
ATOM 1776 O O . TYR A 1 228 ? -10.695 27.5 5.922 1 98.94 228 TYR A O 1
ATOM 1784 N N . LEU A 1 229 ? -11.75 25.531 5.898 1 98.88 229 LEU A N 1
ATOM 1785 C CA . LEU A 1 229 ? -12.18 25.609 4.504 1 98.88 229 LEU A CA 1
ATOM 1786 C C . LEU A 1 229 ? -13.195 26.734 4.316 1 98.88 229 LEU A C 1
ATOM 1788 O O . LEU A 1 229 ? -13.445 27.172 3.189 1 98.88 229 LEU A O 1
ATOM 1792 N N . LYS A 1 230 ? -13.844 27.219 5.391 1 98.69 230 LYS A N 1
ATOM 1793 C CA . LYS A 1 230 ? -14.805 28.312 5.301 1 98.69 230 LYS A CA 1
ATOM 1794 C C . LYS A 1 230 ? -14.156 29.562 4.723 1 98.69 230 LYS A C 1
ATOM 1796 O O . LYS A 1 230 ? -14.82 30.359 4.051 1 98.69 230 LYS A O 1
ATOM 1801 N N . SER A 1 231 ? -12.859 29.734 4.922 1 98.5 231 SER A N 1
ATOM 1802 C CA . SER A 1 231 ? -12.211 30.969 4.516 1 98.5 231 SER A CA 1
ATOM 1803 C C . SER A 1 231 ? -11.047 30.703 3.564 1 98.5 231 SER A C 1
ATOM 1805 O O . SER A 1 231 ? -10.258 31.594 3.273 1 98.5 231 SER A O 1
ATOM 1807 N N . HIS A 1 232 ? -10.914 29.547 3.104 1 98.69 232 HIS A N 1
ATOM 1808 C CA . HIS A 1 232 ? -9.805 29.203 2.227 1 98.69 232 HIS A CA 1
ATOM 1809 C C . HIS A 1 232 ? -10.297 28.484 0.974 1 98.69 232 HIS A C 1
ATOM 1811 O O . HIS A 1 232 ? -10.078 27.281 0.815 1 98.69 232 HIS A O 1
ATOM 1817 N N . PRO A 1 233 ? -10.898 29.25 0.041 1 98.38 233 PRO A N 1
ATOM 1818 C CA . PRO A 1 233 ? -11.516 28.656 -1.153 1 98.38 233 PRO A CA 1
ATOM 1819 C C . PRO A 1 233 ? -10.492 28.078 -2.125 1 98.38 233 PRO A C 1
ATOM 1821 O O . PRO A 1 233 ? -10.867 27.391 -3.082 1 98.38 233 PRO A O 1
ATOM 1824 N N . GLU A 1 234 ? -9.188 28.328 -1.828 1 98.62 234 GLU A N 1
ATOM 1825 C CA . GLU A 1 234 ? -8.141 27.797 -2.693 1 98.62 234 GLU A CA 1
ATOM 1826 C C . GLU A 1 234 ? -7.957 26.297 -2.455 1 98.62 234 GLU A C 1
ATOM 1828 O O . GLU A 1 234 ? -7.242 25.625 -3.205 1 98.62 234 GLU A O 1
ATOM 1833 N N . PHE A 1 235 ? -8.602 25.734 -1.422 1 98.88 235 PHE A N 1
ATOM 1834 C CA . PHE A 1 235 ? -8.578 24.297 -1.16 1 98.88 235 PHE A CA 1
ATOM 1835 C C . PHE A 1 235 ? -9.969 23.703 -1.347 1 98.88 235 PHE A C 1
ATOM 1837 O O . PHE A 1 235 ? -10.977 24.359 -1.08 1 98.88 235 PHE A O 1
ATOM 1844 N N . GLU A 1 236 ? -10.008 22.469 -1.781 1 98.75 236 GLU A N 1
ATOM 1845 C CA . GLU A 1 236 ? -11.242 21.688 -1.852 1 98.75 236 GLU A CA 1
ATOM 1846 C C . GLU A 1 236 ? -11.023 20.266 -1.348 1 98.75 236 GLU A C 1
ATOM 1848 O O . GLU A 1 236 ? -9.945 19.688 -1.524 1 98.75 236 GLU A O 1
ATOM 1853 N N . ILE A 1 237 ? -12.016 19.734 -0.73 1 98.88 237 ILE A N 1
ATOM 1854 C CA . ILE A 1 237 ? -11.961 18.328 -0.347 1 98.88 237 ILE A CA 1
ATOM 1855 C C . ILE A 1 237 ? -12.078 17.438 -1.591 1 98.88 237 ILE A C 1
ATOM 1857 O O . ILE A 1 237 ? -13.055 17.531 -2.338 1 98.88 237 ILE A O 1
ATOM 1861 N N . ASP A 1 238 ? -11.102 16.656 -1.866 1 98.69 238 ASP A N 1
ATOM 1862 C CA . ASP A 1 238 ? -11.18 15.664 -2.932 1 98.69 238 ASP A CA 1
ATOM 1863 C C . ASP A 1 238 ? -11.852 14.383 -2.441 1 98.69 238 ASP A C 1
ATOM 1865 O O . ASP A 1 238 ? -11.18 13.422 -2.068 1 98.69 238 ASP A O 1
ATOM 1869 N N . ARG A 1 239 ? -13.102 14.242 -2.547 1 97.75 239 ARG A N 1
ATOM 1870 C CA . ARG A 1 239 ? -13.891 13.148 -1.998 1 97.75 239 ARG A CA 1
ATOM 1871 C C . ARG A 1 239 ? -13.695 11.875 -2.801 1 97.75 239 ARG A C 1
ATOM 1873 O O . ARG A 1 239 ? -14.023 10.781 -2.334 1 97.75 239 ARG A O 1
ATOM 1880 N N . SER A 1 240 ? -13.156 12 -4.016 1 97.94 240 SER A N 1
ATOM 1881 C CA . SER A 1 240 ? -12.93 10.805 -4.82 1 97.94 240 SER A CA 1
ATOM 1882 C C . SER A 1 240 ? -11.938 9.859 -4.145 1 97.94 240 SER A C 1
ATOM 1884 O O . SER A 1 240 ? -12.031 8.641 -4.301 1 97.94 240 SER A O 1
ATOM 1886 N N . VAL A 1 241 ? -11.008 10.453 -3.318 1 98.5 241 VAL A N 1
ATOM 1887 C CA . VAL A 1 241 ? -10.008 9.625 -2.658 1 98.5 241 VAL A CA 1
ATOM 1888 C C . VAL A 1 241 ? -10.672 8.773 -1.577 1 98.5 241 VAL A C 1
ATOM 1890 O O . VAL A 1 241 ? -10.539 7.551 -1.579 1 98.5 241 VAL A O 1
ATOM 1893 N N . GLN A 1 242 ? -11.461 9.414 -0.7 1 98.12 242 GLN A N 1
ATOM 1894 C CA . GLN A 1 242 ? -12.086 8.648 0.37 1 98.12 242 GLN A CA 1
ATOM 1895 C C . GLN A 1 242 ? -13.156 7.715 -0.18 1 98.12 242 GLN A C 1
ATOM 1897 O O . GLN A 1 242 ? -13.375 6.625 0.357 1 98.12 242 GLN A O 1
ATOM 1902 N N . ASN A 1 243 ? -13.859 8.109 -1.281 1 98.12 243 ASN A N 1
ATOM 1903 C CA . ASN A 1 243 ? -14.828 7.223 -1.908 1 98.12 243 ASN A CA 1
ATOM 1904 C C . ASN A 1 243 ? -14.164 5.953 -2.441 1 98.12 243 ASN A C 1
ATOM 1906 O O . ASN A 1 243 ? -14.719 4.859 -2.324 1 98.12 243 ASN A O 1
ATOM 1910 N N . LYS A 1 244 ? -13.008 6.148 -2.967 1 98.56 244 LYS A N 1
ATOM 1911 C CA . LYS A 1 244 ? -12.234 5.023 -3.484 1 98.56 244 LYS A CA 1
ATOM 1912 C C . LYS A 1 244 ? -11.789 4.098 -2.357 1 98.56 244 LYS A C 1
ATOM 1914 O O . LYS A 1 244 ? -11.867 2.873 -2.486 1 98.56 244 LYS A O 1
ATOM 1919 N N . LEU A 1 245 ? -11.359 4.609 -1.259 1 98.69 245 LEU A N 1
ATOM 1920 C CA . LEU A 1 245 ? -10.695 3.85 -0.204 1 98.69 245 LEU A CA 1
ATOM 1921 C C . LEU A 1 245 ? -11.711 3.084 0.636 1 98.69 245 LEU A C 1
ATOM 1923 O O . LEU A 1 245 ? -11.43 1.971 1.089 1 98.69 245 LEU A O 1
ATOM 1927 N N . MET A 1 246 ? -12.867 3.686 0.93 1 98.19 246 MET A N 1
ATOM 1928 C CA . MET A 1 246 ? -13.961 3.158 1.735 1 98.19 246 MET A CA 1
ATOM 1929 C C . MET A 1 246 ? -13.531 2.957 3.184 1 98.19 246 MET A C 1
ATOM 1931 O O . MET A 1 246 ? -14.312 3.17 4.105 1 98.19 246 MET A O 1
ATOM 1935 N N . VAL A 1 247 ? -12.344 2.527 3.4 1 98.12 247 VAL A N 1
ATOM 1936 C CA . VAL A 1 247 ? -11.703 2.451 4.711 1 98.12 247 VAL A CA 1
ATOM 1937 C C . VAL A 1 247 ? -10.508 3.396 4.758 1 98.12 247 VAL A C 1
ATOM 1939 O O . VAL A 1 247 ? -9.5 3.166 4.086 1 98.12 247 VAL A O 1
ATOM 1942 N N . THR A 1 248 ? -10.633 4.422 5.52 1 98.62 248 THR A N 1
ATOM 1943 C CA . THR A 1 248 ? -9.602 5.449 5.641 1 98.62 248 THR A CA 1
ATOM 1944 C C . THR A 1 248 ? -9.68 6.133 7 1 98.62 248 THR A C 1
ATOM 1946 O O . THR A 1 248 ? -10.758 6.215 7.598 1 98.62 248 THR A O 1
ATOM 1949 N N . VAL A 1 249 ? -8.555 6.609 7.445 1 98.62 249 VAL A N 1
ATOM 1950 C CA . VAL A 1 249 ? -8.547 7.398 8.672 1 98.62 249 VAL A CA 1
ATOM 1951 C C . VAL A 1 249 ? -8.867 8.859 8.352 1 98.62 249 VAL A C 1
ATOM 1953 O O . VAL A 1 249 ? -9 9.68 9.258 1 98.62 249 VAL A O 1
ATOM 1956 N N . ALA A 1 250 ? -9.047 9.211 7.043 1 98.75 250 ALA A N 1
ATOM 1957 C CA . ALA A 1 250 ? -9.055 10.633 6.715 1 98.75 250 ALA A CA 1
ATOM 1958 C C . ALA A 1 250 ? -10.266 11 5.863 1 98.75 250 ALA A C 1
ATOM 1960 O O . ALA A 1 250 ? -10.133 11.641 4.82 1 98.75 250 ALA A O 1
ATOM 1961 N N . PRO A 1 251 ? -11.5 10.578 6.301 1 98.56 251 PRO A N 1
ATOM 1962 C CA . PRO A 1 251 ? -12.656 11.125 5.586 1 98.56 251 PRO A CA 1
ATOM 1963 C C . PRO A 1 251 ? -12.695 12.656 5.629 1 98.56 251 PRO A C 1
ATOM 1965 O O . PRO A 1 251 ? -12.555 13.25 6.695 1 98.56 251 PRO A O 1
ATOM 1968 N N . ASP A 1 252 ? -12.805 13.273 4.445 1 98.75 252 ASP A N 1
ATOM 1969 C CA . ASP A 1 252 ? -12.789 14.719 4.254 1 98.75 252 ASP A CA 1
ATOM 1970 C C . ASP A 1 252 ? -11.391 15.289 4.465 1 98.75 252 ASP A C 1
ATOM 1972 O O . ASP A 1 252 ? -11.203 16.516 4.492 1 98.75 252 ASP A O 1
ATOM 1976 N N . GLY A 1 253 ? -10.383 14.461 4.578 1 98.94 253 GLY A N 1
ATOM 1977 C CA . GLY A 1 253 ? -9.07 14.938 4.977 1 98.94 253 GLY A CA 1
ATOM 1978 C C . GLY A 1 253 ? -8.125 15.125 3.807 1 98.94 253 GLY A C 1
ATOM 1979 O O . GLY A 1 253 ? -6.988 15.562 3.988 1 98.94 253 GLY A O 1
ATOM 1980 N N . PHE A 1 254 ? -8.562 14.781 2.594 1 98.94 254 PHE A N 1
ATOM 1981 C CA . PHE A 1 254 ? -7.746 14.977 1.402 1 98.94 254 PHE A CA 1
ATOM 1982 C C . PHE A 1 254 ? -8.055 16.312 0.749 1 98.94 254 PHE A C 1
ATOM 1984 O O . PHE A 1 254 ? -8.953 16.406 -0.091 1 98.94 254 PHE A O 1
ATOM 1991 N N . LEU A 1 255 ? -7.277 17.359 1.124 1 98.94 255 LEU A N 1
ATOM 1992 C CA . LEU A 1 255 ? -7.5 18.719 0.63 1 98.94 255 LEU A CA 1
ATOM 1993 C C . LEU A 1 255 ? -6.59 19.016 -0.557 1 98.94 255 LEU A C 1
ATOM 1995 O O . LEU A 1 255 ? -5.371 19.109 -0.403 1 98.94 255 LEU A O 1
ATOM 1999 N N . LYS A 1 256 ? -7.137 19.188 -1.686 1 98.88 256 LYS A N 1
ATOM 2000 C CA . LYS A 1 256 ? -6.387 19.578 -2.879 1 98.88 256 LYS A CA 1
ATOM 2001 C C . LYS A 1 256 ? -6.312 21.094 -3.021 1 98.88 256 LYS A C 1
ATOM 2003 O O . LYS A 1 256 ? -7.32 21.781 -2.877 1 98.88 256 LYS A O 1
ATOM 2008 N N . ARG A 1 257 ? -5.137 21.562 -3.205 1 98.88 257 ARG A N 1
ATOM 2009 C CA . ARG A 1 257 ? -5.016 22.969 -3.523 1 98.88 257 ARG A CA 1
ATOM 2010 C C . ARG A 1 257 ? -5.316 23.234 -4.996 1 98.88 257 ARG A C 1
ATOM 2012 O O . ARG A 1 257 ? -4.781 22.562 -5.875 1 98.88 257 ARG A O 1
ATOM 2019 N N . LEU A 1 258 ? -6.141 24.25 -5.285 1 98.06 258 LEU A N 1
ATOM 2020 C CA . LEU A 1 258 ? -6.598 24.578 -6.633 1 98.06 258 LEU A CA 1
ATOM 2021 C C . LEU A 1 258 ? -5.605 25.484 -7.344 1 98.06 258 LEU A C 1
ATOM 2023 O O . LEU A 1 258 ? -4.906 26.266 -6.703 1 98.06 258 LEU A O 1
ATOM 2027 N N . MET B 1 1 ? 12.164 -3.637 29.469 1 77.81 1 MET B N 1
ATOM 2028 C CA . MET B 1 1 ? 12.117 -4.262 28.156 1 77.81 1 MET B CA 1
ATOM 2029 C C . MET B 1 1 ? 12.344 -3.23 27.047 1 77.81 1 MET B C 1
ATOM 2031 O O . MET B 1 1 ? 11.953 -2.07 27.188 1 77.81 1 MET B O 1
ATOM 2035 N N . ASP B 1 2 ? 13.227 -3.5 26.156 1 90.69 2 ASP B N 1
ATOM 2036 C CA . ASP B 1 2 ? 13.469 -2.688 24.969 1 90.69 2 ASP B CA 1
ATOM 2037 C C . ASP B 1 2 ? 12.156 -2.316 24.281 1 90.69 2 ASP B C 1
ATOM 2039 O O . ASP B 1 2 ? 11.312 -3.18 24.031 1 90.69 2 ASP B O 1
ATOM 2043 N N . PRO B 1 3 ? 11.828 -1.006 24.25 1 91.44 3 PRO B N 1
ATOM 2044 C CA . PRO B 1 3 ? 10.547 -0.561 23.688 1 91.44 3 PRO B CA 1
ATOM 2045 C C . PRO B 1 3 ? 10.281 -1.154 22.312 1 91.44 3 PRO B C 1
ATOM 2047 O O . PRO B 1 3 ? 9.125 -1.416 21.953 1 91.44 3 PRO B O 1
ATOM 2050 N N . ILE B 1 4 ? 11.273 -1.379 21.578 1 91.5 4 ILE B N 1
ATOM 2051 C CA . ILE B 1 4 ? 11.125 -1.957 20.25 1 91.5 4 ILE B CA 1
ATOM 2052 C C . ILE B 1 4 ? 10.641 -3.402 20.375 1 91.5 4 ILE B C 1
ATOM 2054 O O . ILE B 1 4 ? 9.703 -3.807 19.672 1 91.5 4 ILE B O 1
ATOM 2058 N N . GLU B 1 5 ? 11.258 -4.145 21.203 1 92.81 5 GLU B N 1
ATOM 2059 C CA . GLU B 1 5 ? 10.891 -5.539 21.422 1 92.81 5 GLU B CA 1
ATOM 2060 C C . GLU B 1 5 ? 9.484 -5.652 22.016 1 92.81 5 GLU B C 1
ATOM 2062 O O . GLU B 1 5 ? 8.742 -6.574 21.688 1 92.81 5 GLU B O 1
ATOM 2067 N N . GLN B 1 6 ? 9.195 -4.73 22.922 1 93.69 6 GLN B N 1
ATOM 2068 C CA . GLN B 1 6 ? 7.867 -4.715 23.516 1 93.69 6 GLN B CA 1
ATOM 2069 C C . GLN B 1 6 ? 6.793 -4.496 22.453 1 93.69 6 GLN B C 1
ATOM 2071 O O . GLN B 1 6 ? 5.777 -5.199 22.438 1 93.69 6 GLN B O 1
ATOM 2076 N N . PHE B 1 7 ? 7.004 -3.551 21.656 1 94.75 7 PHE B N 1
ATOM 2077 C CA . PHE B 1 7 ? 6.051 -3.246 20.594 1 94.75 7 PHE B CA 1
ATOM 2078 C C . PHE B 1 7 ? 5.906 -4.426 19.641 1 94.75 7 PHE B C 1
ATOM 2080 O O . PHE B 1 7 ? 4.797 -4.773 19.234 1 94.75 7 PHE B O 1
ATOM 2087 N N . ARG B 1 8 ? 6.988 -5.059 19.25 1 94.31 8 ARG B N 1
ATOM 2088 C CA . ARG B 1 8 ? 6.984 -6.238 18.391 1 94.31 8 ARG B CA 1
ATOM 2089 C C . ARG B 1 8 ? 6.152 -7.359 19 1 94.31 8 ARG B C 1
ATOM 2091 O O . ARG B 1 8 ? 5.375 -8.016 18.312 1 94.31 8 ARG B O 1
ATOM 2098 N N . THR B 1 9 ? 6.301 -7.574 20.297 1 95.62 9 THR B N 1
ATOM 2099 C CA . THR B 1 9 ? 5.594 -8.633 21 1 95.62 9 THR B CA 1
ATOM 2100 C C . THR B 1 9 ? 4.098 -8.336 21.062 1 95.62 9 THR B C 1
ATOM 2102 O O . THR B 1 9 ? 3.275 -9.234 20.875 1 95.62 9 THR B O 1
ATOM 2105 N N . GLU B 1 10 ? 3.789 -7.086 21.312 1 96 10 GLU B N 1
ATOM 2106 C CA . GLU B 1 10 ? 2.393 -6.668 21.359 1 96 10 GLU B CA 1
ATOM 2107 C C . GLU B 1 10 ? 1.71 -6.875 20.016 1 96 10 GLU B C 1
ATOM 2109 O O . GLU B 1 10 ? 0.571 -7.344 19.953 1 96 10 GLU B O 1
ATOM 2114 N N . ARG B 1 11 ? 2.406 -6.547 18.984 1 97.56 11 ARG B N 1
ATOM 2115 C CA . ARG B 1 11 ? 1.855 -6.719 17.641 1 97.56 11 ARG B CA 1
ATOM 2116 C C . ARG B 1 11 ? 1.646 -8.195 17.312 1 97.56 11 ARG B C 1
ATOM 2118 O O . ARG B 1 11 ? 0.61 -8.578 16.766 1 97.56 11 ARG B O 1
ATOM 2125 N N . ALA B 1 12 ? 2.662 -9 17.656 1 96.75 12 ALA B N 1
ATOM 2126 C CA . ALA B 1 12 ? 2.561 -10.438 17.406 1 96.75 12 ALA B CA 1
ATOM 2127 C C . ALA B 1 12 ? 1.363 -11.039 18.141 1 96.75 12 ALA B C 1
ATOM 2129 O O . ALA B 1 12 ? 0.652 -11.883 17.594 1 96.75 12 ALA B O 1
ATOM 2130 N N . ALA B 1 13 ? 1.157 -10.594 19.344 1 97.31 13 ALA B N 1
ATOM 2131 C CA . ALA B 1 13 ? 0.035 -11.07 20.156 1 97.31 13 ALA B CA 1
ATOM 2132 C C . ALA B 1 13 ? -1.297 -10.633 19.547 1 97.31 13 ALA B C 1
ATOM 2134 O O . ALA B 1 13 ? -2.256 -11.414 19.516 1 97.31 13 ALA B O 1
ATOM 2135 N N . ALA B 1 14 ? -1.366 -9.414 19.109 1 97.31 14 ALA B N 1
ATOM 2136 C CA . ALA B 1 14 ? -2.584 -8.906 18.484 1 97.31 14 ALA B CA 1
ATOM 2137 C C . ALA B 1 14 ? -2.934 -9.711 17.234 1 97.31 14 ALA B C 1
ATOM 2139 O O . ALA B 1 14 ? -4.078 -10.133 17.062 1 97.31 14 ALA B O 1
ATOM 2140 N N . ILE B 1 15 ? -1.948 -9.938 16.391 1 97.88 15 ILE B N 1
ATOM 2141 C CA . ILE B 1 15 ? -2.133 -10.633 15.125 1 97.88 15 ILE B CA 1
ATOM 2142 C C . ILE B 1 15 ? -2.582 -12.07 15.383 1 97.88 15 ILE B C 1
ATOM 2144 O O . ILE B 1 15 ? -3.51 -12.562 14.742 1 97.88 15 ILE B O 1
ATOM 2148 N N . ASP B 1 16 ? -1.908 -12.711 16.328 1 97.25 16 ASP B N 1
ATOM 2149 C CA . ASP B 1 16 ? -2.33 -14.055 16.719 1 97.25 16 ASP B CA 1
ATOM 2150 C C . ASP B 1 16 ? -3.771 -14.047 17.219 1 97.25 16 ASP B C 1
ATOM 2152 O O . ASP B 1 16 ? -4.539 -14.969 16.938 1 97.25 16 ASP B O 1
ATOM 2156 N N . GLY B 1 17 ? -4.148 -13.039 17.953 1 97.69 17 GLY B N 1
ATOM 2157 C CA . GLY B 1 17 ? -5.496 -12.875 18.469 1 97.69 17 GLY B CA 1
ATOM 2158 C C . GLY B 1 17 ? -6.543 -12.742 17.375 1 97.69 17 GLY B C 1
ATOM 2159 O O . GLY B 1 17 ? -7.656 -13.258 17.516 1 97.69 17 GLY B O 1
ATOM 2160 N N . TYR B 1 18 ? -6.195 -12.008 16.297 1 98 18 TYR B N 1
ATOM 2161 C CA . TYR B 1 18 ? -7.121 -11.875 15.18 1 98 18 TYR B CA 1
ATOM 2162 C C . TYR B 1 18 ? -7.5 -13.234 14.617 1 98 18 TYR B C 1
ATOM 2164 O O . TYR B 1 18 ? -8.648 -13.453 14.234 1 98 18 TYR B O 1
ATOM 2172 N N . GLY B 1 19 ? -6.555 -14.203 14.539 1 96 19 GLY B N 1
ATOM 2173 C CA . GLY B 1 19 ? -6.781 -15.539 14.016 1 96 19 GLY B CA 1
ATOM 2174 C C . GLY B 1 19 ? -7.77 -16.344 14.836 1 96 19 GLY B C 1
ATOM 2175 O O . GLY B 1 19 ? -8.344 -17.312 14.344 1 96 19 GLY B O 1
ATOM 2176 N N . ARG B 1 20 ? -7.996 -15.922 16.062 1 97 20 ARG B N 1
ATOM 2177 C CA . ARG B 1 20 ? -8.891 -16.641 16.969 1 97 20 ARG B CA 1
ATOM 2178 C C . ARG B 1 20 ? -10.156 -15.844 17.234 1 97 20 ARG B C 1
ATOM 2180 O O . ARG B 1 20 ? -11.055 -16.312 17.953 1 97 20 ARG B O 1
ATOM 2187 N N . ASP B 1 21 ? -10.273 -14.711 16.672 1 97.81 21 ASP B N 1
ATOM 2188 C CA . ASP B 1 21 ? -11.414 -13.82 16.875 1 97.81 21 ASP B CA 1
ATOM 2189 C C . ASP B 1 21 ? -12.492 -14.055 15.82 1 97.81 21 ASP B C 1
ATOM 2191 O O . ASP B 1 21 ? -12.547 -13.336 14.82 1 97.81 21 ASP B O 1
ATOM 2195 N N . GLY B 1 22 ? -13.406 -14.938 16.109 1 97.88 22 GLY B N 1
ATOM 2196 C CA . GLY B 1 22 ? -14.422 -15.336 15.156 1 97.88 22 GLY B CA 1
ATOM 2197 C C . GLY B 1 22 ? -15.281 -14.188 14.68 1 97.88 22 GLY B C 1
ATOM 2198 O O . GLY B 1 22 ? -15.656 -14.125 13.508 1 97.88 22 GLY B O 1
ATOM 2199 N N . ASP B 1 23 ? -15.633 -13.234 15.555 1 98.19 23 ASP B N 1
ATOM 2200 C CA . ASP B 1 23 ? -16.469 -12.094 15.203 1 98.19 23 ASP B CA 1
ATOM 2201 C C . ASP B 1 23 ? -15.75 -11.156 14.242 1 98.19 23 ASP B C 1
ATOM 2203 O O . ASP B 1 23 ? -16.328 -10.703 13.258 1 98.19 23 ASP B O 1
ATOM 2207 N N . PHE B 1 24 ? -14.516 -10.859 14.555 1 98.38 24 PHE B N 1
ATOM 2208 C CA . PHE B 1 24 ? -13.727 -9.984 13.688 1 98.38 24 PHE B CA 1
ATOM 2209 C C . PHE B 1 24 ? -13.492 -10.641 12.336 1 98.38 24 PHE B C 1
ATOM 2211 O O . PHE B 1 24 ? -13.555 -9.977 11.297 1 98.38 24 PHE B O 1
ATOM 2218 N N . GLN B 1 25 ? -13.258 -11.953 12.281 1 98 25 GLN B N 1
ATOM 2219 C CA . GLN B 1 25 ? -13.102 -12.703 11.039 1 98 25 GLN B CA 1
ATOM 2220 C C . GLN B 1 25 ? -14.383 -12.664 10.211 1 98 25 GLN B C 1
ATOM 2222 O O . GLN B 1 25 ? -14.336 -12.461 9 1 98 25 GLN B O 1
ATOM 2227 N N . ALA B 1 26 ? -15.5 -12.836 10.875 1 98.12 26 ALA B N 1
ATOM 2228 C CA . ALA B 1 26 ? -16.781 -12.836 10.18 1 98.12 26 ALA B CA 1
ATOM 2229 C C . ALA B 1 26 ? -17.062 -11.469 9.555 1 98.12 26 ALA B C 1
ATOM 2231 O O . ALA B 1 26 ? -17.531 -11.383 8.422 1 98.12 26 ALA B O 1
ATOM 2232 N N . LEU B 1 27 ? -16.844 -10.398 10.305 1 98.56 27 LEU B N 1
ATOM 2233 C CA . LEU B 1 27 ? -17.031 -9.039 9.797 1 98.56 27 LEU B CA 1
ATOM 2234 C C . LEU B 1 27 ? -16.109 -8.773 8.617 1 98.56 27 LEU B C 1
ATOM 2236 O O . LEU B 1 27 ? -16.516 -8.172 7.617 1 98.56 27 LEU B O 1
ATOM 2240 N N . SER B 1 28 ? -14.875 -9.219 8.719 1 98.56 28 SER B N 1
ATOM 2241 C CA . SER B 1 28 ? -13.898 -9.047 7.648 1 98.56 28 SER B CA 1
ATOM 2242 C C . SER B 1 28 ? -14.312 -9.82 6.398 1 98.56 28 SER B C 1
ATOM 2244 O O . SER B 1 28 ? -14.164 -9.32 5.277 1 98.56 28 SER B O 1
ATOM 2246 N N . ASN B 1 29 ? -14.797 -11.016 6.609 1 97.75 29 ASN B N 1
ATOM 2247 C CA . ASN B 1 29 ? -15.281 -11.82 5.492 1 97.75 29 ASN B CA 1
ATOM 2248 C C . ASN B 1 29 ? -16.469 -11.156 4.801 1 97.75 29 ASN B C 1
ATOM 2250 O O . ASN B 1 29 ? -16.562 -11.172 3.574 1 97.75 29 ASN B O 1
ATOM 2254 N N . ARG B 1 30 ? -17.391 -10.562 5.582 1 98.19 30 ARG B N 1
ATOM 2255 C CA . ARG B 1 30 ? -18.531 -9.852 5.016 1 98.19 30 ARG B CA 1
ATOM 2256 C C . ARG B 1 30 ? -18.078 -8.648 4.199 1 98.19 30 ARG B C 1
ATOM 2258 O O . ARG B 1 30 ? -18.609 -8.383 3.121 1 98.19 30 ARG B O 1
ATOM 2265 N N . TRP B 1 31 ? -17.141 -7.945 4.707 1 98.62 31 TRP B N 1
ATOM 2266 C CA . TRP B 1 31 ? -16.609 -6.789 3.99 1 98.62 31 TRP B CA 1
ATOM 2267 C C . TRP B 1 31 ? -15.922 -7.219 2.697 1 98.62 31 TRP B C 1
ATOM 2269 O O . TRP B 1 31 ? -16.094 -6.578 1.657 1 98.62 31 TRP B O 1
ATOM 2279 N N . ARG B 1 32 ? -15.141 -8.289 2.781 1 98.06 32 ARG B N 1
ATOM 2280 C CA . ARG B 1 32 ? -14.461 -8.812 1.601 1 98.06 32 ARG B CA 1
ATOM 2281 C C . ARG B 1 32 ? -15.469 -9.227 0.531 1 98.06 32 ARG B C 1
ATOM 2283 O O . ARG B 1 32 ? -15.289 -8.922 -0.65 1 98.06 32 ARG B O 1
ATOM 2290 N N . GLU B 1 33 ? -16.5 -9.891 0.937 1 97.94 33 GLU B N 1
ATOM 2291 C CA . GLU B 1 33 ? -17.547 -10.32 -0.003 1 97.94 33 GLU B CA 1
ATOM 2292 C C . GLU B 1 33 ? -18.219 -9.117 -0.666 1 97.94 33 GLU B C 1
ATOM 2294 O O . GLU B 1 33 ? -18.344 -9.078 -1.89 1 97.94 33 GLU B O 1
ATOM 2299 N N . ALA B 1 34 ? -18.594 -8.109 0.139 1 98.31 34 ALA B N 1
ATOM 2300 C CA . ALA B 1 34 ? -19.266 -6.926 -0.375 1 98.31 34 ALA B CA 1
ATOM 2301 C C . ALA B 1 34 ? -18.359 -6.133 -1.306 1 98.31 34 ALA B C 1
ATOM 2303 O O . ALA B 1 34 ? -18.781 -5.684 -2.373 1 98.31 34 ALA B O 1
ATOM 2304 N N . SER B 1 35 ? -17.109 -5.941 -0.893 1 98.44 35 SER B N 1
ATOM 2305 C CA . SER B 1 35 ? -16.172 -5.152 -1.682 1 98.44 35 SER B CA 1
ATOM 2306 C C . SER B 1 35 ? -15.82 -5.859 -2.984 1 98.44 35 SER B C 1
ATOM 2308 O O . SER B 1 35 ? -15.656 -5.215 -4.023 1 98.44 35 SER B O 1
ATOM 2310 N N . MET B 1 36 ? -15.703 -7.215 -2.922 1 97.44 36 MET B N 1
ATOM 2311 C CA . MET B 1 36 ? -15.438 -7.98 -4.137 1 97.44 36 MET B CA 1
ATOM 2312 C C . MET B 1 36 ? -16.594 -7.855 -5.125 1 97.44 36 MET B C 1
ATOM 2314 O O . MET B 1 36 ? -16.375 -7.668 -6.324 1 97.44 36 MET B O 1
ATOM 2318 N N . ALA B 1 37 ? -17.781 -7.945 -4.621 1 97.19 37 ALA B N 1
ATOM 2319 C CA . ALA B 1 37 ? -18.984 -7.832 -5.461 1 97.19 37 ALA B CA 1
ATOM 2320 C C . ALA B 1 37 ? -19.047 -6.465 -6.133 1 97.19 37 ALA B C 1
ATOM 2322 O O . ALA B 1 37 ? -19.562 -6.336 -7.242 1 97.19 37 ALA B O 1
ATOM 2323 N N . LYS B 1 38 ? -18.438 -5.508 -5.527 1 97.56 38 LYS B N 1
ATOM 2324 C CA . LYS B 1 38 ? -18.531 -4.137 -6.02 1 97.56 38 LYS B CA 1
ATOM 2325 C C . LYS B 1 38 ? -17.281 -3.758 -6.809 1 97.56 38 LYS B C 1
ATOM 2327 O O . LYS B 1 38 ? -17.062 -2.586 -7.125 1 97.56 38 LYS B O 1
ATOM 2332 N N . ARG B 1 39 ? -16.344 -4.695 -7.078 1 96.81 39 ARG B N 1
ATOM 2333 C CA . ARG B 1 39 ? -15.148 -4.527 -7.898 1 96.81 39 ARG B CA 1
ATOM 2334 C C . ARG B 1 39 ? -14.195 -3.52 -7.27 1 96.81 39 ARG B C 1
ATOM 2336 O O . ARG B 1 39 ? -13.539 -2.75 -7.977 1 96.81 39 ARG B O 1
ATOM 2343 N N . TYR B 1 40 ? -14.211 -3.543 -5.973 1 98.5 40 TYR B N 1
ATOM 2344 C CA . TYR B 1 40 ? -13.391 -2.646 -5.168 1 98.5 40 TYR B CA 1
ATOM 2345 C C . TYR B 1 40 ? -11.914 -2.785 -5.523 1 98.5 40 TYR B C 1
ATOM 2347 O O . TYR B 1 40 ? -11.203 -1.785 -5.637 1 98.5 40 TYR B O 1
ATOM 2355 N N . VAL B 1 41 ? -11.398 -3.939 -5.824 1 98.12 41 VAL B N 1
ATOM 2356 C CA . VAL B 1 41 ? -9.984 -4.227 -6.016 1 98.12 41 VAL B CA 1
ATOM 2357 C C . VAL B 1 41 ? -9.516 -3.641 -7.344 1 98.12 41 VAL B C 1
ATOM 2359 O O . VAL B 1 41 ? -8.312 -3.531 -7.59 1 98.12 41 VAL B O 1
ATOM 2362 N N . TYR B 1 42 ? -10.406 -3.215 -8.203 1 97.94 42 TYR B N 1
ATOM 2363 C CA . TYR B 1 42 ? -10.047 -2.74 -9.531 1 97.94 42 TYR B CA 1
ATOM 2364 C C . TYR B 1 42 ? -9.688 -1.261 -9.508 1 97.94 42 TYR B C 1
ATOM 2366 O O . TYR B 1 42 ? -9.227 -0.708 -10.508 1 97.94 42 TYR B O 1
ATOM 2374 N N . ASN B 1 43 ? -9.758 -0.596 -8.391 1 98.19 43 ASN B N 1
ATOM 2375 C CA . ASN B 1 43 ? -9.734 0.862 -8.359 1 98.19 43 ASN B CA 1
ATOM 2376 C C . ASN B 1 43 ? -8.344 1.392 -8.031 1 98.19 43 ASN B C 1
ATOM 2378 O O . ASN B 1 43 ? -8.117 2.604 -8.016 1 98.19 43 ASN B O 1
ATOM 2382 N N . PHE B 1 44 ? -7.367 0.548 -7.812 1 98.62 44 PHE B N 1
ATOM 2383 C CA . PHE B 1 44 ? -6.082 1.01 -7.305 1 98.62 44 PHE B CA 1
ATOM 2384 C C . PHE B 1 44 ? -5.023 0.987 -8.398 1 98.62 44 PHE B C 1
ATOM 2386 O O . PHE B 1 44 ? -5.16 0.255 -9.383 1 98.62 44 PHE B O 1
ATOM 2393 N N . ASP B 1 45 ? -4.027 1.822 -8.25 1 98.56 45 ASP B N 1
ATOM 2394 C CA . ASP B 1 45 ? -2.877 1.918 -9.141 1 98.56 45 ASP B CA 1
ATOM 2395 C C . ASP B 1 45 ? -1.568 1.815 -8.359 1 98.56 45 ASP B C 1
ATOM 2397 O O . ASP B 1 45 ? -1.52 2.146 -7.176 1 98.56 45 ASP B O 1
ATOM 2401 N N . TRP B 1 46 ? -0.619 1.328 -8.984 1 98.69 46 TRP B N 1
ATOM 2402 C CA . TRP B 1 46 ? 0.752 1.446 -8.5 1 98.69 46 TRP B CA 1
ATOM 2403 C C . TRP B 1 46 ? 1.633 2.156 -9.523 1 98.69 46 TRP B C 1
ATOM 2405 O O . TRP B 1 46 ? 1.854 1.645 -10.625 1 98.69 46 TRP B O 1
ATOM 2415 N N . MET B 1 47 ? 2.127 3.412 -9.141 1 98.19 47 MET B N 1
ATOM 2416 C CA . MET B 1 47 ? 2.979 4.242 -9.984 1 98.19 47 MET B CA 1
ATOM 2417 C C . MET B 1 47 ? 2.371 4.41 -11.375 1 98.19 47 MET B C 1
ATOM 2419 O O . MET B 1 47 ? 3.041 4.18 -12.383 1 98.19 47 MET B O 1
ATOM 2423 N N . GLY B 1 48 ? 1.074 4.602 -11.375 1 97.06 48 GLY B N 1
ATOM 2424 C CA . GLY B 1 48 ? 0.384 4.996 -12.586 1 97.06 48 GLY B CA 1
ATOM 2425 C C . GLY B 1 48 ? -0.208 3.824 -13.352 1 97.06 48 GLY B C 1
ATOM 2426 O O . GLY B 1 48 ? -0.899 4.012 -14.352 1 97.06 48 GLY B O 1
ATOM 2427 N N . ARG B 1 49 ? 0.046 2.584 -12.938 1 97.94 49 ARG B N 1
ATOM 2428 C CA . ARG B 1 49 ? -0.498 1.408 -13.609 1 97.94 49 ARG B CA 1
ATOM 2429 C C . ARG B 1 49 ? -1.543 0.716 -12.742 1 97.94 49 ARG B C 1
ATOM 2431 O O . ARG B 1 49 ? -1.337 0.533 -11.539 1 97.94 49 ARG B O 1
ATOM 2438 N N . PRO B 1 50 ? -2.697 0.322 -13.359 1 98.19 50 PRO B N 1
ATOM 2439 C CA . PRO B 1 50 ? -3.701 -0.383 -12.562 1 98.19 50 PRO B CA 1
ATOM 2440 C C . PRO B 1 50 ? -3.17 -1.678 -11.953 1 98.19 50 PRO B C 1
ATOM 2442 O O . PRO B 1 50 ? -2.492 -2.451 -12.633 1 98.19 50 PRO B O 1
ATOM 2445 N N . ILE B 1 51 ? -3.404 -1.854 -10.688 1 98.62 51 ILE B N 1
ATOM 2446 C CA . ILE B 1 51 ? -3.082 -3.064 -9.945 1 98.62 51 ILE B CA 1
ATOM 2447 C C . ILE B 1 51 ? -4.352 -3.635 -9.312 1 98.62 51 ILE B C 1
ATOM 2449 O O . ILE B 1 51 ? -4.988 -2.977 -8.484 1 98.62 51 ILE B O 1
ATOM 2453 N N . ILE B 1 52 ? -4.77 -4.801 -9.68 1 98.12 52 ILE B N 1
ATOM 2454 C CA . ILE B 1 52 ? -6.004 -5.41 -9.195 1 98.12 52 ILE B CA 1
ATOM 2455 C C . ILE B 1 52 ? -5.723 -6.203 -7.922 1 98.12 52 ILE B C 1
ATOM 2457 O O . ILE B 1 52 ? -5.547 -7.426 -7.973 1 98.12 52 ILE B O 1
ATOM 2461 N N . GLN B 1 53 ? -5.645 -5.547 -6.855 1 98.44 53 GLN B N 1
ATOM 2462 C CA . GLN B 1 53 ? -5.336 -6.125 -5.551 1 98.44 53 GLN B CA 1
ATOM 2463 C C . GLN B 1 53 ? -5.945 -5.293 -4.426 1 98.44 53 GLN B C 1
ATOM 2465 O O . GLN B 1 53 ? -6.141 -4.086 -4.574 1 98.44 53 GLN B O 1
ATOM 2470 N N . TYR B 1 54 ? -6.27 -5.93 -3.299 1 98.75 54 TYR B N 1
ATOM 2471 C CA . TYR B 1 54 ? -6.535 -5.152 -2.092 1 98.75 54 TYR B CA 1
ATOM 2472 C C . TYR B 1 54 ? -5.293 -4.387 -1.654 1 98.75 54 TYR B C 1
ATOM 2474 O O . TYR B 1 54 ? -4.176 -4.898 -1.748 1 98.75 54 TYR B O 1
ATOM 2482 N N . PRO B 1 55 ? -5.469 -3.182 -1.08 1 98.81 55 PRO B N 1
ATOM 2483 C CA . PRO B 1 55 ? -4.336 -2.459 -0.497 1 98.81 55 PRO B CA 1
ATOM 2484 C C . PRO B 1 55 ? -3.584 -3.283 0.545 1 98.81 55 PRO B C 1
ATOM 2486 O O . PRO B 1 55 ? -2.359 -3.18 0.652 1 98.81 55 PRO B O 1
ATOM 2489 N N . GLN B 1 56 ? -4.316 -4.145 1.307 1 98.75 56 GLN B N 1
ATOM 2490 C CA . GLN B 1 56 ? -3.697 -5 2.312 1 98.75 56 GLN B CA 1
ATOM 2491 C C . GLN B 1 56 ? -2.678 -5.945 1.681 1 98.75 56 GLN B C 1
ATOM 2493 O O . GLN B 1 56 ? -1.574 -6.113 2.203 1 98.75 56 GLN B O 1
ATOM 2498 N N . ASP B 1 57 ? -3.016 -6.5 0.584 1 98.88 57 ASP B N 1
ATOM 2499 C CA . ASP B 1 57 ? -2.123 -7.426 -0.104 1 98.88 57 ASP B CA 1
ATOM 2500 C C . ASP B 1 57 ? -0.924 -6.695 -0.702 1 98.88 57 ASP B C 1
ATOM 2502 O O . ASP B 1 57 ? 0.186 -7.23 -0.733 1 98.88 57 ASP B O 1
ATOM 2506 N N . ILE B 1 58 ? -1.143 -5.48 -1.202 1 98.88 58 ILE B N 1
ATOM 2507 C CA . ILE B 1 58 ? -0.068 -4.645 -1.73 1 98.88 58 ILE B CA 1
ATOM 2508 C C . ILE B 1 58 ? 0.971 -4.391 -0.641 1 98.88 58 ILE B C 1
ATOM 2510 O O . ILE B 1 58 ? 2.168 -4.59 -0.858 1 98.88 58 ILE B O 1
ATOM 2514 N N . VAL B 1 59 ? 0.502 -4.027 0.511 1 98.81 59 VAL B N 1
ATOM 2515 C CA . VAL B 1 59 ? 1.401 -3.719 1.618 1 98.81 59 VAL B CA 1
ATOM 2516 C C . VAL B 1 59 ? 2.096 -4.992 2.092 1 98.81 59 VAL B C 1
ATOM 2518 O O . VAL B 1 59 ? 3.281 -4.973 2.436 1 98.81 59 VAL B O 1
ATOM 2521 N N . ALA B 1 60 ? 1.379 -6.109 2.098 1 98.81 60 ALA B N 1
ATOM 2522 C CA . ALA B 1 60 ? 1.983 -7.383 2.475 1 98.81 60 ALA B CA 1
ATOM 2523 C C . ALA B 1 60 ? 3.148 -7.73 1.554 1 98.81 60 ALA B C 1
ATOM 2525 O O . ALA B 1 60 ? 4.203 -8.172 2.016 1 98.81 60 ALA B O 1
ATOM 2526 N N . MET B 1 61 ? 2.957 -7.547 0.258 1 98.88 61 MET B N 1
ATOM 2527 C CA . MET B 1 61 ? 4.02 -7.848 -0.698 1 98.88 61 MET B CA 1
ATOM 2528 C C . MET B 1 61 ? 5.223 -6.938 -0.481 1 98.88 61 MET B C 1
ATOM 2530 O O . MET B 1 61 ? 6.367 -7.379 -0.581 1 98.88 61 MET B O 1
ATOM 2534 N N . GLN B 1 62 ? 4.984 -5.648 -0.232 1 98.88 62 GLN B N 1
ATOM 2535 C CA . GLN B 1 62 ? 6.07 -4.73 0.101 1 98.88 62 GLN B CA 1
ATOM 2536 C C . GLN B 1 62 ? 6.859 -5.227 1.307 1 98.88 62 GLN B C 1
ATOM 2538 O O . GLN B 1 62 ? 8.094 -5.219 1.293 1 98.88 62 GLN B O 1
ATOM 2543 N N . GLU B 1 63 ? 6.172 -5.652 2.338 1 98.81 63 GLU B N 1
ATOM 2544 C CA . GLU B 1 63 ? 6.828 -6.121 3.557 1 98.81 63 GLU B CA 1
ATOM 2545 C C . GLU B 1 63 ? 7.621 -7.398 3.301 1 98.81 63 GLU B C 1
ATOM 2547 O O . GLU B 1 63 ? 8.742 -7.547 3.791 1 98.81 63 GLU B O 1
ATOM 2552 N N . LEU B 1 64 ? 7.031 -8.32 2.541 1 98.88 64 LEU B N 1
ATOM 2553 C CA . LEU B 1 64 ? 7.695 -9.586 2.26 1 98.88 64 LEU B CA 1
ATOM 2554 C C . LEU B 1 64 ? 8.953 -9.375 1.427 1 98.88 64 LEU B C 1
ATOM 2556 O O . LEU B 1 64 ? 9.992 -9.969 1.703 1 98.88 64 LEU B O 1
ATOM 2560 N N . ILE B 1 65 ? 8.859 -8.531 0.441 1 98.88 65 ILE B N 1
ATOM 2561 C CA . ILE B 1 65 ? 10 -8.289 -0.429 1 98.88 65 ILE B CA 1
ATOM 2562 C C . ILE B 1 65 ? 11.109 -7.586 0.357 1 98.88 65 ILE B C 1
ATOM 2564 O O . ILE B 1 65 ? 12.289 -7.906 0.204 1 98.88 65 ILE B O 1
ATOM 2568 N N . TRP B 1 66 ? 10.781 -6.672 1.21 1 98.75 66 TRP B N 1
ATOM 2569 C CA . TRP B 1 66 ? 11.773 -6 2.039 1 98.75 66 TRP B CA 1
ATOM 2570 C C . TRP B 1 66 ? 12.469 -6.996 2.967 1 98.75 66 TRP B C 1
ATOM 2572 O O . TRP B 1 66 ? 13.695 -6.984 3.09 1 98.75 66 TRP B O 1
ATOM 2582 N N . ALA B 1 67 ? 11.664 -7.84 3.557 1 98.38 67 ALA B N 1
ATOM 2583 C CA . ALA B 1 67 ? 12.18 -8.75 4.574 1 98.38 67 ALA B CA 1
ATOM 2584 C C . ALA B 1 67 ? 13.039 -9.844 3.945 1 98.38 67 ALA B C 1
ATOM 2586 O O . ALA B 1 67 ? 14.039 -10.273 4.527 1 98.38 67 ALA B O 1
ATOM 2587 N N . THR B 1 68 ? 12.648 -10.32 2.738 1 98.62 68 THR B N 1
ATOM 2588 C CA . THR B 1 68 ? 13.312 -11.484 2.158 1 98.62 68 THR B CA 1
ATOM 2589 C C . THR B 1 68 ? 14.336 -11.055 1.106 1 98.62 68 THR B C 1
ATOM 2591 O O . THR B 1 68 ? 15.18 -11.852 0.69 1 98.62 68 THR B O 1
ATOM 2594 N N . ARG B 1 69 ? 14.242 -9.938 0.579 1 98.5 69 ARG B N 1
ATOM 2595 C CA . ARG B 1 69 ? 15.188 -9.297 -0.326 1 98.5 69 ARG B CA 1
ATOM 2596 C C . ARG B 1 69 ? 15.445 -10.164 -1.554 1 98.5 69 ARG B C 1
ATOM 2598 O O . ARG B 1 69 ? 16.594 -10.445 -1.889 1 98.5 69 ARG B O 1
ATOM 2605 N N . PRO B 1 70 ? 14.414 -10.57 -2.287 1 98.88 70 PRO B N 1
ATOM 2606 C CA . PRO B 1 70 ? 14.641 -11.383 -3.482 1 98.88 70 PRO B CA 1
ATOM 2607 C C . PRO B 1 70 ? 15.414 -10.633 -4.566 1 98.88 70 PRO B C 1
ATOM 2609 O O . PRO B 1 70 ? 15.406 -9.398 -4.594 1 98.88 70 PRO B O 1
ATOM 2612 N N . ASP B 1 71 ? 16.156 -11.367 -5.367 1 98.75 71 ASP B N 1
ATOM 2613 C CA . ASP B 1 71 ? 16.766 -10.773 -6.555 1 98.75 71 ASP B CA 1
ATOM 2614 C C . ASP B 1 71 ? 16 -11.164 -7.816 1 98.75 71 ASP B C 1
ATOM 2616 O O . ASP B 1 71 ? 16.266 -10.625 -8.898 1 98.75 71 ASP B O 1
ATOM 2620 N N . LEU B 1 72 ? 14.969 -12.078 -7.688 1 98.94 72 LEU B N 1
ATOM 2621 C CA . LEU B 1 72 ? 14.047 -12.406 -8.766 1 98.94 72 LEU B CA 1
ATOM 2622 C C . LEU B 1 72 ? 12.641 -12.633 -8.227 1 98.94 72 LEU B C 1
ATOM 2624 O O . LEU B 1 72 ? 12.453 -13.336 -7.23 1 98.94 72 LEU B O 1
ATOM 2628 N N . VAL B 1 73 ? 11.664 -11.992 -8.828 1 98.94 73 VAL B N 1
ATOM 2629 C CA . VAL B 1 73 ? 10.25 -12.273 -8.586 1 98.94 73 VAL B CA 1
ATOM 2630 C C . VAL B 1 73 ? 9.609 -12.797 -9.867 1 98.94 73 VAL B C 1
ATOM 2632 O O . VAL B 1 73 ? 9.711 -12.172 -10.922 1 98.94 73 VAL B O 1
ATOM 2635 N N . ILE B 1 74 ? 8.992 -13.953 -9.805 1 98.94 74 ILE B N 1
ATOM 2636 C CA . ILE B 1 74 ? 8.266 -14.539 -10.922 1 98.94 74 ILE B CA 1
ATOM 2637 C C . ILE B 1 74 ? 6.762 -14.422 -10.68 1 98.94 74 ILE B C 1
ATOM 2639 O O . ILE B 1 74 ? 6.262 -14.859 -9.633 1 98.94 74 ILE B O 1
ATOM 2643 N N . GLU B 1 75 ? 6.102 -13.844 -11.617 1 98.94 75 GLU B N 1
ATOM 2644 C CA . GLU B 1 75 ? 4.656 -13.648 -11.5 1 98.94 75 GLU B CA 1
ATOM 2645 C C . GLU B 1 75 ? 3.92 -14.281 -12.68 1 98.94 75 GLU B C 1
ATOM 2647 O O . GLU B 1 75 ? 4.27 -14.047 -13.836 1 98.94 75 GLU B O 1
ATOM 2652 N N . THR B 1 76 ? 2.947 -15.102 -12.367 1 98.94 76 THR B N 1
ATOM 2653 C CA . THR B 1 76 ? 2.025 -15.547 -13.406 1 98.94 76 THR B CA 1
ATOM 2654 C C . THR B 1 76 ? 0.735 -14.734 -13.367 1 98.94 76 THR B C 1
ATOM 2656 O O . THR B 1 76 ? 0.184 -14.484 -12.297 1 98.94 76 THR B O 1
ATOM 2659 N N . GLY B 1 77 ? 0.287 -14.281 -14.469 1 98.62 77 GLY B N 1
ATOM 2660 C CA . GLY B 1 77 ? -0.797 -13.32 -14.547 1 98.62 77 GLY B CA 1
ATOM 2661 C C . GLY B 1 77 ? -0.317 -11.883 -14.516 1 98.62 77 GLY B C 1
ATOM 2662 O O . GLY B 1 77 ? 0.338 -11.453 -13.562 1 98.62 77 GLY B O 1
ATOM 2663 N N . ILE B 1 78 ? -0.61 -11.164 -15.586 1 98.38 78 ILE B N 1
ATOM 2664 C CA . ILE B 1 78 ? -0.076 -9.805 -15.695 1 98.38 78 ILE B CA 1
ATOM 2665 C C . ILE B 1 78 ? -1.218 -8.797 -15.625 1 98.38 78 ILE B C 1
ATOM 2667 O O . ILE B 1 78 ? -1.121 -7.789 -14.914 1 98.38 78 ILE B O 1
ATOM 2671 N N . ALA B 1 79 ? -2.428 -9.086 -16.359 1 96.69 79 ALA B N 1
ATOM 2672 C CA . ALA B 1 79 ? -3.537 -8.141 -16.5 1 96.69 79 ALA B CA 1
ATOM 2673 C C . ALA B 1 79 ? -3.045 -6.781 -16.984 1 96.69 79 ALA B C 1
ATOM 2675 O O . ALA B 1 79 ? -2.541 -6.66 -18.094 1 96.69 79 ALA B O 1
ATOM 2676 N N . HIS B 1 80 ? -3.059 -5.711 -16.125 1 97.12 80 HIS B N 1
ATOM 2677 C CA . HIS B 1 80 ? -2.674 -4.367 -16.547 1 97.12 80 HIS B CA 1
ATOM 2678 C C . HIS B 1 80 ? -1.197 -4.105 -16.266 1 97.12 80 HIS B C 1
ATOM 2680 O O . HIS B 1 80 ? -0.641 -3.107 -16.734 1 97.12 80 HIS B O 1
ATOM 2686 N N . GLY B 1 81 ? -0.552 -4.93 -15.508 1 98.44 81 GLY B N 1
ATOM 2687 C CA . GLY B 1 81 ? 0.88 -4.832 -15.281 1 98.44 81 GLY B CA 1
ATOM 2688 C C . GLY B 1 81 ? 1.228 -4.125 -13.984 1 98.44 81 GLY B C 1
ATOM 2689 O O . GLY B 1 81 ? 2.404 -3.957 -13.656 1 98.44 81 GLY B O 1
ATOM 2690 N N . GLY B 1 82 ? 0.225 -3.764 -13.18 1 98.69 82 GLY B N 1
ATOM 2691 C CA . GLY B 1 82 ? 0.477 -3.029 -11.953 1 98.69 82 GLY B CA 1
ATOM 2692 C C . GLY B 1 82 ? 1.333 -3.797 -10.961 1 98.69 82 GLY B C 1
ATOM 2693 O O . GLY B 1 82 ? 2.213 -3.223 -10.312 1 98.69 82 GLY B O 1
ATOM 2694 N N . SER B 1 83 ? 1.104 -5.078 -10.789 1 98.75 83 SER B N 1
ATOM 2695 C CA . SER B 1 83 ? 1.885 -5.867 -9.836 1 98.75 83 SER B CA 1
ATOM 2696 C C . SER B 1 83 ? 3.322 -6.039 -10.32 1 98.75 83 SER B C 1
ATOM 2698 O O . SER B 1 83 ? 4.25 -6.094 -9.508 1 98.75 83 SER B O 1
ATOM 2700 N N . LEU B 1 84 ? 3.57 -6.133 -11.625 1 98.88 84 LEU B N 1
ATOM 2701 C CA . LEU B 1 84 ? 4.926 -6.176 -12.156 1 98.88 84 LEU B CA 1
ATOM 2702 C C . LEU B 1 84 ? 5.684 -4.895 -11.82 1 98.88 84 LEU B C 1
ATOM 2704 O O . LEU B 1 84 ? 6.84 -4.949 -11.391 1 98.88 84 LEU B O 1
ATOM 2708 N N . ILE B 1 85 ? 4.98 -3.762 -12.031 1 98.81 85 ILE B N 1
ATOM 2709 C CA . ILE B 1 85 ? 5.598 -2.471 -11.75 1 98.81 85 ILE B CA 1
ATOM 2710 C C . ILE B 1 85 ? 5.887 -2.348 -10.258 1 98.81 85 ILE B C 1
ATOM 2712 O O . ILE B 1 85 ? 6.934 -1.835 -9.859 1 98.81 85 ILE B O 1
ATOM 2716 N N . MET B 1 86 ? 4.98 -2.83 -9.453 1 98.88 86 MET B N 1
ATOM 2717 C CA . MET B 1 86 ? 5.199 -2.805 -8.008 1 98.88 86 MET B CA 1
ATOM 2718 C C . MET B 1 86 ? 6.445 -3.604 -7.633 1 98.88 86 MET B C 1
ATOM 2720 O O . MET B 1 86 ? 7.34 -3.086 -6.961 1 98.88 86 MET B O 1
ATOM 2724 N N . SER B 1 87 ? 6.492 -4.828 -8.094 1 98.88 87 SER B N 1
ATOM 2725 C CA . SER B 1 87 ? 7.645 -5.668 -7.773 1 98.88 87 SER B CA 1
ATOM 2726 C C . SER B 1 87 ? 8.938 -5.051 -8.289 1 98.88 87 SER B C 1
ATOM 2728 O O . SER B 1 87 ? 9.945 -5.016 -7.578 1 98.88 87 SER B O 1
ATOM 2730 N N . ALA B 1 88 ? 8.859 -4.555 -9.492 1 98.75 88 ALA B N 1
ATOM 2731 C CA . ALA B 1 88 ? 10.031 -3.908 -10.078 1 98.75 88 ALA B CA 1
ATOM 2732 C C . ALA B 1 88 ? 10.492 -2.727 -9.227 1 98.75 88 ALA B C 1
ATOM 2734 O O . ALA B 1 88 ? 11.688 -2.535 -9.008 1 98.75 88 ALA B O 1
ATOM 2735 N N . SER B 1 89 ? 9.547 -1.949 -8.781 1 98.69 89 SER B N 1
ATOM 2736 C CA . SER B 1 89 ? 9.867 -0.775 -7.977 1 98.69 89 SER B CA 1
ATOM 2737 C C . SER B 1 89 ? 10.469 -1.173 -6.637 1 98.69 89 SER B C 1
ATOM 2739 O O . SER B 1 89 ? 11.391 -0.514 -6.141 1 98.69 89 SER B O 1
ATOM 2741 N N . LEU B 1 90 ? 9.969 -2.203 -6.023 1 98.69 90 LEU B N 1
ATOM 2742 C CA . LEU B 1 90 ? 10.477 -2.656 -4.73 1 98.69 90 LEU B CA 1
ATOM 2743 C C . LEU B 1 90 ? 11.875 -3.238 -4.875 1 98.69 90 LEU B C 1
ATOM 2745 O O . LEU B 1 90 ? 12.734 -3.027 -4.012 1 98.69 90 LEU B O 1
ATOM 2749 N N . LEU B 1 91 ? 12.125 -3.93 -5.969 1 98.5 91 LEU B N 1
ATOM 2750 C CA . LEU B 1 91 ? 13.461 -4.426 -6.25 1 98.5 91 LEU B CA 1
ATOM 2751 C C . LEU B 1 91 ? 14.43 -3.275 -6.516 1 98.5 91 LEU B C 1
ATOM 2753 O O . LEU B 1 91 ? 15.578 -3.307 -6.074 1 98.5 91 LEU B O 1
ATOM 2757 N N . ALA B 1 92 ? 13.953 -2.266 -7.266 1 97.5 92 ALA B N 1
ATOM 2758 C CA . ALA B 1 92 ? 14.758 -1.069 -7.504 1 97.5 92 ALA B CA 1
ATOM 2759 C C . ALA B 1 92 ? 15.125 -0.389 -6.188 1 97.5 92 ALA B C 1
ATOM 2761 O O . ALA B 1 92 ? 16.25 0.106 -6.035 1 97.5 92 ALA B O 1
ATOM 2762 N N . MET B 1 93 ? 14.234 -0.354 -5.293 1 97.44 93 MET B N 1
ATOM 2763 C CA . MET B 1 93 ? 14.477 0.252 -3.986 1 97.44 93 MET B CA 1
ATOM 2764 C C . MET B 1 93 ? 15.531 -0.527 -3.211 1 97.44 93 MET B C 1
ATOM 2766 O O . MET B 1 93 ? 16.359 0.065 -2.523 1 97.44 93 MET B O 1
ATOM 2770 N N . LEU B 1 94 ? 15.461 -1.837 -3.311 1 97.38 94 LEU B N 1
ATOM 2771 C CA . LEU B 1 94 ? 16.5 -2.641 -2.691 1 97.38 94 LEU B CA 1
ATOM 2772 C C . LEU B 1 94 ? 17.875 -2.283 -3.264 1 97.38 94 LEU B C 1
ATOM 2774 O O . LEU B 1 94 ? 18.844 -2.127 -2.516 1 97.38 94 LEU B O 1
ATOM 2778 N N . ASP B 1 95 ? 17.953 -2.141 -4.574 1 95.31 95 ASP B N 1
ATOM 2779 C CA . ASP B 1 95 ? 19.188 -1.739 -5.219 1 95.31 95 ASP B CA 1
ATOM 2780 C C . ASP B 1 95 ? 19.672 -0.385 -4.699 1 95.31 95 ASP B C 1
ATOM 2782 O O . ASP B 1 95 ? 20.859 -0.207 -4.414 1 95.31 95 ASP B O 1
ATOM 2786 N N . MET B 1 96 ? 18.734 0.494 -4.609 1 94.38 96 MET B N 1
ATOM 2787 C CA . MET B 1 96 ? 19.062 1.843 -4.152 1 94.38 96 MET B CA 1
ATOM 2788 C C . MET B 1 96 ? 19.594 1.821 -2.721 1 94.38 96 MET B C 1
ATOM 2790 O O . MET B 1 96 ? 20.609 2.443 -2.424 1 94.38 96 MET B O 1
ATOM 2794 N N . CYS B 1 97 ? 18.938 1.127 -1.881 1 96.5 97 CYS B N 1
ATOM 2795 C CA . CYS B 1 97 ? 19.344 1.045 -0.48 1 96.5 97 CYS B CA 1
ATOM 2796 C C . CYS B 1 97 ? 20.688 0.361 -0.335 1 96.5 97 CYS B C 1
ATOM 2798 O O . CYS B 1 97 ? 21.531 0.799 0.453 1 96.5 97 CYS B O 1
ATOM 2800 N N . ASP B 1 98 ? 20.906 -0.715 -1.11 1 95.69 98 ASP B N 1
ATOM 2801 C CA . ASP B 1 98 ? 22.188 -1.396 -1.1 1 95.69 98 ASP B CA 1
ATOM 2802 C C . ASP B 1 98 ? 23.312 -0.45 -1.519 1 95.69 98 ASP B C 1
ATOM 2804 O O . ASP B 1 98 ? 24.391 -0.44 -0.908 1 95.69 98 ASP B O 1
ATOM 2808 N N . ALA B 1 99 ? 23.062 0.285 -2.566 1 93.88 99 ALA B N 1
ATOM 2809 C CA . ALA B 1 99 ? 24.062 1.224 -3.078 1 93.88 99 ALA B CA 1
ATOM 2810 C C . ALA B 1 99 ? 24.375 2.303 -2.047 1 93.88 99 ALA B C 1
ATOM 2812 O O . ALA B 1 99 ? 25.531 2.646 -1.833 1 93.88 99 ALA B O 1
ATOM 2813 N N . ILE B 1 100 ? 23.375 2.84 -1.402 1 95.31 100 ILE B N 1
ATOM 2814 C CA . ILE B 1 100 ? 23.547 3.873 -0.388 1 95.31 100 ILE B CA 1
ATOM 2815 C C . ILE B 1 100 ? 24.375 3.33 0.767 1 95.31 100 ILE B C 1
ATOM 2817 O O . ILE B 1 100 ? 25.328 3.982 1.214 1 95.31 100 ILE B O 1
ATOM 2821 N N . GLU B 1 101 ? 24.078 2.178 1.204 1 95.69 101 GLU B N 1
ATOM 2822 C CA . GLU B 1 101 ? 24.781 1.566 2.322 1 95.69 101 GLU B CA 1
ATOM 2823 C C . GLU B 1 101 ? 26.234 1.274 1.96 1 95.69 101 GLU B C 1
ATOM 2825 O O . GLU B 1 101 ? 27.125 1.4 2.801 1 95.69 101 GLU B O 1
ATOM 2830 N N . ALA B 1 102 ? 26.438 0.913 0.668 1 94.44 102 ALA B N 1
ATOM 2831 C CA . ALA B 1 102 ? 27.781 0.605 0.189 1 94.44 102 ALA B CA 1
ATOM 2832 C C . ALA B 1 102 ? 28.531 1.88 -0.17 1 94.44 102 ALA B C 1
ATOM 2834 O O . ALA B 1 102 ? 29.75 1.851 -0.369 1 94.44 102 ALA B O 1
ATOM 2835 N N . GLY B 1 103 ? 27.875 3.037 -0.306 1 92.31 103 GLY B N 1
ATOM 2836 C CA . GLY B 1 103 ? 28.5 4.305 -0.651 1 92.31 103 GLY B CA 1
ATOM 2837 C C . GLY B 1 103 ? 28.922 4.383 -2.105 1 92.31 103 GLY B C 1
ATOM 2838 O O . GLY B 1 103 ? 29.984 4.941 -2.422 1 92.31 103 GLY B O 1
ATOM 2839 N N . VAL B 1 104 ? 28.125 3.713 -2.977 1 90.25 104 VAL B N 1
ATOM 2840 C CA . VAL B 1 104 ? 28.5 3.689 -4.383 1 90.25 104 VAL B CA 1
ATOM 2841 C C . VAL B 1 104 ? 27.344 4.188 -5.242 1 90.25 104 VAL B C 1
ATOM 2843 O O . VAL B 1 104 ? 26.188 4.137 -4.82 1 90.25 104 VAL B O 1
ATOM 2846 N N . SER B 1 105 ? 27.719 4.727 -6.336 1 87.44 105 SER B N 1
ATOM 2847 C CA . SER B 1 105 ? 26.719 5.039 -7.352 1 87.44 105 SER B CA 1
ATOM 2848 C C . SER B 1 105 ? 26.422 3.828 -8.227 1 87.44 105 SER B C 1
ATOM 2850 O O . SER B 1 105 ? 27.109 2.816 -8.156 1 87.44 105 SER B O 1
ATOM 2852 N N . PHE B 1 106 ? 25.266 3.867 -8.875 1 84.31 106 PHE B N 1
ATOM 2853 C CA . PHE B 1 106 ? 24.953 2.799 -9.812 1 84.31 106 PHE B CA 1
ATOM 2854 C C . PHE B 1 106 ? 24.109 3.326 -10.969 1 84.31 106 PHE B C 1
ATOM 2856 O O . PHE B 1 106 ? 23.594 4.445 -10.906 1 84.31 106 PHE B O 1
ATOM 2863 N N . ASP B 1 107 ? 24.125 2.607 -12.039 1 88.25 107 ASP B N 1
ATOM 2864 C CA . ASP B 1 107 ? 23.25 2.902 -13.172 1 88.25 107 ASP B CA 1
ATOM 2865 C C . ASP B 1 107 ? 21.828 2.43 -12.906 1 88.25 107 ASP B C 1
ATOM 2867 O O . ASP B 1 107 ? 21.562 1.226 -12.859 1 88.25 107 ASP B O 1
ATOM 2871 N N . PRO B 1 108 ? 20.906 3.424 -12.789 1 89.62 108 PRO B N 1
ATOM 2872 C CA . PRO B 1 108 ? 19.547 3.039 -12.406 1 89.62 108 PRO B CA 1
ATOM 2873 C C . PRO B 1 108 ? 18.828 2.258 -13.5 1 89.62 108 PRO B C 1
ATOM 2875 O O . PRO B 1 108 ? 17.797 1.637 -13.242 1 89.62 108 PRO B O 1
ATOM 2878 N N . SER B 1 109 ? 19.328 2.256 -14.695 1 89.88 109 SER B N 1
ATOM 2879 C CA . SER B 1 109 ? 18.703 1.544 -15.797 1 89.88 109 SER B CA 1
ATOM 2880 C C . SER B 1 109 ? 19.156 0.09 -15.852 1 89.88 109 SER B C 1
ATOM 2882 O O . SER B 1 109 ? 18.547 -0.729 -16.547 1 89.88 109 SER B O 1
ATOM 2884 N N . ARG B 1 110 ? 20.203 -0.168 -15.094 1 89.44 110 ARG B N 1
ATOM 2885 C CA . ARG B 1 110 ? 20.719 -1.53 -15.016 1 89.44 110 ARG B CA 1
ATOM 2886 C C . ARG B 1 110 ? 20.453 -2.143 -13.648 1 89.44 110 ARG B C 1
ATOM 2888 O O . ARG B 1 110 ? 20.625 -1.476 -12.625 1 89.44 110 ARG B O 1
ATOM 2895 N N . SER B 1 111 ? 19.953 -3.334 -13.734 1 90.19 111 SER B N 1
ATOM 2896 C CA . SER B 1 111 ? 19.672 -3.973 -12.453 1 90.19 111 SER B CA 1
ATOM 2897 C C . SER B 1 111 ? 20.062 -5.449 -12.477 1 90.19 111 SER B C 1
ATOM 2899 O O . SER B 1 111 ? 19.938 -6.109 -13.508 1 90.19 111 SER B O 1
ATOM 2901 N N . LYS B 1 112 ? 20.516 -5.902 -11.297 1 92.06 112 LYS B N 1
ATOM 2902 C CA . LYS B 1 112 ? 20.766 -7.328 -11.094 1 92.06 112 LYS B CA 1
ATOM 2903 C C . LYS B 1 112 ? 19.516 -8.039 -10.594 1 92.06 112 LYS B C 1
ATOM 2905 O O . LYS B 1 112 ? 19.469 -9.266 -10.547 1 92.06 112 LYS B O 1
ATOM 2910 N N . ARG B 1 113 ? 18.516 -7.266 -10.211 1 97.88 113 ARG B N 1
ATOM 2911 C CA . ARG B 1 113 ? 17.234 -7.82 -9.789 1 97.88 113 ARG B CA 1
ATOM 2912 C C . ARG B 1 113 ? 16.188 -7.691 -10.891 1 97.88 113 ARG B C 1
ATOM 2914 O O . ARG B 1 113 ? 16.172 -6.703 -11.625 1 97.88 113 ARG B O 1
ATOM 2921 N N . LYS B 1 114 ? 15.32 -8.727 -11.016 1 98.31 114 LYS B N 1
ATOM 2922 C CA . LYS B 1 114 ? 14.375 -8.719 -12.133 1 98.31 114 LYS B CA 1
ATOM 2923 C C . LYS B 1 114 ? 13.016 -9.273 -11.711 1 98.31 114 LYS B C 1
ATOM 2925 O O . LYS B 1 114 ? 12.906 -9.938 -10.672 1 98.31 114 LYS B O 1
ATOM 2930 N N . VAL B 1 115 ? 12.039 -8.906 -12.492 1 98.88 115 VAL B N 1
ATOM 2931 C CA . VAL B 1 115 ? 10.703 -9.484 -12.43 1 98.88 115 VAL B CA 1
ATOM 2932 C C . VAL B 1 115 ? 10.398 -10.219 -13.734 1 98.88 115 VAL B C 1
ATOM 2934 O O . VAL B 1 115 ? 10.594 -9.672 -14.82 1 98.88 115 VAL B O 1
ATOM 2937 N N . ILE B 1 116 ? 9.992 -11.438 -13.617 1 98.94 116 ILE B N 1
ATOM 2938 C CA . ILE B 1 116 ? 9.492 -12.188 -14.766 1 98.94 116 ILE B CA 1
ATOM 2939 C C . ILE B 1 116 ? 7.973 -12.289 -14.703 1 98.94 116 ILE B C 1
ATOM 2941 O O . ILE B 1 116 ? 7.418 -12.75 -13.703 1 98.94 116 ILE B O 1
ATOM 2945 N N . GLY B 1 117 ? 7.316 -11.766 -15.703 1 98.88 117 GLY B N 1
ATOM 2946 C CA . GLY B 1 117 ? 5.871 -11.891 -15.828 1 98.88 117 GLY B CA 1
ATOM 2947 C C . GLY B 1 117 ? 5.453 -12.852 -16.938 1 98.88 117 GLY B C 1
ATOM 2948 O O . GLY B 1 117 ? 6.031 -12.844 -18.016 1 98.88 117 GLY B O 1
ATOM 2949 N N . ILE B 1 118 ? 4.512 -13.711 -16.641 1 98.94 118 ILE B N 1
ATOM 2950 C CA . ILE B 1 118 ? 3.988 -14.68 -17.594 1 98.94 118 ILE B CA 1
ATOM 2951 C C . ILE B 1 118 ? 2.482 -14.484 -17.75 1 98.94 118 ILE B C 1
ATOM 2953 O O . ILE B 1 118 ? 1.757 -14.375 -16.766 1 98.94 118 ILE B O 1
ATOM 2957 N N . ASP B 1 119 ? 2.035 -14.391 -18.938 1 98.88 119 ASP B N 1
ATOM 2958 C CA . ASP B 1 119 ? 0.602 -14.328 -19.203 1 98.88 119 ASP B CA 1
ATOM 2959 C C . ASP B 1 119 ? 0.26 -15 -20.531 1 98.88 119 ASP B C 1
ATOM 2961 O O . ASP B 1 119 ? 1.03 -14.922 -21.484 1 98.88 119 ASP B O 1
ATOM 2965 N N . ILE B 1 120 ? -0.892 -15.609 -20.578 1 98.44 120 ILE B N 1
ATOM 2966 C CA . ILE B 1 120 ? -1.324 -16.328 -21.781 1 98.44 120 ILE B CA 1
ATOM 2967 C C . ILE B 1 120 ? -1.595 -15.336 -22.906 1 98.44 120 ILE B C 1
ATOM 2969 O O . ILE B 1 120 ? -1.413 -15.664 -24.078 1 98.44 120 ILE B O 1
ATOM 2973 N N . ASP B 1 121 ? -2.004 -14.18 -22.516 1 97.69 121 ASP B N 1
ATOM 2974 C CA . ASP B 1 121 ? -2.359 -13.109 -23.438 1 97.69 121 ASP B CA 1
ATOM 2975 C C . ASP B 1 121 ? -2.021 -11.742 -22.859 1 97.69 121 ASP B C 1
ATOM 2977 O O . ASP B 1 121 ? -2.762 -11.219 -22.016 1 97.69 121 ASP B O 1
ATOM 2981 N N . ILE B 1 122 ? -0.954 -11.172 -23.297 1 98.12 122 ILE B N 1
ATOM 2982 C CA . ILE B 1 122 ? -0.58 -9.82 -22.906 1 98.12 122 ILE B CA 1
ATOM 2983 C C . ILE B 1 122 ? -1.156 -8.805 -23.891 1 98.12 122 ILE B C 1
ATOM 2985 O O . ILE B 1 122 ? -0.571 -8.555 -24.953 1 98.12 122 ILE B O 1
ATOM 2989 N N . ARG B 1 123 ? -2.283 -8.203 -23.594 1 97.25 123 ARG B N 1
ATOM 2990 C CA . ARG B 1 123 ? -2.941 -7.266 -24.5 1 97.25 123 ARG B CA 1
ATOM 2991 C C . ARG B 1 123 ? -1.976 -6.176 -24.953 1 97.25 123 ARG B C 1
ATOM 2993 O O . ARG B 1 123 ? -1.194 -5.656 -24.156 1 97.25 123 ARG B O 1
ATOM 3000 N N . PRO B 1 124 ? -2.002 -5.797 -26.172 1 96.69 124 PRO B N 1
ATOM 3001 C CA . PRO B 1 124 ? -1.015 -4.887 -26.766 1 96.69 124 PRO B CA 1
ATOM 3002 C C . PRO B 1 124 ? -0.912 -3.564 -26 1 96.69 124 PRO B C 1
ATOM 3004 O O . PRO B 1 124 ? 0.192 -3.059 -25.781 1 96.69 124 PRO B O 1
ATOM 3007 N N . HIS B 1 125 ? -2.027 -2.971 -25.641 1 96.31 125 HIS B N 1
ATOM 3008 C CA . HIS B 1 125 ? -1.982 -1.688 -24.938 1 96.31 125 HIS B CA 1
ATOM 3009 C C . HIS B 1 125 ? -1.339 -1.829 -23.562 1 96.31 125 HIS B C 1
ATOM 3011 O O . HIS B 1 125 ? -0.682 -0.903 -23.094 1 96.31 125 HIS B O 1
ATOM 3017 N N . ASN B 1 126 ? -1.525 -2.957 -22.891 1 97.38 126 ASN B N 1
ATOM 3018 C CA . ASN B 1 126 ? -0.875 -3.195 -21.609 1 97.38 126 ASN B CA 1
ATOM 3019 C C . ASN B 1 126 ? 0.624 -3.43 -21.766 1 97.38 126 ASN B C 1
ATOM 3021 O O . ASN B 1 126 ? 1.427 -2.912 -21 1 97.38 126 ASN B O 1
ATOM 3025 N N . ARG B 1 127 ? 1.002 -4.242 -22.812 1 97.94 127 ARG B N 1
ATOM 3026 C CA . ARG B 1 127 ? 2.418 -4.441 -23.094 1 97.94 127 ARG B CA 1
ATOM 3027 C C . ARG B 1 127 ? 3.119 -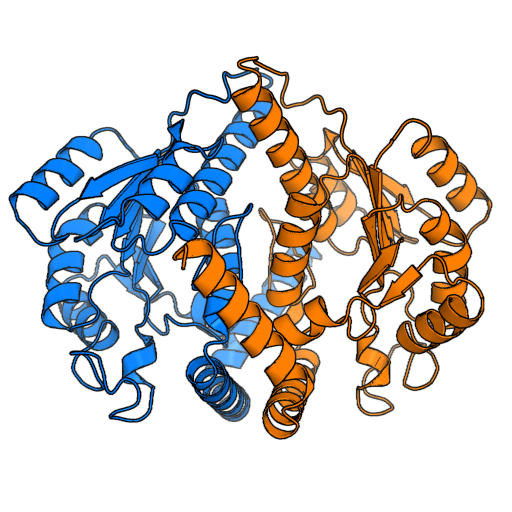3.113 -23.359 1 97.94 127 ARG B C 1
ATOM 3029 O O . ARG B 1 127 ? 4.184 -2.85 -22.781 1 97.94 127 ARG B O 1
ATOM 3036 N N . ALA B 1 128 ? 2.502 -2.273 -24.172 1 97.75 128 ALA B N 1
ATOM 3037 C CA . ALA B 1 128 ? 3.076 -0.974 -24.516 1 97.75 128 ALA B CA 1
ATOM 3038 C C . ALA B 1 128 ? 3.254 -0.111 -23.266 1 97.75 128 ALA B C 1
ATOM 3040 O O . ALA B 1 128 ? 4.273 0.568 -23.109 1 97.75 128 ALA B O 1
ATOM 3041 N N . ALA B 1 129 ? 2.26 -0.12 -22.375 1 97.5 129 ALA B N 1
ATOM 3042 C CA . ALA B 1 129 ? 2.311 0.682 -21.156 1 97.5 129 ALA B CA 1
ATOM 3043 C C . ALA B 1 129 ? 3.422 0.201 -20.234 1 97.5 129 ALA B C 1
ATOM 3045 O O . ALA B 1 129 ? 4.152 1.011 -19.656 1 97.5 129 ALA B O 1
ATOM 3046 N N . ILE B 1 130 ? 3.559 -1.114 -20.094 1 98.44 130 ILE B N 1
ATOM 3047 C CA . ILE B 1 130 ? 4.594 -1.685 -19.234 1 98.44 130 ILE B CA 1
ATOM 3048 C C . ILE B 1 130 ? 5.973 -1.367 -19.812 1 98.44 130 ILE B C 1
ATOM 3050 O O . ILE B 1 130 ? 6.871 -0.932 -19.094 1 98.44 130 ILE B O 1
ATOM 3054 N N . GLU B 1 131 ? 6.109 -1.5 -21.141 1 98.06 131 GLU B N 1
ATOM 3055 C CA . GLU B 1 131 ? 7.398 -1.323 -21.812 1 98.06 131 GLU B CA 1
ATOM 3056 C C . GLU B 1 131 ? 7.801 0.148 -21.844 1 98.06 131 GLU B C 1
ATOM 3058 O O . GLU B 1 131 ? 8.984 0.469 -22 1 98.06 131 GLU B O 1
ATOM 3063 N N . SER B 1 132 ? 6.836 1.07 -21.719 1 97.62 132 SER B N 1
ATOM 3064 C CA . SER B 1 132 ? 7.125 2.5 -21.75 1 97.62 132 SER B CA 1
ATOM 3065 C C . SER B 1 132 ? 7.375 3.037 -20.344 1 97.62 132 SER B C 1
ATOM 3067 O O . SER B 1 132 ? 7.797 4.184 -20.172 1 97.62 132 SER B O 1
ATOM 3069 N N . HIS B 1 133 ? 7.117 2.234 -19.328 1 97.88 133 HIS B N 1
ATOM 3070 C CA . HIS B 1 133 ? 7.316 2.656 -17.953 1 97.88 133 HIS B CA 1
ATOM 3071 C C . HIS B 1 133 ? 8.797 2.787 -17.625 1 97.88 133 HIS B C 1
ATOM 3073 O O . HIS B 1 133 ? 9.617 2 -18.109 1 97.88 133 HIS B O 1
ATOM 3079 N N . PRO B 1 134 ? 9.227 3.73 -16.781 1 97.12 134 PRO B N 1
ATOM 3080 C CA . PRO B 1 134 ? 10.641 3.912 -16.453 1 97.12 134 PRO B CA 1
ATOM 3081 C C . PRO B 1 134 ? 11.281 2.65 -15.883 1 97.12 134 PRO B C 1
ATOM 3083 O O . PRO B 1 134 ? 12.484 2.434 -16.062 1 97.12 134 PRO B O 1
ATOM 3086 N N . LEU B 1 135 ? 10.461 1.774 -15.312 1 97.69 135 LEU B N 1
ATOM 3087 C CA . LEU B 1 135 ? 11.023 0.61 -14.633 1 97.69 135 LEU B CA 1
ATOM 3088 C C . LEU B 1 135 ? 10.992 -0.614 -15.539 1 97.69 135 LEU B C 1
ATOM 3090 O O . LEU B 1 135 ? 11.25 -1.732 -15.094 1 97.69 135 LEU B O 1
ATOM 3094 N N . ALA B 1 136 ? 10.766 -0.421 -16.781 1 97.5 136 ALA B N 1
ATOM 3095 C CA . ALA B 1 136 ? 10.594 -1.502 -17.75 1 97.5 136 ALA B CA 1
ATOM 3096 C C . ALA B 1 136 ? 11.844 -2.363 -17.844 1 97.5 136 ALA B C 1
ATOM 3098 O O . ALA B 1 136 ? 11.766 -3.568 -18.094 1 97.5 136 ALA B O 1
ATOM 3099 N N . SER B 1 137 ? 13 -1.786 -17.625 1 95.81 137 SER B N 1
ATOM 3100 C CA . SER B 1 137 ? 14.266 -2.5 -17.781 1 95.81 137 SER B CA 1
ATOM 3101 C C . SER B 1 137 ? 14.375 -3.648 -16.781 1 95.81 137 SER B C 1
ATOM 3103 O O . SER B 1 137 ? 15.188 -4.559 -16.969 1 95.81 137 SER B O 1
ATOM 3105 N N . ARG B 1 138 ? 13.547 -3.658 -15.719 1 97.75 138 ARG B N 1
ATOM 3106 C CA . ARG B 1 138 ? 13.594 -4.68 -14.68 1 97.75 138 ARG B CA 1
ATOM 3107 C C . ARG B 1 138 ? 12.555 -5.77 -14.938 1 97.75 138 ARG B C 1
ATOM 3109 O O . ARG B 1 138 ? 12.398 -6.684 -14.125 1 97.75 138 ARG B O 1
ATOM 3116 N N . ILE B 1 139 ? 11.859 -5.699 -16.047 1 98.62 139 ILE B N 1
ATOM 3117 C CA . ILE B 1 139 ? 10.734 -6.594 -16.266 1 98.62 139 ILE B CA 1
ATOM 3118 C C . ILE B 1 139 ? 10.953 -7.387 -17.562 1 98.62 139 ILE B C 1
ATOM 3120 O O . ILE B 1 139 ? 11.273 -6.809 -18.609 1 98.62 139 ILE B O 1
ATOM 3124 N N . GLN B 1 140 ? 10.938 -8.656 -17.438 1 98.5 140 GLN B N 1
ATOM 3125 C CA . GLN B 1 140 ? 10.898 -9.555 -18.578 1 98.5 140 GLN B CA 1
ATOM 3126 C C . GLN B 1 140 ? 9.562 -10.289 -18.656 1 98.5 140 GLN B C 1
ATOM 3128 O O . GLN B 1 140 ? 9.078 -10.812 -17.656 1 98.5 140 GLN B O 1
ATOM 3133 N N . MET B 1 141 ? 8.938 -10.281 -19.859 1 98.81 141 MET B N 1
ATOM 3134 C CA . MET B 1 141 ? 7.613 -10.891 -20 1 98.81 141 MET B CA 1
ATOM 3135 C C . MET B 1 141 ? 7.648 -12.055 -20.984 1 98.81 141 MET B C 1
ATOM 3137 O O . MET B 1 141 ? 8.32 -11.984 -22.016 1 98.81 141 MET B O 1
ATOM 3141 N N . PHE B 1 142 ? 6.988 -13.125 -20.656 1 98.81 142 PHE B N 1
ATOM 3142 C CA . PHE B 1 142 ? 6.742 -14.273 -21.516 1 98.81 142 PHE B CA 1
ATOM 3143 C C . PHE B 1 142 ? 5.254 -14.422 -21.797 1 98.81 142 PHE B C 1
ATOM 3145 O O . PHE B 1 142 ? 4.438 -14.461 -20.875 1 98.81 142 PHE B O 1
ATOM 3152 N N . GLU B 1 143 ? 4.891 -14.492 -23.094 1 98.75 143 GLU B N 1
ATOM 3153 C CA . GLU B 1 143 ? 3.5 -14.672 -23.5 1 98.75 143 GLU B CA 1
ATOM 3154 C C . GLU B 1 143 ? 3.213 -16.125 -23.859 1 98.75 143 GLU B C 1
ATOM 3156 O O . GLU B 1 143 ? 3.861 -16.688 -24.75 1 98.75 143 GLU B O 1
ATOM 3161 N N . GLY B 1 144 ? 2.365 -16.734 -23.203 1 98.69 144 GLY B N 1
ATOM 3162 C CA . GLY B 1 144 ? 1.971 -18.125 -23.328 1 98.69 144 GLY B CA 1
ATOM 3163 C C . GLY B 1 144 ? 1.391 -18.703 -22.047 1 98.69 144 GLY B C 1
ATOM 3164 O O . GLY B 1 144 ? 1.371 -18.031 -21.016 1 98.69 144 GLY B O 1
ATOM 3165 N N . SER B 1 145 ? 0.885 -19.891 -22.156 1 98.75 145 SER B N 1
ATOM 3166 C CA . SER B 1 145 ? 0.363 -20.547 -20.969 1 98.75 145 SER B CA 1
ATOM 3167 C C . SER B 1 145 ? 1.468 -20.797 -19.938 1 98.75 145 SER B C 1
ATOM 3169 O O . SER B 1 145 ? 2.527 -21.328 -20.281 1 98.75 145 SER B O 1
ATOM 3171 N N . SER B 1 146 ? 1.25 -20.391 -18.672 1 98.81 146 SER B N 1
ATOM 3172 C CA . SER B 1 146 ? 2.248 -20.578 -17.625 1 98.81 146 SER B CA 1
ATOM 3173 C C . SER B 1 146 ? 2.527 -22.047 -17.375 1 98.81 146 SER B C 1
ATOM 3175 O O . SER B 1 146 ? 3.523 -22.391 -16.734 1 98.81 146 SER B O 1
ATOM 3177 N N . ILE B 1 147 ? 1.618 -22.906 -17.922 1 98.81 147 ILE B N 1
ATOM 3178 C CA . ILE B 1 147 ? 1.836 -24.328 -17.641 1 98.81 147 ILE B CA 1
ATOM 3179 C C . ILE B 1 147 ? 2.287 -25.031 -18.922 1 98.81 147 ILE B C 1
ATOM 3181 O O . ILE B 1 147 ? 2.357 -26.266 -18.969 1 98.81 147 ILE B O 1
ATOM 3185 N N . ASP B 1 148 ? 2.451 -24.312 -20.016 1 98.75 148 ASP B N 1
ATOM 3186 C CA . ASP B 1 148 ? 3.064 -24.875 -21.219 1 98.75 148 ASP B CA 1
ATOM 3187 C C . ASP B 1 148 ? 4.516 -25.266 -20.969 1 98.75 148 ASP B C 1
ATOM 3189 O O . ASP B 1 148 ? 5.312 -24.438 -20.484 1 98.75 148 ASP B O 1
ATOM 3193 N N . PRO B 1 149 ? 4.871 -26.531 -21.359 1 98.56 149 PRO B N 1
ATOM 3194 C CA . PRO B 1 149 ? 6.234 -26.984 -21.078 1 98.56 149 PRO B CA 1
ATOM 3195 C C . PRO B 1 149 ? 7.297 -26.094 -21.688 1 98.56 149 PRO B C 1
ATOM 3197 O O . PRO B 1 149 ? 8.367 -25.906 -21.109 1 98.56 149 PRO B O 1
ATOM 3200 N N . ASP B 1 150 ? 7.059 -25.531 -22.812 1 98.69 150 ASP B N 1
ATOM 3201 C CA . ASP B 1 150 ? 8.023 -24.656 -23.453 1 98.69 150 ASP B CA 1
ATOM 3202 C C . ASP B 1 150 ? 8.188 -23.359 -22.672 1 98.69 150 ASP B C 1
ATOM 3204 O O . ASP B 1 150 ? 9.297 -22.844 -22.516 1 98.69 150 ASP B O 1
ATOM 3208 N N . ILE B 1 151 ? 7.102 -22.781 -22.188 1 98.81 151 ILE B N 1
ATOM 3209 C CA . ILE B 1 151 ? 7.148 -21.562 -21.391 1 98.81 151 ILE B CA 1
ATOM 3210 C C . ILE B 1 151 ? 7.852 -21.844 -20.062 1 98.81 151 ILE B C 1
ATOM 3212 O O . ILE B 1 151 ? 8.695 -21.062 -19.625 1 98.81 151 ILE B O 1
ATOM 3216 N N . VAL B 1 152 ? 7.508 -22.953 -19.438 1 98.81 152 VAL B N 1
ATOM 3217 C CA . VAL B 1 152 ? 8.133 -23.344 -18.188 1 98.81 152 VAL B CA 1
ATOM 3218 C C . VAL B 1 152 ? 9.648 -23.453 -18.375 1 98.81 152 VAL B C 1
ATOM 3220 O O . VAL B 1 152 ? 10.422 -22.969 -17.547 1 98.81 152 VAL B O 1
ATOM 3223 N N . ALA B 1 153 ? 10.07 -24.062 -19.484 1 98.69 153 ALA B N 1
ATOM 3224 C CA . ALA B 1 153 ? 11.492 -24.203 -19.781 1 98.69 153 ALA B CA 1
ATOM 3225 C C . ALA B 1 153 ? 12.156 -22.844 -19.969 1 98.69 153 ALA B C 1
ATOM 3227 O O . ALA B 1 153 ? 13.273 -22.625 -19.484 1 98.69 153 ALA B O 1
ATOM 3228 N N . GLN B 1 154 ? 11.531 -21.953 -20.625 1 98.69 154 GLN B N 1
ATOM 3229 C CA . GLN B 1 154 ? 12.055 -20.609 -20.844 1 98.69 154 GLN B CA 1
ATOM 3230 C C . GLN B 1 154 ? 12.219 -19.859 -19.531 1 98.69 154 GLN B C 1
ATOM 3232 O O . GLN B 1 154 ? 13.227 -19.188 -19.312 1 98.69 154 GLN B O 1
ATOM 3237 N N . VAL B 1 155 ? 11.219 -19.953 -18.656 1 98.75 155 VAL B N 1
ATOM 3238 C CA . VAL B 1 155 ? 11.258 -19.281 -17.375 1 98.75 155 VAL B CA 1
ATOM 3239 C C . VAL B 1 155 ? 12.375 -19.859 -16.516 1 98.75 155 VAL B C 1
ATOM 3241 O O . VAL B 1 155 ? 13.102 -19.125 -15.844 1 98.75 155 VAL B O 1
ATOM 3244 N N . ARG B 1 156 ? 12.492 -21.172 -16.516 1 98.44 156 ARG B N 1
ATOM 3245 C CA . ARG B 1 156 ? 13.555 -21.828 -15.766 1 98.44 156 ARG B CA 1
ATOM 3246 C C . ARG B 1 156 ? 14.93 -21.359 -16.25 1 98.44 156 ARG B C 1
ATOM 3248 O O . ARG B 1 156 ? 15.82 -21.094 -15.438 1 98.44 156 ARG B O 1
ATOM 3255 N N . GLU B 1 157 ? 15.07 -21.297 -17.562 1 98.44 157 GLU B N 1
ATOM 3256 C CA . GLU B 1 157 ? 16.312 -20.797 -18.125 1 98.44 157 GLU B CA 1
ATOM 3257 C C . GLU B 1 157 ? 16.578 -19.359 -17.719 1 98.44 157 GLU B C 1
ATOM 3259 O O . GLU B 1 157 ? 17.688 -19.016 -17.312 1 98.44 157 GLU B O 1
ATOM 3264 N N . ALA B 1 158 ? 15.57 -18.516 -17.812 1 98.06 158 ALA B N 1
ATOM 3265 C CA . ALA B 1 158 ? 15.695 -17.094 -17.484 1 98.06 158 ALA B CA 1
ATOM 3266 C C . ALA B 1 158 ? 15.961 -16.891 -15.992 1 98.06 158 ALA B C 1
ATOM 3268 O O . ALA B 1 158 ? 16.5 -15.859 -15.586 1 98.06 158 ALA B O 1
ATOM 3269 N N . SER B 1 159 ? 15.539 -17.859 -15.211 1 97.81 159 SER B N 1
ATOM 3270 C CA . SER B 1 159 ? 15.664 -17.75 -13.758 1 97.81 159 SER B CA 1
ATOM 3271 C C . SER B 1 159 ? 17.031 -18.25 -13.281 1 97.81 159 SER B C 1
ATOM 3273 O O . SER B 1 159 ? 17.391 -18.078 -12.117 1 97.81 159 SER B O 1
ATOM 3275 N N . ALA B 1 160 ? 17.719 -18.797 -14.312 1 94.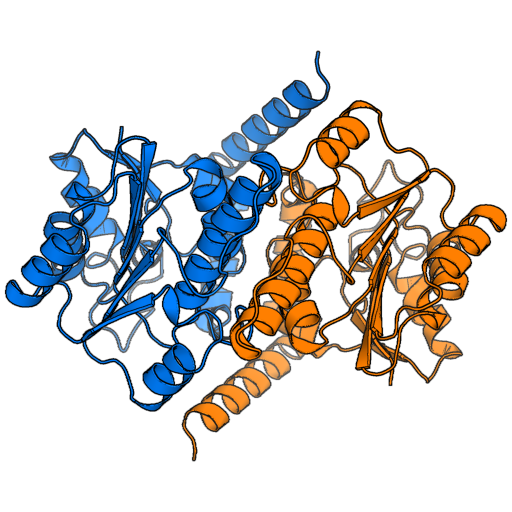12 160 ALA B N 1
ATOM 3276 C CA . ALA B 1 160 ? 19.016 -19.359 -13.961 1 94.12 160 ALA B CA 1
ATOM 3277 C C . ALA B 1 160 ? 19.969 -18.266 -13.492 1 94.12 160 ALA B C 1
ATOM 3279 O O . ALA B 1 160 ? 20.016 -17.172 -14.07 1 94.12 160 ALA B O 1
ATOM 3280 N N . GLY B 1 161 ? 20.625 -18.297 -12.438 1 94.12 161 GLY B N 1
ATOM 3281 C CA . GLY B 1 161 ? 21.625 -17.359 -11.969 1 94.12 161 GLY B CA 1
ATOM 3282 C C . GLY B 1 161 ? 21.156 -16.516 -10.797 1 94.12 161 GLY B C 1
ATOM 3283 O O . GLY B 1 161 ? 21.953 -15.789 -10.188 1 94.12 161 GLY B O 1
ATOM 3284 N N . TYR B 1 162 ? 19.828 -16.484 -10.641 1 97.62 162 TYR B N 1
ATOM 3285 C CA . TYR B 1 162 ? 19.312 -15.766 -9.484 1 97.62 162 TYR B CA 1
ATOM 3286 C C . TYR B 1 162 ? 19.406 -16.609 -8.219 1 97.62 162 TYR B C 1
ATOM 3288 O O . TYR B 1 162 ? 19.344 -17.844 -8.289 1 97.62 162 TYR B O 1
ATOM 3296 N N . SER B 1 163 ? 19.578 -15.969 -7.09 1 97.12 163 SER B N 1
ATOM 3297 C CA . SER B 1 163 ? 19.922 -16.688 -5.867 1 97.12 163 SER B CA 1
ATOM 3298 C C . SER B 1 163 ? 18.766 -16.656 -4.867 1 97.12 163 SER B C 1
ATOM 3300 O O . SER B 1 163 ? 18.719 -17.469 -3.941 1 97.12 163 SER B O 1
ATOM 3302 N N . ARG B 1 164 ? 17.891 -15.742 -4.918 1 98.5 164 ARG B N 1
ATOM 3303 C CA . ARG B 1 164 ? 16.766 -15.586 -4.004 1 98.5 164 ARG B CA 1
ATOM 3304 C C . ARG B 1 164 ? 15.477 -15.305 -4.766 1 98.5 164 ARG B C 1
ATOM 3306 O O . ARG B 1 164 ? 15.203 -14.156 -5.133 1 98.5 164 ARG B O 1
ATOM 3313 N N . VAL B 1 165 ? 14.703 -16.328 -4.914 1 98.94 165 VAL B N 1
ATOM 3314 C CA . VAL B 1 165 ? 13.586 -16.281 -5.852 1 98.94 165 VAL B CA 1
ATOM 3315 C C . VAL B 1 165 ? 12.266 -16.297 -5.086 1 98.94 165 VAL B C 1
ATOM 3317 O O . VAL B 1 165 ? 12.078 -17.109 -4.18 1 98.94 165 VAL B O 1
ATOM 3320 N N . MET B 1 166 ? 11.406 -15.359 -5.352 1 98.94 166 MET B N 1
ATOM 3321 C CA . MET B 1 166 ? 10.016 -15.336 -4.922 1 98.94 166 MET B CA 1
ATOM 3322 C C . MET B 1 166 ? 9.07 -15.594 -6.094 1 98.94 166 MET B C 1
ATOM 3324 O O . MET B 1 166 ? 9.352 -15.172 -7.219 1 98.94 166 MET B O 1
ATOM 3328 N N . VAL B 1 167 ? 7.969 -16.312 -5.84 1 98.94 167 VAL B N 1
ATOM 3329 C CA . VAL B 1 167 ? 7 -16.625 -6.887 1 98.94 167 VAL B CA 1
ATOM 3330 C C . VAL B 1 167 ? 5.609 -16.172 -6.457 1 98.94 167 VAL B C 1
ATOM 3332 O O . VAL B 1 167 ? 5.227 -16.328 -5.297 1 98.94 167 VAL B O 1
ATOM 3335 N N . CYS B 1 168 ? 4.938 -15.523 -7.352 1 98.94 168 CYS B N 1
ATOM 3336 C CA . CYS B 1 168 ? 3.541 -15.133 -7.18 1 98.94 168 CYS B CA 1
ATOM 3337 C C . CYS B 1 168 ? 2.666 -15.742 -8.266 1 98.94 168 CYS B C 1
ATOM 3339 O O . CYS B 1 168 ? 2.883 -15.492 -9.453 1 98.94 168 CYS B O 1
ATOM 3341 N N . LEU B 1 169 ? 1.688 -16.516 -7.895 1 98.94 169 LEU B N 1
ATOM 3342 C CA . LEU B 1 169 ? 0.792 -17.156 -8.844 1 98.94 169 LEU B CA 1
ATOM 3343 C C . LEU B 1 169 ? -0.566 -16.469 -8.867 1 98.94 169 LEU B C 1
ATOM 3345 O O . LEU B 1 169 ? -1.234 -16.359 -7.84 1 98.94 169 LEU B O 1
ATOM 3349 N N . ASP B 1 170 ? -0.995 -15.961 -10.047 1 98.75 170 ASP B N 1
ATOM 3350 C CA . ASP B 1 170 ? -2.252 -15.227 -10.141 1 98.75 170 ASP B CA 1
ATOM 3351 C C . ASP B 1 170 ? -2.791 -15.25 -11.57 1 98.75 170 ASP B C 1
ATOM 3353 O O . ASP B 1 170 ? -3.314 -14.25 -12.062 1 98.75 170 ASP B O 1
ATOM 3357 N N . SER B 1 171 ? -2.701 -16.328 -12.32 1 97.81 171 SER B N 1
ATOM 3358 C CA . SER B 1 171 ? -3.213 -16.438 -13.68 1 97.81 171 SER B CA 1
ATOM 3359 C C . SER B 1 171 ? -4.59 -17.094 -13.703 1 97.81 171 SER B C 1
ATOM 3361 O O . SER B 1 171 ? -5.586 -16.469 -13.32 1 97.81 171 SER B O 1
ATOM 3363 N N . MET B 1 172 ? -4.695 -18.375 -14.195 1 97.75 172 MET B N 1
ATOM 3364 C CA . MET B 1 172 ? -5.93 -19.156 -14.164 1 97.75 172 MET B CA 1
ATOM 3365 C C . MET B 1 172 ? -6.152 -19.781 -12.789 1 97.75 172 MET B C 1
ATOM 3367 O O . MET B 1 172 ? -5.23 -20.344 -12.203 1 97.75 172 MET B O 1
ATOM 3371 N N . HIS B 1 173 ? -7.434 -19.656 -12.25 1 98.38 173 HIS B N 1
ATOM 3372 C CA . HIS B 1 173 ? -7.625 -19.922 -10.828 1 98.38 173 HIS B CA 1
ATOM 3373 C C . HIS B 1 173 ? -8.266 -21.281 -10.602 1 98.38 173 HIS B C 1
ATOM 3375 O O . HIS B 1 173 ? -8.727 -21.578 -9.492 1 98.38 173 HIS B O 1
ATOM 3381 N N . THR B 1 174 ? -8.297 -22.141 -11.68 1 98.81 174 THR B N 1
ATOM 3382 C CA . THR B 1 174 ? -8.789 -23.5 -11.461 1 98.81 174 THR B CA 1
ATOM 3383 C C . THR B 1 174 ? -7.77 -24.328 -10.68 1 98.81 174 THR B C 1
ATOM 3385 O O . THR B 1 174 ? -6.562 -24.078 -10.773 1 98.81 174 THR B O 1
ATOM 3388 N N . HIS B 1 175 ? -8.297 -25.312 -9.984 1 98.88 175 HIS B N 1
ATOM 3389 C CA . HIS B 1 175 ? -7.465 -26.203 -9.188 1 98.88 175 HIS B CA 1
ATOM 3390 C C . HIS B 1 175 ? -6.348 -26.812 -10.031 1 98.88 175 HIS B C 1
ATOM 3392 O O . HIS B 1 175 ? -5.172 -26.734 -9.664 1 98.88 175 HIS B O 1
ATOM 3398 N N . ALA B 1 176 ? -6.707 -27.375 -11.141 1 98.88 176 ALA B N 1
ATOM 3399 C CA . ALA B 1 176 ? -5.754 -28.109 -11.977 1 98.88 176 ALA B CA 1
ATOM 3400 C C . ALA B 1 176 ? -4.66 -27.172 -12.492 1 98.88 176 ALA B C 1
ATOM 3402 O O . ALA B 1 176 ? -3.482 -27.547 -12.516 1 98.88 176 ALA B O 1
ATOM 3403 N N . HIS B 1 177 ? -5.039 -26.047 -12.914 1 98.88 177 HIS B N 1
ATOM 3404 C CA . HIS B 1 177 ? -4.066 -25.094 -13.453 1 98.88 177 HIS B CA 1
ATOM 3405 C C . HIS B 1 177 ? -3.102 -24.625 -12.367 1 98.88 177 HIS B C 1
ATOM 3407 O O . HIS B 1 177 ? -1.888 -24.594 -12.578 1 98.88 177 HIS B O 1
ATOM 3413 N N . VAL B 1 178 ? -3.609 -24.203 -11.211 1 98.94 178 VAL B N 1
ATOM 3414 C CA . VAL B 1 178 ? -2.773 -23.688 -10.133 1 98.94 178 VAL B CA 1
ATOM 3415 C C . VAL B 1 178 ? -1.85 -24.797 -9.617 1 98.94 178 VAL B C 1
ATOM 3417 O O . VAL B 1 178 ? -0.682 -24.547 -9.312 1 98.94 178 VAL B O 1
ATOM 3420 N N . LEU B 1 179 ? -2.412 -26.016 -9.516 1 98.94 179 LEU B N 1
ATOM 3421 C CA . LEU B 1 179 ? -1.563 -27.125 -9.094 1 98.94 179 LEU B CA 1
ATOM 3422 C C . LEU B 1 179 ? -0.395 -27.312 -10.062 1 98.94 179 LEU B C 1
ATOM 3424 O O . LEU B 1 179 ? 0.74 -27.531 -9.633 1 98.94 179 LEU B O 1
ATOM 3428 N N . ALA B 1 180 ? -0.643 -27.219 -11.344 1 98.94 180 ALA B N 1
ATOM 3429 C CA . ALA B 1 180 ? 0.406 -27.312 -12.352 1 98.94 180 ALA B CA 1
ATOM 3430 C C . ALA B 1 180 ? 1.419 -26.188 -12.203 1 98.94 180 ALA B C 1
ATOM 3432 O O . ALA B 1 180 ? 2.623 -26.391 -12.375 1 98.94 180 ALA B O 1
ATOM 3433 N N . GLU B 1 181 ? 0.972 -24.953 -11.922 1 98.94 181 GLU B N 1
ATOM 3434 C CA . GLU B 1 181 ? 1.871 -23.828 -11.695 1 98.94 181 GLU B CA 1
ATOM 3435 C C . GLU B 1 181 ? 2.744 -24.062 -10.461 1 98.94 181 GLU B C 1
ATOM 3437 O O . GLU B 1 181 ? 3.936 -23.75 -10.477 1 98.94 181 GLU B O 1
ATOM 3442 N N . LEU B 1 182 ? 2.055 -24.531 -9.383 1 98.94 182 LEU B N 1
ATOM 3443 C CA . LEU B 1 182 ? 2.814 -24.844 -8.18 1 98.94 182 LEU B CA 1
ATOM 3444 C C . LEU B 1 182 ? 3.922 -25.844 -8.477 1 98.94 182 LEU B C 1
ATOM 3446 O O . LEU B 1 182 ? 5.066 -25.656 -8.055 1 98.94 182 LEU B O 1
ATOM 3450 N N . GLU B 1 183 ? 3.617 -26.891 -9.242 1 98.81 183 GLU B N 1
ATOM 3451 C CA . GLU B 1 183 ? 4.609 -27.906 -9.602 1 98.81 183 GLU B CA 1
ATOM 3452 C C . GLU B 1 183 ? 5.723 -27.312 -10.453 1 98.81 183 GLU B C 1
ATOM 3454 O O . GLU B 1 183 ? 6.887 -27.703 -10.328 1 98.81 183 GLU B O 1
ATOM 3459 N N . ALA B 1 184 ? 5.398 -26.375 -11.266 1 98.81 184 ALA B N 1
ATOM 3460 C CA . ALA B 1 184 ? 6.348 -25.797 -12.211 1 98.81 184 ALA B CA 1
ATOM 3461 C C . ALA B 1 184 ? 7.242 -24.766 -11.539 1 98.81 184 ALA B C 1
ATOM 3463 O O . ALA B 1 184 ? 8.445 -24.703 -11.805 1 98.81 184 ALA B O 1
ATOM 3464 N N . TYR B 1 185 ? 6.691 -23.906 -10.633 1 98.94 185 TYR B N 1
ATOM 3465 C CA . TYR B 1 185 ? 7.398 -22.688 -10.266 1 98.94 185 TYR B CA 1
ATOM 3466 C C . TYR B 1 185 ? 7.738 -22.672 -8.773 1 98.94 185 TYR B C 1
ATOM 3468 O O . TYR B 1 185 ? 8.711 -22.047 -8.359 1 98.94 185 TYR B O 1
ATOM 3476 N N . ALA B 1 186 ? 6.957 -23.344 -7.883 1 98.88 186 ALA B N 1
ATOM 3477 C CA . ALA B 1 186 ? 7.219 -23.328 -6.445 1 98.88 186 ALA B CA 1
ATOM 3478 C C . ALA B 1 186 ? 8.617 -23.859 -6.137 1 98.88 186 ALA B C 1
ATOM 3480 O O . ALA B 1 186 ? 9.297 -23.344 -5.246 1 98.88 186 ALA B O 1
ATOM 3481 N N . PRO B 1 187 ? 9.086 -24.906 -6.891 1 98.5 187 PRO B N 1
ATOM 3482 C CA . PRO B 1 187 ? 10.43 -25.422 -6.605 1 98.5 187 PRO B CA 1
ATOM 3483 C C . PRO B 1 187 ? 11.523 -24.391 -6.836 1 98.5 187 PRO B C 1
ATOM 3485 O O . PRO B 1 187 ? 12.648 -24.562 -6.355 1 98.5 187 PRO B O 1
ATOM 3488 N N . LEU B 1 188 ? 11.258 -23.312 -7.57 1 98.69 188 LEU B N 1
ATOM 3489 C CA . LEU B 1 188 ? 12.242 -22.266 -7.844 1 98.69 188 LEU B CA 1
ATOM 3490 C C . LEU B 1 188 ? 12.391 -21.344 -6.645 1 98.69 188 LEU B C 1
ATOM 3492 O O . LEU B 1 188 ? 13.359 -20.578 -6.559 1 98.69 188 LEU B O 1
ATOM 3496 N N . VAL B 1 189 ? 11.391 -21.359 -5.738 1 98.88 189 VAL B N 1
ATOM 3497 C CA . VAL B 1 189 ? 11.43 -20.5 -4.566 1 98.88 189 VAL B CA 1
ATOM 3498 C C . VAL B 1 189 ? 12.57 -20.922 -3.646 1 98.88 189 VAL B C 1
ATOM 3500 O O . VAL B 1 189 ? 12.727 -22.109 -3.348 1 98.88 189 VAL B O 1
ATOM 3503 N N . THR B 1 190 ? 13.391 -19.984 -3.236 1 98.56 190 THR B N 1
ATOM 3504 C CA . THR B 1 190 ? 14.516 -20.297 -2.361 1 98.56 190 THR B CA 1
ATOM 3505 C C . THR B 1 190 ? 14.078 -20.297 -0.899 1 98.56 190 THR B C 1
ATOM 3507 O O . THR B 1 190 ? 13.078 -19.688 -0.542 1 98.56 190 THR B O 1
ATOM 3510 N N . ALA B 1 191 ? 14.875 -21 -0.063 1 98.5 191 ALA B N 1
ATOM 3511 C CA . ALA B 1 191 ? 14.57 -21.078 1.362 1 98.5 191 ALA B CA 1
ATOM 3512 C C . ALA B 1 191 ? 14.469 -19.688 1.988 1 98.5 191 ALA B C 1
ATOM 3514 O O . ALA B 1 191 ? 15.289 -18.812 1.709 1 98.5 191 ALA B O 1
ATOM 3515 N N . GLY B 1 192 ? 13.414 -19.484 2.789 1 98.38 192 GLY B N 1
ATOM 3516 C CA . GLY B 1 192 ? 13.195 -18.203 3.451 1 98.38 192 GLY B CA 1
ATOM 3517 C C . GLY B 1 192 ? 12.328 -17.25 2.643 1 98.38 192 GLY B C 1
ATOM 3518 O O . GLY B 1 192 ? 11.836 -16.25 3.17 1 98.38 192 GLY B O 1
ATOM 3519 N N . CYS B 1 193 ? 12.148 -17.547 1.373 1 98.75 193 CYS B N 1
ATOM 3520 C CA . CYS B 1 193 ? 11.289 -16.734 0.514 1 98.75 193 CYS B CA 1
ATOM 3521 C C . CYS B 1 193 ? 9.898 -17.359 0.396 1 98.75 193 CYS B C 1
ATOM 3523 O O . CYS B 1 193 ? 9.562 -18.281 1.151 1 98.75 193 CYS B O 1
ATOM 3525 N N . TYR B 1 194 ? 9.086 -16.781 -0.511 1 98.94 194 TYR B N 1
ATOM 3526 C CA . TYR B 1 194 ? 7.676 -17.172 -0.512 1 98.94 194 TYR B CA 1
ATOM 3527 C C . TYR B 1 194 ? 7.219 -17.547 -1.913 1 98.94 194 TYR B C 1
ATOM 3529 O O . TYR B 1 194 ? 7.684 -16.984 -2.904 1 98.94 194 TYR B O 1
ATOM 3537 N N . CYS B 1 195 ? 6.375 -18.531 -1.981 1 98.94 195 CYS B N 1
ATOM 3538 C CA . CYS B 1 195 ? 5.422 -18.703 -3.072 1 98.94 195 CYS B CA 1
ATOM 3539 C C . CYS B 1 195 ? 4.039 -18.188 -2.678 1 98.94 195 CYS B C 1
ATOM 3541 O O . CYS B 1 195 ? 3.328 -18.844 -1.911 1 98.94 195 CYS B O 1
ATOM 3543 N N . VAL B 1 196 ? 3.66 -17.062 -3.172 1 99 196 VAL B N 1
ATOM 3544 C CA . VAL B 1 196 ? 2.365 -16.484 -2.844 1 99 196 VAL B CA 1
ATOM 3545 C C . VAL B 1 196 ? 1.33 -16.906 -3.887 1 99 196 VAL B C 1
ATOM 3547 O O . VAL B 1 196 ? 1.497 -16.625 -5.078 1 99 196 VAL B O 1
ATOM 3550 N N . VAL B 1 197 ? 0.293 -17.578 -3.455 1 98.94 197 VAL B N 1
ATOM 3551 C CA . VAL B 1 197 ? -0.788 -18.031 -4.324 1 98.94 197 VAL B CA 1
ATOM 3552 C C . VAL B 1 197 ? -2.023 -17.156 -4.109 1 98.94 197 VAL B C 1
ATOM 3554 O O . VAL B 1 197 ? -2.68 -17.25 -3.068 1 98.94 197 VAL B O 1
ATOM 3557 N N . PHE B 1 198 ? -2.338 -16.375 -5.102 1 98.81 198 PHE B N 1
ATOM 3558 C CA . PHE B 1 198 ? -3.42 -15.398 -4.977 1 98.81 198 PHE B CA 1
ATOM 3559 C C . PHE B 1 198 ? -4.762 -16.031 -5.312 1 98.81 198 PHE B C 1
ATOM 3561 O O . PHE B 1 198 ? -4.809 -17.078 -5.969 1 98.81 198 PHE B O 1
ATOM 3568 N N . ASP B 1 199 ? -5.793 -15.438 -4.828 1 98.62 199 ASP B N 1
ATOM 3569 C CA . ASP B 1 199 ? -7.207 -15.695 -5.074 1 98.62 199 ASP B CA 1
ATOM 3570 C C . ASP B 1 199 ? -7.629 -17.031 -4.469 1 98.62 199 ASP B C 1
ATOM 3572 O O . ASP B 1 199 ? -8.547 -17.688 -4.973 1 98.62 199 ASP B O 1
ATOM 3576 N N . THR B 1 200 ? -6.887 -17.469 -3.447 1 98.81 200 THR B N 1
ATOM 3577 C CA . THR B 1 200 ? -7.34 -18.609 -2.65 1 98.81 200 THR B CA 1
ATOM 3578 C C . THR B 1 200 ? -8.664 -18.297 -1.965 1 98.81 200 THR B C 1
ATOM 3580 O O . THR B 1 200 ? -9.375 -19.203 -1.531 1 98.81 200 THR B O 1
ATOM 3583 N N . LEU B 1 201 ? -9.086 -16.984 -1.913 1 98.5 201 LEU B N 1
ATOM 3584 C CA . LEU B 1 201 ? -10.32 -16.562 -1.265 1 98.5 201 LEU B CA 1
ATOM 3585 C C . LEU B 1 201 ? -11.531 -17.188 -1.956 1 98.5 201 LEU B C 1
ATOM 3587 O O . LEU B 1 201 ? -12.625 -17.234 -1.382 1 98.5 201 LEU B O 1
ATOM 3591 N N . VAL B 1 202 ? -11.359 -17.641 -3.199 1 98.5 202 VAL B N 1
ATOM 3592 C CA . VAL B 1 202 ? -12.469 -18.203 -3.967 1 98.5 202 VAL B CA 1
ATOM 3593 C C . VAL B 1 202 ? -13.141 -19.312 -3.162 1 98.5 202 VAL B C 1
ATOM 3595 O O . VAL B 1 202 ? -14.367 -19.438 -3.18 1 98.5 202 VAL B O 1
ATOM 3598 N N . GLU B 1 203 ? -12.383 -20.094 -2.438 1 98.5 203 GLU B N 1
ATOM 3599 C CA . GLU B 1 203 ? -12.891 -21.203 -1.656 1 98.5 203 GLU B CA 1
ATOM 3600 C C . GLU B 1 203 ? -13.812 -20.734 -0.542 1 98.5 203 GLU B C 1
ATOM 3602 O O . GLU B 1 203 ? -14.703 -21.469 -0.1 1 98.5 203 GLU B O 1
ATOM 3607 N N . ASP B 1 204 ? -13.609 -19.516 -0.099 1 97.5 204 ASP B N 1
ATOM 3608 C CA . ASP B 1 204 ? -14.32 -18.984 1.064 1 97.5 204 ASP B CA 1
ATOM 3609 C C . ASP B 1 204 ? -15.492 -18.109 0.641 1 97.5 204 ASP B C 1
ATOM 3611 O O . ASP B 1 204 ? -16.203 -17.562 1.487 1 97.5 204 ASP B O 1
ATOM 3615 N N . MET B 1 205 ? -15.656 -17.891 -0.663 1 97.69 205 MET B N 1
ATOM 3616 C CA . MET B 1 205 ? -16.75 -17.109 -1.204 1 97.69 205 MET B CA 1
ATOM 3617 C C . MET B 1 205 ? -18 -17.969 -1.401 1 97.69 205 MET B C 1
ATOM 3619 O O . MET B 1 205 ? -17.906 -19.203 -1.448 1 97.69 205 MET B O 1
ATOM 3623 N N . PRO B 1 206 ? -19.219 -17.359 -1.459 1 97.06 206 PRO B N 1
ATOM 3624 C CA . PRO B 1 206 ? -20.391 -18.141 -1.8 1 97.06 206 PRO B CA 1
ATOM 3625 C C . PRO B 1 206 ? -20.266 -18.844 -3.148 1 97.06 206 PRO B C 1
ATOM 3627 O O . PRO B 1 206 ? -19.719 -18.281 -4.098 1 97.06 206 PRO B O 1
ATOM 3630 N N . ALA B 1 207 ? -20.75 -20.109 -3.184 1 97.31 207 ALA B N 1
ATOM 3631 C CA . ALA B 1 207 ? -20.766 -20.828 -4.453 1 97.31 207 ALA B CA 1
ATOM 3632 C C . ALA B 1 207 ? -21.453 -20.016 -5.543 1 97.31 207 ALA B C 1
ATOM 3634 O O . ALA B 1 207 ? -22.484 -19.375 -5.301 1 97.31 207 ALA B O 1
ATOM 3635 N N . GLY B 1 208 ? -20.828 -19.938 -6.688 1 97 208 GLY B N 1
ATOM 3636 C CA . GLY B 1 208 ? -21.422 -19.219 -7.812 1 97 208 GLY B CA 1
ATOM 3637 C C . GLY B 1 208 ? -21.125 -17.734 -7.801 1 97 208 GLY B C 1
ATOM 3638 O O . GLY B 1 208 ? -21.625 -16.984 -8.641 1 97 208 GLY B O 1
ATOM 3639 N N . PHE B 1 209 ? -20.281 -17.328 -6.887 1 96.69 209 PHE B N 1
ATOM 3640 C CA . PHE B 1 209 ? -19.969 -15.906 -6.777 1 96.69 209 PHE B CA 1
ATOM 3641 C C . PHE B 1 209 ? -19.359 -15.383 -8.07 1 96.69 209 PHE B C 1
ATOM 3643 O O . PHE B 1 209 ? -19.656 -14.266 -8.492 1 96.69 209 PHE B O 1
ATOM 3650 N N . PHE B 1 210 ? -18.516 -16.219 -8.625 1 94.88 210 PHE B N 1
ATOM 3651 C CA . PHE B 1 210 ? -17.875 -15.883 -9.898 1 94.88 210 PHE B CA 1
ATOM 3652 C C . PHE B 1 210 ? -18.562 -16.594 -11.055 1 94.88 210 PHE B C 1
ATOM 3654 O O . PHE B 1 210 ? -18.016 -17.547 -11.609 1 94.88 210 PHE B O 1
ATOM 3661 N N . ASP B 1 211 ? -19.625 -16.141 -11.523 1 90.31 211 ASP B N 1
ATOM 3662 C CA . ASP B 1 211 ? -20.516 -16.875 -12.406 1 90.31 211 ASP B CA 1
ATOM 3663 C C . ASP B 1 211 ? -20 -16.891 -13.844 1 90.31 211 ASP B C 1
ATOM 3665 O O . ASP B 1 211 ? -20.406 -17.734 -14.648 1 90.31 211 ASP B O 1
ATOM 3669 N N . ASP B 1 212 ? -19.141 -16.125 -14.156 1 93.06 212 ASP B N 1
ATOM 3670 C CA . ASP B 1 212 ? -18.609 -16.078 -15.516 1 93.06 212 ASP B CA 1
ATOM 3671 C C . ASP B 1 212 ? -17.188 -16.625 -15.578 1 93.06 212 ASP B C 1
ATOM 3673 O O . ASP B 1 212 ? -16.438 -16.328 -16.5 1 93.06 212 ASP B O 1
ATOM 3677 N N . ARG B 1 213 ? -16.812 -17.469 -14.578 1 95.81 213 ARG B N 1
ATOM 3678 C CA . ARG B 1 213 ? -15.461 -18 -14.477 1 95.81 213 ARG B CA 1
ATOM 3679 C C . ARG B 1 213 ? -15.492 -19.531 -14.367 1 95.81 213 ARG B C 1
ATOM 3681 O O . ARG B 1 213 ? -16.484 -20.109 -13.93 1 95.81 213 ARG B O 1
ATOM 3688 N N . PRO B 1 214 ? -14.43 -20.156 -14.766 1 97.38 214 PRO B N 1
ATOM 3689 C CA . PRO B 1 214 ? -14.391 -21.625 -14.711 1 97.38 214 PRO B CA 1
ATOM 3690 C C . PRO B 1 214 ? -13.938 -22.141 -13.352 1 97.38 214 PRO B C 1
ATOM 3692 O O . PRO B 1 214 ? -13.672 -23.344 -13.211 1 97.38 214 PRO B O 1
ATOM 3695 N N . TRP B 1 215 ? -13.734 -21.328 -12.391 1 98.12 215 TRP B N 1
ATOM 3696 C CA . TRP B 1 215 ? -13.383 -21.734 -11.039 1 98.12 215 TRP B CA 1
ATOM 3697 C C . TRP B 1 215 ? -14.5 -21.406 -10.062 1 98.12 215 TRP B C 1
ATOM 3699 O O . TRP B 1 215 ? -15.359 -20.578 -10.344 1 98.12 215 TRP B O 1
ATOM 3709 N N . ASP B 1 216 ? -14.516 -22.094 -8.992 1 98.19 216 ASP B N 1
ATOM 3710 C CA . ASP B 1 216 ? -15.508 -21.922 -7.93 1 98.19 216 ASP B CA 1
ATOM 3711 C C . ASP B 1 216 ? -15.07 -22.656 -6.66 1 98.19 216 ASP B C 1
ATOM 3713 O O . ASP B 1 216 ? -13.93 -23.109 -6.559 1 98.19 216 ASP B O 1
ATOM 3717 N N . VAL B 1 217 ? -16 -22.625 -5.676 1 98.06 217 VAL B N 1
ATOM 3718 C CA . VAL B 1 217 ? -15.789 -23.438 -4.48 1 98.06 217 VAL B CA 1
ATOM 3719 C C . VAL B 1 217 ? -15.516 -24.891 -4.883 1 98.06 217 VAL B C 1
ATOM 3721 O O . VAL B 1 217 ? -16.234 -25.453 -5.711 1 98.06 217 VAL B O 1
ATOM 3724 N N . GLY B 1 218 ? -14.406 -25.391 -4.367 1 98.5 218 GLY B N 1
ATOM 3725 C CA . GLY B 1 218 ? -14.047 -26.781 -4.656 1 98.5 218 GLY B CA 1
ATOM 3726 C C . GLY B 1 218 ? -13.109 -26.906 -5.844 1 98.5 218 GLY B C 1
ATOM 3727 O O . GLY B 1 218 ? -12.555 -27.984 -6.086 1 98.5 218 GLY B O 1
ATOM 3728 N N . ASP B 1 219 ? -12.898 -25.922 -6.641 1 98.81 219 ASP B N 1
ATOM 3729 C CA . ASP B 1 219 ? -12.016 -25.844 -7.801 1 98.81 219 ASP B CA 1
ATOM 3730 C C . ASP B 1 219 ? -11.367 -24.453 -7.902 1 98.81 219 ASP B C 1
ATOM 3732 O O . ASP B 1 219 ? -11.82 -23.609 -8.672 1 98.81 219 ASP B O 1
ATOM 3736 N N . ASN B 1 220 ? -10.297 -24.312 -7.191 1 98.88 220 ASN B N 1
ATOM 3737 C CA . ASN B 1 220 ? -9.695 -23 -7.047 1 98.88 220 ASN B CA 1
ATOM 3738 C C . ASN B 1 220 ? -8.273 -23.094 -6.496 1 98.88 220 ASN B C 1
ATOM 3740 O O . ASN B 1 220 ? -7.781 -24.188 -6.211 1 98.88 220 ASN B O 1
ATOM 3744 N N . PRO B 1 221 ? -7.602 -21.938 -6.277 1 98.94 221 PRO B N 1
ATOM 3745 C CA . PRO B 1 221 ? -6.207 -21.938 -5.836 1 98.94 221 PRO B CA 1
ATOM 3746 C C . PRO B 1 221 ? -6.027 -22.547 -4.441 1 98.94 221 PRO B C 1
ATOM 3748 O O . PRO B 1 221 ? -5.016 -23.188 -4.168 1 98.94 221 PRO B O 1
ATOM 3751 N N . LYS B 1 222 ? -7.012 -22.359 -3.545 1 98.94 222 LYS B N 1
ATOM 3752 C CA . LYS B 1 222 ? -6.855 -22.891 -2.193 1 98.94 222 LYS B CA 1
ATOM 3753 C C . LYS B 1 222 ? -6.824 -24.422 -2.203 1 98.94 222 LYS B C 1
ATOM 3755 O O . LYS B 1 222 ? -6.02 -25.031 -1.499 1 98.94 222 LYS B O 1
ATOM 3760 N N . THR B 1 223 ? -7.738 -24.969 -2.998 1 98.94 223 THR B N 1
ATOM 3761 C CA . THR B 1 223 ? -7.754 -26.422 -3.086 1 98.94 223 THR B CA 1
ATOM 3762 C C . THR B 1 223 ? -6.441 -26.938 -3.674 1 98.94 223 THR B C 1
ATOM 3764 O O . THR B 1 223 ? -5.938 -27.984 -3.256 1 98.94 223 THR B O 1
ATOM 3767 N N . ALA B 1 224 ? -5.84 -26.234 -4.617 1 98.94 224 ALA B N 1
ATOM 3768 C CA . ALA B 1 224 ? -4.555 -26.594 -5.199 1 98.94 224 ALA B CA 1
ATOM 3769 C C . ALA B 1 224 ? -3.434 -26.5 -4.168 1 98.94 224 ALA B C 1
ATOM 3771 O O . ALA B 1 224 ? -2.574 -27.375 -4.086 1 98.94 224 ALA B O 1
ATOM 3772 N N . VAL B 1 225 ? -3.467 -25.406 -3.359 1 98.94 225 VAL B N 1
ATOM 3773 C CA . VAL B 1 225 ? -2.465 -25.203 -2.32 1 98.94 225 VAL B CA 1
ATOM 3774 C C . VAL B 1 225 ? -2.486 -26.359 -1.335 1 98.94 225 VAL B C 1
ATOM 3776 O O . VAL B 1 225 ? -1.442 -26.953 -1.026 1 98.94 225 VAL B O 1
ATOM 3779 N N . HIS B 1 226 ? -3.682 -26.703 -0.858 1 98.94 226 HIS B N 1
ATOM 3780 C CA . HIS B 1 226 ? -3.814 -27.766 0.133 1 98.94 226 HIS B CA 1
ATOM 3781 C C . HIS B 1 226 ? -3.381 -29.109 -0.438 1 98.94 226 HIS B C 1
ATOM 3783 O O . HIS B 1 226 ? -2.75 -29.906 0.257 1 98.94 226 HIS B O 1
ATOM 3789 N N . GLU B 1 227 ? -3.732 -29.359 -1.678 1 98.94 227 GLU B N 1
ATOM 3790 C CA . GLU B 1 227 ? -3.281 -30.594 -2.32 1 98.94 227 GLU B CA 1
ATOM 3791 C C . GLU B 1 227 ? -1.761 -30.625 -2.443 1 98.94 227 GLU B C 1
ATOM 3793 O O . GLU B 1 227 ? -1.127 -31.641 -2.115 1 98.94 227 GLU B O 1
ATOM 3798 N N . TYR B 1 228 ? -1.181 -29.578 -2.973 1 98.94 228 TYR B N 1
ATOM 3799 C CA . TYR B 1 228 ? 0.259 -29.484 -3.184 1 98.94 228 TYR B CA 1
ATOM 3800 C C . TYR B 1 228 ? 1.021 -29.734 -1.89 1 98.94 228 TYR B C 1
ATOM 3802 O O . TYR B 1 228 ? 2.035 -30.438 -1.887 1 98.94 228 TYR B O 1
ATOM 3810 N N . LEU B 1 229 ? 0.555 -29.156 -0.778 1 98.88 229 LEU B N 1
ATOM 3811 C CA . LEU B 1 229 ? 1.274 -29.156 0.49 1 98.88 229 LEU B CA 1
ATOM 3812 C C . LEU B 1 229 ? 1.287 -30.562 1.102 1 98.88 229 LEU B C 1
ATOM 3814 O O . LEU B 1 229 ? 2.092 -30.844 1.992 1 98.88 229 LEU B O 1
ATOM 3818 N N . LYS B 1 230 ? 0.394 -31.469 0.667 1 98.69 230 LYS B N 1
ATOM 3819 C CA . LYS B 1 230 ? 0.365 -32.844 1.171 1 98.69 230 LYS B CA 1
ATOM 3820 C C . LYS B 1 230 ? 1.689 -33.531 0.908 1 98.69 230 LYS B C 1
ATOM 3822 O O . LYS B 1 230 ? 2.1 -34.406 1.683 1 98.69 230 LYS B O 1
ATOM 3827 N N . SER B 1 231 ? 2.395 -33.156 -0.134 1 98.5 231 SER B N 1
ATOM 3828 C CA . SER B 1 231 ? 3.6 -33.875 -0.517 1 98.5 231 SER B CA 1
ATOM 3829 C C . SER B 1 231 ? 4.812 -32.969 -0.565 1 98.5 231 SER B C 1
ATOM 3831 O O . SER B 1 231 ? 5.875 -33.344 -1.055 1 98.5 231 SER B O 1
ATOM 3833 N N . HIS B 1 232 ? 4.699 -31.812 -0.121 1 98.69 232 HIS B N 1
ATOM 3834 C CA . HIS B 1 232 ? 5.793 -30.844 -0.174 1 98.69 232 HIS B CA 1
ATOM 3835 C C . HIS B 1 232 ? 6.027 -30.203 1.188 1 98.69 232 HIS B C 1
ATOM 3837 O O . HIS B 1 232 ? 5.73 -29.016 1.383 1 98.69 232 HIS B O 1
ATOM 3843 N N . PRO B 1 233 ? 6.637 -30.953 2.123 1 98.38 233 PRO B N 1
ATOM 3844 C CA . PRO B 1 233 ? 6.824 -30.5 3.502 1 98.38 233 PRO B CA 1
ATOM 3845 C C . PRO B 1 233 ? 7.832 -29.359 3.611 1 98.38 233 PRO B C 1
ATOM 3847 O O . PRO B 1 233 ? 7.961 -28.75 4.676 1 98.38 233 PRO B O 1
ATOM 3850 N N . GLU B 1 234 ? 8.516 -29.062 2.459 1 98.62 234 GLU B N 1
ATOM 3851 C CA . GLU B 1 234 ? 9.477 -27.969 2.477 1 98.62 234 GLU B CA 1
ATOM 3852 C C . GLU B 1 234 ? 8.773 -26.609 2.465 1 98.62 234 GLU B C 1
ATOM 3854 O O . GLU B 1 234 ? 9.406 -25.562 2.643 1 98.62 234 GLU B O 1
ATOM 3859 N N . PHE B 1 235 ? 7.445 -26.594 2.271 1 98.88 235 PHE B N 1
ATOM 3860 C CA . PHE B 1 235 ? 6.648 -25.375 2.344 1 98.88 235 PHE B CA 1
ATOM 3861 C C . PHE B 1 235 ? 5.691 -25.422 3.525 1 98.88 235 PHE B C 1
ATOM 3863 O O . PHE B 1 235 ? 5.207 -26.5 3.895 1 98.88 235 PHE B O 1
ATOM 3870 N N . GLU B 1 236 ? 5.422 -24.281 4.098 1 98.75 236 GLU B N 1
ATOM 3871 C CA . GLU B 1 236 ? 4.395 -24.125 5.125 1 98.75 236 GLU B CA 1
ATOM 3872 C C . GLU B 1 236 ? 3.557 -22.875 4.887 1 98.75 236 GLU B C 1
ATOM 3874 O O . GLU B 1 236 ? 4.066 -21.859 4.391 1 98.75 236 GLU B O 1
ATOM 3879 N N . ILE B 1 237 ? 2.32 -22.953 5.211 1 98.88 237 ILE B N 1
ATOM 3880 C CA . ILE B 1 237 ? 1.474 -21.766 5.164 1 98.88 237 ILE B CA 1
ATOM 3881 C C . ILE B 1 237 ? 1.86 -20.812 6.293 1 98.88 237 ILE B C 1
ATOM 3883 O O . ILE B 1 237 ? 1.821 -21.188 7.469 1 98.88 237 ILE B O 1
ATOM 3887 N N . ASP B 1 238 ? 2.285 -19.641 5.98 1 98.69 238 ASP B N 1
ATOM 3888 C CA . ASP B 1 238 ? 2.52 -18.609 6.98 1 98.69 238 ASP B CA 1
ATOM 3889 C C . ASP B 1 238 ? 1.227 -17.875 7.32 1 98.69 238 ASP B C 1
ATOM 3891 O O . ASP B 1 238 ? 0.953 -16.797 6.773 1 98.69 238 ASP B O 1
ATOM 3895 N N . ARG B 1 239 ? 0.497 -18.281 8.258 1 97.69 239 ARG B N 1
ATOM 3896 C CA . ARG B 1 239 ? -0.827 -17.781 8.602 1 97.69 239 ARG B CA 1
ATOM 3897 C C . ARG B 1 239 ? -0.73 -16.422 9.281 1 97.69 239 ARG B C 1
ATOM 3899 O O . ARG B 1 239 ? -1.725 -15.695 9.383 1 97.69 239 ARG B O 1
ATOM 3906 N N . SER B 1 240 ? 0.464 -16.062 9.766 1 97.94 240 SER B N 1
ATOM 3907 C CA . SER B 1 240 ? 0.611 -14.766 10.422 1 97.94 240 SER B CA 1
ATOM 3908 C C . SER B 1 240 ? 0.327 -13.625 9.445 1 97.94 240 SER B C 1
ATOM 3910 O O . SER B 1 240 ? -0.159 -12.57 9.852 1 97.94 240 SER B O 1
ATOM 3912 N N . VAL B 1 241 ? 0.586 -13.891 8.117 1 98.5 241 VAL B N 1
ATOM 3913 C CA . VAL B 1 241 ? 0.37 -12.844 7.125 1 98.5 241 VAL B CA 1
ATOM 3914 C C . VAL B 1 241 ? -1.127 -12.586 6.961 1 98.5 241 VAL B C 1
ATOM 3916 O O . VAL B 1 241 ? -1.588 -11.453 7.105 1 98.5 241 VAL B O 1
ATOM 3919 N N . GLN B 1 242 ? -1.906 -13.664 6.746 1 98.12 242 GLN B N 1
ATOM 3920 C CA . GLN B 1 242 ? -3.338 -13.469 6.551 1 98.12 242 GLN B CA 1
ATOM 3921 C C . GLN B 1 242 ? -4.012 -13.016 7.844 1 98.12 242 GLN B C 1
ATOM 3923 O O . GLN B 1 242 ? -4.984 -12.25 7.812 1 98.12 242 GLN B O 1
ATOM 3928 N N . ASN B 1 243 ? -3.512 -13.461 9.023 1 98.12 243 ASN B N 1
ATOM 3929 C CA . ASN B 1 243 ? -4.055 -12.992 10.297 1 98.12 243 ASN B CA 1
ATOM 3930 C C . ASN B 1 243 ? -3.857 -11.484 10.469 1 98.12 243 ASN B C 1
ATOM 3932 O O . ASN B 1 243 ? -4.746 -10.797 10.977 1 98.12 243 ASN B O 1
ATOM 3936 N N . LYS B 1 244 ? -2.73 -11.055 10.023 1 98.56 244 LYS B N 1
ATOM 3937 C CA . LYS B 1 244 ? -2.416 -9.633 10.086 1 98.56 244 LYS B CA 1
ATOM 3938 C C . LYS B 1 244 ? -3.322 -8.828 9.156 1 98.56 244 LYS B C 1
ATOM 3940 O O . LYS B 1 244 ? -3.822 -7.77 9.531 1 98.56 244 LYS B O 1
ATOM 3945 N N . LEU B 1 245 ? -3.582 -9.281 7.988 1 98.75 245 LEU B N 1
ATOM 3946 C CA . LEU B 1 245 ? -4.234 -8.523 6.934 1 98.75 245 LEU B CA 1
ATOM 3947 C C . LEU B 1 245 ? -5.742 -8.453 7.164 1 98.75 245 LEU B C 1
ATOM 3949 O O . LEU B 1 245 ? -6.371 -7.434 6.871 1 98.75 245 LEU B O 1
ATOM 3953 N N . MET B 1 246 ? -6.363 -9.547 7.613 1 98.25 246 MET B N 1
ATOM 3954 C CA . MET B 1 246 ? -7.789 -9.719 7.879 1 98.25 246 MET B CA 1
ATOM 3955 C C . MET B 1 246 ? -8.594 -9.625 6.59 1 98.25 246 MET B C 1
ATOM 3957 O O . MET B 1 246 ? -9.594 -10.328 6.426 1 98.25 246 MET B O 1
ATOM 3961 N N . VAL B 1 247 ? -8.227 -8.766 5.715 1 98.12 247 VAL B N 1
ATOM 3962 C CA . VAL B 1 247 ? -8.766 -8.664 4.363 1 98.12 247 VAL B CA 1
ATOM 3963 C C . VAL B 1 247 ? -7.668 -8.977 3.346 1 98.12 247 VAL B C 1
ATOM 3965 O O . VAL B 1 247 ? -6.711 -8.211 3.203 1 98.12 247 VAL B O 1
ATOM 3968 N N . THR B 1 248 ? -7.812 -10.062 2.695 1 98.62 248 THR B N 1
ATOM 3969 C CA . THR B 1 248 ? -6.832 -10.531 1.717 1 98.62 248 THR B CA 1
ATOM 3970 C C . THR B 1 248 ? -7.496 -11.414 0.669 1 98.62 248 THR B C 1
ATOM 3972 O O . THR B 1 248 ? -8.5 -12.078 0.95 1 98.62 248 THR B O 1
ATOM 3975 N N . VAL B 1 249 ? -6.922 -11.422 -0.497 1 98.62 249 VAL B N 1
ATOM 3976 C CA . VAL B 1 249 ? -7.398 -12.336 -1.529 1 98.62 249 VAL B CA 1
ATOM 3977 C C . VAL B 1 249 ? -6.73 -13.695 -1.361 1 98.62 249 VAL B C 1
ATOM 3979 O O . VAL B 1 249 ? -7.07 -14.648 -2.062 1 98.62 249 VAL B O 1
ATOM 3982 N N . ALA B 1 250 ? -5.801 -13.852 -0.371 1 98.75 250 ALA B N 1
ATOM 3983 C CA . ALA B 1 250 ? -4.953 -15.039 -0.401 1 98.75 250 ALA B CA 1
ATOM 3984 C C . ALA B 1 250 ? -4.938 -15.742 0.956 1 98.75 250 ALA B C 1
ATOM 3986 O O . ALA B 1 250 ? -3.869 -16.047 1.488 1 98.75 250 ALA B O 1
ATOM 3987 N N . PRO B 1 251 ? -6.148 -15.984 1.56 1 98.56 251 PRO B N 1
ATOM 3988 C CA . PRO B 1 251 ? -6.109 -16.844 2.744 1 98.56 251 PRO B CA 1
ATOM 3989 C C . PRO B 1 251 ? -5.488 -18.219 2.459 1 98.56 251 PRO B C 1
ATOM 3991 O O . PRO B 1 251 ? -5.863 -18.875 1.487 1 98.56 251 PRO B O 1
ATOM 3994 N N . ASP B 1 252 ? -4.477 -18.578 3.262 1 98.75 252 ASP B N 1
ATOM 3995 C CA . ASP B 1 252 ? -3.705 -19.812 3.119 1 98.75 252 ASP B CA 1
ATOM 3996 C C . ASP B 1 252 ? -2.766 -19.734 1.917 1 98.75 252 ASP B C 1
ATOM 3998 O O . ASP B 1 252 ? -2.135 -20.734 1.55 1 98.75 252 ASP B O 1
ATOM 4002 N N . GLY B 1 253 ? -2.613 -18.594 1.315 1 98.94 253 GLY B N 1
ATOM 4003 C CA . GLY B 1 253 ? -1.894 -18.516 0.053 1 98.94 253 GLY B CA 1
ATOM 4004 C C . GLY B 1 253 ? -0.459 -18.047 0.213 1 98.94 253 GLY B C 1
ATOM 4005 O O . GLY B 1 253 ? 0.285 -17.953 -0.766 1 98.94 253 GLY B O 1
ATOM 4006 N N . PHE B 1 254 ? -0.052 -17.703 1.44 1 98.94 254 PHE B N 1
ATOM 4007 C CA . PHE B 1 254 ? 1.323 -17.297 1.701 1 98.94 254 PHE B CA 1
ATOM 4008 C C . PHE B 1 254 ? 2.172 -18.484 2.125 1 98.94 254 PHE B C 1
ATOM 4010 O O . PHE B 1 254 ? 2.248 -18.812 3.312 1 98.94 254 PHE B O 1
ATOM 4017 N N . LEU B 1 255 ? 2.834 -19.125 1.135 1 98.94 255 LEU B N 1
ATOM 4018 C CA . LEU B 1 255 ? 3.633 -20.328 1.382 1 98.94 255 LEU B CA 1
ATOM 4019 C C . LEU B 1 255 ? 5.105 -19.969 1.561 1 98.94 255 LEU B C 1
ATOM 4021 O O . LEU B 1 255 ? 5.762 -19.531 0.613 1 98.94 255 LEU B O 1
ATOM 4025 N N . LYS B 1 256 ? 5.621 -20.156 2.699 1 98.88 256 LYS B N 1
ATOM 4026 C CA . LYS B 1 256 ? 7.035 -19.938 2.973 1 98.88 256 LYS B CA 1
ATOM 4027 C C . LYS B 1 256 ? 7.844 -21.219 2.742 1 98.88 256 LYS B C 1
ATOM 4029 O O . LYS B 1 256 ? 7.449 -22.297 3.188 1 98.88 256 LYS B O 1
ATOM 4034 N N . ARG B 1 257 ? 8.867 -21.062 1.999 1 98.88 257 ARG B N 1
ATOM 4035 C CA . ARG B 1 257 ? 9.781 -22.203 1.879 1 98.88 257 ARG B CA 1
ATOM 4036 C C . ARG B 1 257 ? 10.703 -22.297 3.088 1 98.88 257 ARG B C 1
ATOM 4038 O O . ARG B 1 257 ? 11.312 -21.297 3.484 1 98.88 257 ARG B O 1
ATOM 4045 N N . LEU B 1 258 ? 10.859 -23.5 3.66 1 98.06 258 LEU B N 1
ATOM 4046 C CA . LEU B 1 258 ? 11.633 -23.719 4.875 1 98.06 258 LEU B CA 1
ATOM 4047 C C . LEU B 1 258 ? 13.109 -23.953 4.547 1 98.06 258 LEU B C 1
ATOM 4049 O O . LEU B 1 258 ? 13.438 -24.453 3.467 1 98.06 258 LEU B O 1
#

pLDDT: mean 97.53, std 2.57, range [77.38, 99.0]

Sequence (516 aa):
MDPIEQFRTERAAAIDGYGRDGDFQALSNRWREASMAKRYVYNFDWMGRPIIQYPQDIVAMQELIWATRPDLVIETGIAHGGSLIMSASLLAMLDMCDAIEAGVSFDPSRSKRKVIGIDIDIRPHNRAAIESHPLASRIQMFEGSSIDPDIVAQVREASAGYSRVMVCLDSMHTHAHVLAELEAYAPLVTAGCYCVVFDTLVEDMPAGFFDDRPWDVGDNPKTAVHEYLKSHPEFEIDRSVQNKLMVTVAPDGFLKRLMDPIEQFRTERAAAIDGYGRDGDFQALSNRWREASMAKRYVYNFDWMGRPIIQYPQDIVAMQELIWATRPDLVIETGIAHGGSLIMSASLLAMLDMCDAIEAGVSFDPSRSKRKVIGIDIDIRPHNRAAIESHPLASRIQMFEGSSIDPDIVAQVREASAGYSRVMVCLDSMHTHAHVLAELEAYAPLVTAGCYCVVFDTLVEDMPAGFFDDRPWDVGDNPKTAVHEYLKSHPEFEIDRSVQNKLMVTVAPDGFLKRL

Solvent-accessible surface area (backbone atoms only — not comparable to full-atom values): 26579 Å² total; per-residue (Å²): 127,60,68,66,59,50,51,52,52,52,41,53,51,47,29,56,46,44,68,70,31,64,68,63,48,50,53,31,49,51,49,47,53,54,37,57,76,63,52,54,35,64,67,37,50,37,84,87,25,48,22,80,47,52,40,40,48,54,46,48,50,52,41,51,45,58,75,52,55,47,36,29,39,39,29,34,38,47,86,56,35,7,62,57,49,44,53,31,50,54,43,50,46,50,53,46,38,51,28,38,71,69,72,44,70,57,55,73,68,57,70,90,41,42,27,40,36,26,23,64,70,68,54,65,72,36,48,51,52,45,65,67,37,68,61,27,76,28,54,46,78,47,78,33,48,71,71,36,69,68,49,43,50,50,51,54,58,70,49,57,88,60,82,31,26,29,32,37,44,53,59,66,52,29,22,69,55,32,37,46,37,45,69,68,46,48,78,62,34,25,69,70,27,34,37,36,35,46,50,11,35,45,56,78,42,65,76,64,72,51,72,92,52,95,35,37,52,92,28,14,28,37,56,18,48,58,57,54,48,74,78,34,80,56,44,44,66,46,58,66,57,48,31,58,47,60,45,62,52,30,52,80,14,41,27,33,28,97,126,59,67,66,58,50,51,53,51,52,41,52,51,49,28,57,45,46,68,70,32,64,68,63,47,49,54,30,50,52,48,48,53,54,38,56,76,64,51,52,34,64,68,39,53,37,83,85,24,48,24,80,46,51,41,41,48,54,46,48,50,53,41,48,43,57,75,54,55,48,36,28,39,39,30,33,37,47,86,56,34,8,61,58,47,44,52,30,50,55,44,49,48,49,52,47,39,51,28,39,70,68,71,44,70,58,54,73,66,58,71,90,40,42,27,38,36,25,22,65,71,68,53,65,72,34,49,53,52,45,64,69,36,67,62,27,75,28,52,46,78,47,76,33,50,72,70,36,68,69,48,43,51,50,50,55,58,71,50,57,87,61,80,30,26,31,33,36,44,52,58,68,51,26,23,70,54,31,36,46,37,45,69,68,46,47,78,63,34,26,68,69,26,34,37,33,37,45,50,10,36,45,55,77,43,64,76,64,72,51,74,90,51,93,35,37,53,89,28,13,28,36,58,18,49,59,56,52,49,75,78,35,81,57,43,43,65,46,58,67,58,47,28,58,49,59,47,61,51,29,52,80,14,42,26,34,28,98

Secondary structure (DSSP, 8-state):
--HHHHHHHHHHHHHHHHHH-HHHHHHHHHHHHHHHHTTGGGG-EETTEE--S-HHHHHHHHHHHHHH--SEEEEE--TTSHHHHHHHHHHHHHHHHHHHHHT--B-TT--S-EEEEEES---HHHHHHHHHSGGGGGEEEEES-TT-HHHHHHHHHHTTT-SSEEEEE-S--SHHHHHHHHHHHGGGSPTT-EEEETTGGGGGSPTTSSTTSS-BTTBSHHHHHHHHHTT-TTEEE-HHHHHHHSS-S-TT-EEEE-/--HHHHHHHHHHHHHHHHTT-HHHHHHHHHHHHHHHHTTGGGG-EETTEE--S-HHHHHHHHHHHHHH--SEEEEE--TTSHHHHHHHHHHHHHHHHHHHHHT--B-TT--S-EEEEEES---HHHHHHHHHSGGGGGEEEEES-TT-HHHHHHHHHHTTT-SSEEEEE-S--SHHHHHHHHHHHGGGSPTT-EEEETTGGGGGSPTTSSTTSS-BTTBSHHHHHHHHHTS-TTEEE-HHHHHHHSS-S-TT-EEEE-

InterPro domains:
  IPR007072 Rhamnosyl O-methyltransferase [PF04989] (39-257)
  IPR029063 S-adenosyl-L-methionine-dependent methyltransferase superfamily [G3DSA:3.40.50.150] (53-248)
  IPR029063 S-adenosyl-L-methionine-dependent methyltransferase superfamily [SSF53335] (22-257)

Foldseek 3Di:
DPPVVVVVVVLLVVLVVLVVDPVLLVVLLVVLQVCVLVQVQQPDAAPPWTDRWDPLVLVLVLVQCVVQVFLEEEEEDQVLNRVQVSVLVSNLVSVVVVCVVVVHDDDSLDGSGAYEYEYQDDDPVSVVVLCPDSSNSRYHYDHRQLLPPVNLVVVVVVLPPTDAYEYEYDYAWFLVSLLSNCVSPVVSHDAQHWYFYFQLCQLVHPFCSPVVHPAHNVTGNVNNLVVNCVPPVQKDQPQSSCSSSSHGSGRSRTIHGD/DPPVVVVVVVLLVVLVVLVVDPVLLVVLLVVLQVCVLVQVQQPDAAPPWTDRWDPLVLVLVLVQCVVQVFLEEEEEDQVLNRVQVSVLVSNLVSVVVVCVVVVHDDDSLDGSGAYEYEYQDDDPVSVVVLCPDSSNSRYHYDHRQLLPPVNLVVVVVVLPPTDAYEYEYDYAWFLVSLLSNCVRPVVSHDAQHWYFYFQLCQLVHPFCSPVPGPAHNVTGNVNNLVVNCVPPVQKDQPQSSCSSSSHGSGRSRTIGGD

Nearest PDB structures (foldseek):
  2br5-assembly1_D  TM=7.617E-01  e=4.138E-07  Streptomyces clavuligerus
  8ia9-assembly1_B-2  TM=7.421E-01  e=1.023E-05  Saccharopolyspora spinosa
  1n9g-assembly1_A  TM=4.256E-01  e=3.294E-01  Candida tropicalis
  5lbx-assembly1_B  TM=4.951E-01  e=6.631E-01  Candida tropicalis
  4was-assembly2_C-2  TM=3.864E-01  e=1.415E+00  Candida tropicalis

Organism: Rhizobium meliloti (strain 1021) (NCBI:txid266834)